Protein AF-A0A420HT67-F1 (afdb_monomer)

pLDDT: mean 83.64, std 14.78, range [38.09, 98.31]

Structure (mmCIF, N/CA/C/O backbone):
data_AF-A0A420HT67-F1
#
_entry.id   AF-A0A420HT67-F1
#
loop_
_atom_site.group_PDB
_atom_site.id
_atom_site.type_symbol
_atom_site.label_atom_id
_atom_site.label_alt_id
_atom_site.label_comp_id
_atom_site.label_asym_id
_atom_site.label_entity_id
_atom_site.label_seq_id
_atom_site.pdbx_PDB_ins_code
_atom_site.Cartn_x
_atom_site.Cartn_y
_atom_site.Cartn_z
_atom_site.occupancy
_atom_site.B_iso_or_equiv
_atom_site.auth_seq_id
_atom_site.auth_comp_id
_atom_site.auth_asym_id
_atom_site.auth_atom_id
_atom_site.pdbx_PDB_model_num
ATOM 1 N N . MET A 1 1 ? 61.668 38.003 4.066 1.00 51.91 1 MET A N 1
ATOM 2 C CA . MET A 1 1 ? 61.327 36.559 4.134 1.00 51.91 1 MET A CA 1
ATOM 3 C C . MET A 1 1 ? 61.092 36.195 5.598 1.00 51.91 1 MET A C 1
ATOM 5 O O . MET A 1 1 ? 61.915 36.608 6.396 1.00 51.91 1 MET A O 1
ATOM 9 N N . ARG A 1 2 ? 60.028 35.439 5.929 1.00 49.81 2 ARG A N 1
ATOM 10 C CA . ARG A 1 2 ? 59.550 35.042 7.288 1.00 49.81 2 ARG A CA 1
ATOM 11 C C . ARG A 1 2 ? 58.416 35.872 7.926 1.00 49.81 2 ARG A C 1
ATOM 13 O O . ARG A 1 2 ? 58.524 36.287 9.068 1.00 49.81 2 ARG A O 1
ATOM 20 N N . LEU A 1 3 ? 57.287 36.015 7.228 1.00 44.91 3 LEU A N 1
ATOM 21 C CA . LEU A 1 3 ? 55.986 36.248 7.896 1.00 44.91 3 LEU A CA 1
ATOM 22 C C . LEU A 1 3 ? 54.831 35.432 7.281 1.00 44.91 3 LEU A C 1
ATOM 24 O O . LEU A 1 3 ? 53.899 35.065 7.987 1.00 44.91 3 LEU A O 1
ATOM 28 N N . ASN A 1 4 ? 54.933 35.025 6.010 1.00 47.91 4 ASN A N 1
ATOM 29 C CA . ASN A 1 4 ? 53.871 34.258 5.338 1.00 47.91 4 ASN A CA 1
ATOM 30 C C . ASN A 1 4 ? 53.787 32.768 5.721 1.00 47.91 4 ASN A C 1
ATOM 32 O O . ASN A 1 4 ? 52.791 32.124 5.414 1.00 47.91 4 ASN A O 1
ATOM 36 N N . THR A 1 5 ? 54.784 32.205 6.409 1.00 49.41 5 THR A N 1
ATOM 37 C CA . THR A 1 5 ? 54.775 30.774 6.775 1.00 49.41 5 THR A CA 1
ATOM 38 C C . THR A 1 5 ? 54.009 30.496 8.074 1.00 49.41 5 THR A C 1
ATOM 40 O O . THR A 1 5 ? 53.538 29.384 8.265 1.00 49.41 5 THR A O 1
ATOM 43 N N . ILE A 1 6 ? 53.816 31.492 8.949 1.00 51.91 6 ILE A N 1
ATOM 44 C CA . ILE A 1 6 ? 53.114 31.297 10.235 1.00 51.91 6 ILE A CA 1
ATOM 45 C C . ILE A 1 6 ? 51.585 31.288 10.047 1.00 51.91 6 ILE A C 1
ATOM 47 O O . ILE A 1 6 ? 50.881 30.566 10.751 1.00 51.91 6 ILE A O 1
ATOM 51 N N . PHE A 1 7 ? 51.061 31.997 9.041 1.00 50.03 7 PHE A N 1
ATOM 52 C CA . PHE A 1 7 ? 49.621 32.001 8.750 1.00 50.03 7 PHE A CA 1
ATOM 53 C C . PHE A 1 7 ? 49.105 30.678 8.160 1.00 50.03 7 PHE A C 1
ATOM 55 O O . PHE A 1 7 ? 47.952 30.325 8.399 1.00 50.03 7 PHE A O 1
ATOM 62 N N . LEU A 1 8 ? 49.942 29.905 7.456 1.00 47.56 8 LEU A N 1
ATOM 63 C CA . LEU A 1 8 ? 49.524 28.605 6.913 1.00 47.56 8 LEU A CA 1
ATOM 64 C C . LEU A 1 8 ? 49.472 27.496 7.974 1.00 47.56 8 LEU A C 1
ATOM 66 O O . LEU A 1 8 ? 48.608 26.626 7.890 1.00 47.56 8 LEU A O 1
ATOM 70 N N . THR A 1 9 ? 50.322 27.534 9.002 1.00 49.66 9 THR A N 1
ATOM 71 C CA . THR A 1 9 ? 50.319 26.500 10.053 1.00 49.66 9 THR A CA 1
ATOM 72 C C . THR A 1 9 ? 49.165 26.679 11.044 1.00 49.66 9 THR A C 1
ATOM 74 O O . THR A 1 9 ? 48.607 25.692 11.518 1.00 49.66 9 THR A O 1
ATOM 77 N N . LEU A 1 10 ? 48.736 27.921 11.308 1.00 43.88 10 LEU A N 1
ATOM 78 C CA . LEU A 1 10 ? 47.568 28.200 12.158 1.00 43.88 10 LEU A CA 1
ATOM 79 C C . LEU A 1 10 ? 46.235 27.843 11.480 1.00 43.88 10 LEU A C 1
ATOM 81 O O . LEU A 1 10 ? 45.299 27.431 12.161 1.00 43.88 10 LEU A O 1
ATOM 85 N N . TYR A 1 11 ? 46.150 27.907 10.147 1.00 46.53 11 TYR A N 1
ATOM 86 C CA . TYR A 1 11 ? 44.930 27.524 9.426 1.00 46.53 11 TYR A CA 1
ATOM 87 C C . TYR A 1 11 ? 44.664 26.006 9.466 1.00 46.53 11 TYR A C 1
ATOM 89 O O . TYR A 1 11 ? 43.513 25.576 9.466 1.00 46.53 11 TYR A O 1
ATOM 97 N N . PHE A 1 12 ? 45.714 25.182 9.577 1.00 50.00 12 PHE A N 1
ATOM 98 C CA . PHE A 1 12 ? 45.575 23.722 9.652 1.00 50.00 12 PHE A CA 1
ATOM 99 C C . PHE A 1 12 ? 45.195 23.191 11.043 1.00 50.00 12 PHE A C 1
ATOM 101 O O . PHE A 1 12 ? 44.617 22.109 11.123 1.00 50.00 12 PHE A O 1
ATOM 108 N N . GLN A 1 13 ? 45.449 23.928 12.132 1.00 47.28 13 GLN A N 1
ATOM 109 C CA . GLN A 1 13 ? 45.077 23.464 13.480 1.00 47.28 13 GLN A CA 1
ATOM 110 C C . GLN A 1 13 ? 43.641 23.818 13.899 1.00 47.28 13 GLN A C 1
ATOM 112 O O . GLN A 1 13 ? 43.064 23.105 14.715 1.00 47.28 13 GLN A O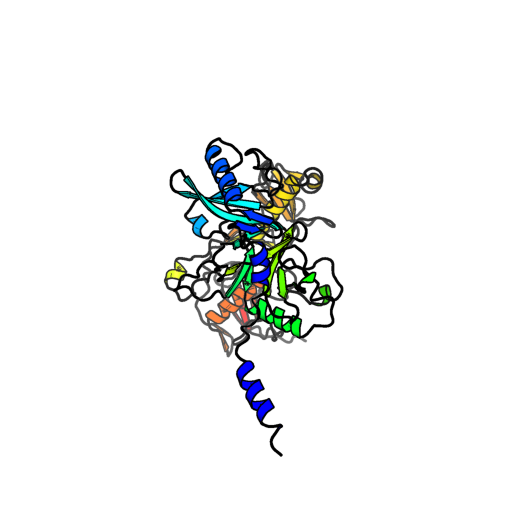 1
ATOM 117 N N . PHE A 1 14 ? 43.013 24.833 13.296 1.00 47.09 14 PHE A N 1
ATOM 118 C CA . PHE A 1 14 ? 41.612 25.188 13.588 1.00 47.09 14 PHE A CA 1
ATOM 119 C C . PHE A 1 14 ? 40.585 24.591 12.607 1.00 47.09 14 PHE A C 1
ATOM 121 O O . PHE A 1 14 ? 39.382 24.692 12.841 1.00 47.09 14 PHE A O 1
ATOM 128 N N . GLY A 1 15 ? 41.030 23.915 11.541 1.00 42.75 15 GLY A N 1
ATOM 129 C CA . GLY A 1 15 ? 40.151 23.325 10.520 1.00 42.75 15 GLY A CA 1
ATOM 130 C C . GLY A 1 15 ? 39.368 22.074 10.948 1.00 42.75 15 GLY A C 1
ATOM 131 O O . GLY A 1 15 ? 38.441 21.687 10.244 1.00 42.75 15 GLY A O 1
ATOM 132 N N . ASN A 1 16 ? 39.693 21.460 12.093 1.00 41.81 16 ASN A N 1
ATOM 133 C CA . ASN A 1 16 ? 39.126 20.169 12.516 1.00 41.81 16 ASN A CA 1
ATOM 134 C C . ASN A 1 16 ? 38.270 20.219 13.799 1.00 41.81 16 ASN A C 1
ATOM 136 O O . ASN A 1 16 ? 37.873 19.167 14.292 1.00 41.81 16 ASN A O 1
ATOM 140 N N . VAL A 1 17 ? 37.965 21.404 14.350 1.00 44.88 17 VAL A N 1
ATOM 141 C CA . VAL A 1 17 ? 37.217 21.523 15.628 1.00 44.88 17 VAL A CA 1
ATOM 142 C C . VAL A 1 17 ? 35.768 21.994 15.444 1.00 44.88 17 VAL A C 1
ATOM 144 O O . VAL A 1 17 ? 34.974 21.961 16.381 1.00 44.88 17 VAL A O 1
ATOM 147 N N . PHE A 1 18 ? 35.356 22.359 14.230 1.00 38.09 18 PHE A N 1
ATOM 148 C CA . PHE A 1 18 ? 33.939 22.591 13.967 1.00 38.09 18 PHE A CA 1
ATOM 149 C C . PHE A 1 18 ? 33.260 21.255 13.685 1.00 38.09 18 PHE A C 1
ATOM 151 O O . PHE A 1 18 ? 33.295 20.749 12.562 1.00 38.09 18 PHE A O 1
ATOM 158 N N . ALA A 1 19 ? 32.632 20.689 14.722 1.00 42.25 19 ALA A N 1
ATOM 159 C CA . ALA A 1 19 ? 31.616 19.665 14.534 1.00 42.25 19 ALA A CA 1
ATOM 160 C C . ALA A 1 19 ? 30.660 20.140 13.423 1.00 42.25 19 ALA A C 1
ATOM 162 O O . ALA A 1 19 ? 30.308 21.329 13.397 1.00 42.25 19 ALA A O 1
ATOM 163 N N . PRO A 1 20 ? 30.274 19.268 12.471 1.00 44.91 20 PRO A N 1
ATOM 164 C CA . PRO A 1 20 ? 29.298 19.648 11.464 1.00 44.91 20 PRO A CA 1
ATOM 165 C C . PRO A 1 20 ? 28.085 20.231 12.196 1.00 44.91 20 PRO A C 1
ATOM 167 O O . PRO A 1 20 ? 27.685 19.666 13.216 1.00 44.91 20 PRO A O 1
ATOM 170 N N . PRO A 1 21 ? 27.535 21.370 11.735 1.00 48.06 21 PRO A N 1
ATOM 171 C CA . PRO A 1 21 ? 26.398 21.981 12.401 1.00 48.06 21 PRO A CA 1
ATOM 172 C C . PRO A 1 21 ? 25.317 20.913 12.607 1.00 48.06 21 PRO A C 1
ATOM 174 O O . PRO A 1 21 ? 25.120 20.104 11.685 1.00 48.06 21 PRO A O 1
ATOM 177 N N . PRO A 1 22 ? 24.675 20.887 13.794 1.00 49.75 22 PRO A N 1
ATOM 178 C CA . PRO A 1 22 ? 23.658 19.902 14.131 1.00 49.75 22 PRO A CA 1
ATOM 179 C C . PRO A 1 22 ? 22.685 19.787 12.967 1.00 49.75 22 PRO A C 1
ATOM 181 O O . PRO A 1 22 ? 22.351 20.786 12.314 1.00 49.75 22 PRO A O 1
ATOM 184 N N . SER A 1 23 ? 22.299 18.559 12.630 1.00 55.53 23 SER A N 1
ATOM 185 C CA . SER A 1 23 ? 21.404 18.350 11.499 1.00 55.53 23 SER A CA 1
ATOM 186 C C . SER A 1 23 ? 20.161 19.220 11.716 1.00 55.53 23 SER A C 1
ATOM 188 O O . SER A 1 23 ? 19.623 19.247 12.810 1.00 55.53 23 SER A O 1
ATOM 190 N N . ASN A 1 24 ? 19.688 19.983 10.726 1.00 55.28 24 ASN A N 1
ATOM 191 C CA . ASN A 1 24 ? 18.579 20.935 10.943 1.00 55.28 24 ASN A CA 1
ATOM 192 C C . ASN A 1 24 ? 17.268 20.260 11.447 1.00 55.28 24 ASN A C 1
ATOM 194 O O . ASN A 1 24 ? 16.350 20.942 11.896 1.00 55.28 24 ASN A O 1
ATOM 198 N N . LEU A 1 25 ? 17.182 18.920 11.411 1.00 61.50 25 LEU A N 1
ATOM 199 C CA . LEU A 1 25 ? 16.161 18.156 12.129 1.00 61.50 25 LEU A CA 1
ATOM 200 C C . LEU A 1 25 ? 16.262 18.384 13.648 1.00 61.50 25 LEU A C 1
ATOM 202 O O . LEU A 1 25 ? 15.241 18.597 14.282 1.00 61.50 25 LEU A O 1
ATOM 206 N N . GLU A 1 26 ? 17.466 18.433 14.217 1.00 64.62 26 GLU A N 1
ATOM 207 C CA . GLU A 1 26 ? 17.727 18.774 15.623 1.00 64.62 26 GLU A CA 1
ATOM 208 C C . GLU A 1 26 ? 17.204 20.162 16.001 1.00 64.62 26 GLU A C 1
ATOM 210 O O . GLU A 1 26 ? 16.748 20.337 17.123 1.00 64.62 26 GLU A O 1
ATOM 215 N N . PHE A 1 27 ? 17.175 21.125 15.072 1.00 63.69 27 PHE A N 1
ATOM 216 C CA . PHE A 1 27 ? 16.575 22.444 15.314 1.00 63.69 27 PHE A CA 1
ATOM 217 C C . PHE A 1 27 ? 15.038 22.403 15.358 1.00 63.69 27 PHE A C 1
ATOM 219 O O . PHE A 1 27 ? 14.392 23.063 16.165 1.00 63.69 27 PHE A O 1
ATOM 226 N N . LEU A 1 28 ? 14.401 21.604 14.503 1.00 60.88 28 LEU A N 1
ATOM 227 C CA . LEU A 1 28 ? 12.951 21.406 14.605 1.00 60.88 28 LEU A CA 1
ATOM 228 C C . LEU A 1 28 ? 12.598 20.632 15.870 1.00 60.88 28 LEU A C 1
ATOM 230 O O . LEU A 1 28 ? 11.628 20.958 16.542 1.00 60.88 28 LEU A O 1
ATOM 234 N N . LEU A 1 29 ? 13.423 19.651 16.223 1.00 64.50 29 LEU A N 1
ATOM 235 C CA . LEU A 1 29 ? 13.336 18.936 17.487 1.00 64.50 29 LEU A CA 1
ATOM 236 C C . LEU A 1 29 ? 13.619 19.852 18.678 1.00 64.50 29 LEU A C 1
ATOM 238 O O . LEU A 1 29 ? 13.036 19.632 19.734 1.00 64.50 29 LEU A O 1
ATOM 242 N N . SER A 1 30 ? 14.411 20.917 18.511 1.00 66.94 30 SER A N 1
ATOM 243 C CA . SER A 1 30 ? 14.618 21.914 19.561 1.00 66.94 30 SER A CA 1
ATOM 244 C C . SER A 1 30 ? 13.394 22.774 19.837 1.00 66.94 30 SER A C 1
ATOM 246 O O . SER A 1 30 ? 13.220 23.232 20.959 1.00 66.94 30 SER A O 1
ATOM 248 N N . LEU A 1 31 ? 12.484 22.935 18.873 1.00 64.94 31 LEU A N 1
ATOM 249 C CA . LEU A 1 31 ? 11.179 23.550 19.150 1.00 64.94 31 LEU A CA 1
ATOM 250 C C . LEU A 1 31 ? 10.281 22.651 20.020 1.00 64.94 31 LEU A C 1
ATOM 252 O O . LEU A 1 31 ? 9.388 23.160 20.689 1.00 64.94 31 LEU A O 1
ATOM 256 N N . TYR A 1 32 ? 10.539 21.339 20.041 1.00 67.88 32 TYR A N 1
ATOM 257 C CA . TYR A 1 32 ? 9.825 20.344 20.853 1.00 67.88 32 TYR A CA 1
ATOM 258 C C . TYR A 1 32 ? 10.654 19.829 22.041 1.00 67.88 32 TYR A C 1
ATOM 260 O O . TYR A 1 32 ? 10.252 18.876 22.700 1.00 67.88 32 TYR A O 1
ATOM 268 N N . GLN A 1 33 ? 11.806 20.442 22.341 1.00 64.56 33 GLN A N 1
ATOM 269 C CA . GLN A 1 33 ? 12.772 19.949 23.339 1.00 64.56 33 GLN A CA 1
ATOM 270 C C . GLN A 1 33 ? 12.216 19.838 24.764 1.00 64.56 33 GLN A C 1
ATOM 272 O O . GLN A 1 33 ? 12.847 19.218 25.615 1.00 64.56 33 GLN A O 1
ATOM 277 N N . PHE A 1 34 ? 11.044 20.414 25.028 1.00 72.75 34 PHE A N 1
ATOM 278 C CA . PHE A 1 34 ? 10.451 20.456 26.359 1.00 72.75 34 PHE A CA 1
ATOM 279 C C . PHE A 1 34 ? 9.349 19.419 26.590 1.00 72.75 34 PHE A C 1
ATOM 281 O O . PHE A 1 34 ? 8.892 19.294 27.724 1.00 72.75 34 PHE A O 1
ATOM 288 N N . SER A 1 35 ? 8.925 18.658 25.574 1.00 85.50 35 SER A N 1
ATOM 289 C CA . SER A 1 35 ? 7.851 17.677 25.750 1.00 85.50 35 SER A CA 1
ATOM 290 C C . SER A 1 35 ? 8.050 16.387 24.955 1.00 85.50 35 SER A C 1
ATOM 292 O O . SER A 1 35 ? 8.523 16.370 23.820 1.00 85.50 35 SER A O 1
ATOM 294 N N . ASN A 1 36 ? 7.682 15.271 25.588 1.00 92.31 36 ASN A N 1
ATOM 295 C CA . ASN A 1 36 ? 7.597 13.966 24.939 1.00 92.31 36 ASN A CA 1
ATOM 296 C C . ASN A 1 36 ? 6.267 13.854 24.194 1.00 92.31 36 ASN A C 1
ATOM 298 O O . ASN A 1 36 ? 5.238 14.331 24.682 1.00 92.31 36 ASN A O 1
ATOM 302 N N . GLY A 1 37 ? 6.276 13.207 23.031 1.00 94.31 37 GLY A N 1
ATOM 303 C CA . GLY A 1 37 ? 5.056 13.052 22.252 1.00 94.31 37 GLY A CA 1
ATOM 304 C C . GLY A 1 37 ? 5.247 12.440 20.872 1.00 94.31 37 GLY A C 1
ATOM 305 O O . GLY A 1 37 ? 6.259 11.811 20.575 1.00 94.31 37 GLY A O 1
ATOM 306 N N . PHE A 1 38 ? 4.263 12.631 19.999 1.00 94.12 38 PHE A N 1
ATOM 307 C CA . PHE A 1 38 ? 4.192 12.053 18.663 1.00 94.12 38 PHE A CA 1
ATOM 308 C C . PHE A 1 38 ? 4.025 13.137 17.598 1.00 94.12 38 PHE A C 1
ATOM 310 O O . PHE A 1 38 ? 3.003 13.822 17.536 1.00 94.12 38 PHE A O 1
ATOM 317 N N . LEU A 1 39 ? 5.004 13.250 16.703 1.00 92.56 39 LEU A N 1
ATOM 318 C CA . LEU A 1 39 ? 4.964 14.135 15.546 1.00 92.56 39 LEU A CA 1
ATOM 319 C C . LEU A 1 39 ? 4.246 13.454 14.370 1.00 92.56 39 LEU A C 1
ATOM 321 O O . LEU A 1 39 ? 4.778 12.552 13.717 1.00 92.56 39 LEU A O 1
ATOM 325 N N . CYS A 1 40 ? 3.032 13.917 14.093 1.00 93.62 40 CYS A N 1
ATOM 326 C CA . CYS A 1 40 ? 2.128 13.455 13.048 1.00 93.62 40 CYS A CA 1
ATOM 327 C C . CYS A 1 40 ? 1.936 14.548 11.988 1.00 93.62 40 CYS A C 1
ATOM 329 O O . CYS A 1 40 ? 0.940 15.275 11.992 1.00 93.62 40 CYS A O 1
ATOM 331 N N . GLY A 1 41 ? 2.894 14.692 11.075 1.00 91.81 41 GLY A N 1
ATOM 332 C CA . GLY A 1 41 ? 2.817 15.737 10.056 1.00 91.81 41 GLY A CA 1
ATOM 333 C C . GLY A 1 41 ? 2.902 17.126 10.686 1.00 91.81 41 GLY A C 1
ATOM 334 O O . GLY A 1 41 ? 3.878 17.446 11.356 1.00 91.81 41 GLY A O 1
ATOM 335 N N . ASN A 1 42 ? 1.876 17.955 10.501 1.00 90.12 42 ASN A N 1
ATOM 336 C CA . ASN A 1 42 ? 1.851 19.296 11.091 1.00 90.12 42 ASN A CA 1
ATOM 337 C C . ASN A 1 42 ? 1.372 19.319 12.554 1.00 90.12 42 ASN A C 1
ATOM 339 O O . ASN A 1 42 ? 1.362 20.388 13.162 1.00 90.12 42 ASN A O 1
ATOM 343 N N . SER A 1 43 ? 0.963 18.172 13.106 1.00 92.25 43 SER A N 1
ATOM 344 C CA . SER A 1 43 ? 0.460 18.040 14.477 1.00 92.25 43 SER A CA 1
ATOM 345 C C . SER A 1 43 ? 1.488 17.349 15.377 1.00 92.25 43 SER A C 1
ATOM 347 O O . SER A 1 43 ? 2.075 16.350 14.972 1.00 92.25 43 SER A O 1
ATOM 349 N N . PHE A 1 44 ? 1.671 17.827 16.609 1.00 92.69 44 PHE A N 1
ATOM 350 C CA . PHE A 1 44 ? 2.539 17.195 17.612 1.00 92.69 44 PHE A CA 1
ATOM 351 C C . PHE A 1 44 ? 1.751 16.836 18.872 1.00 92.69 44 PHE A C 1
ATOM 353 O O . PHE A 1 44 ? 1.413 17.739 19.618 1.00 92.69 44 PHE A O 1
ATOM 360 N N . TYR A 1 45 ? 1.439 15.566 19.114 1.00 94.31 45 TYR A N 1
ATOM 361 C CA . TYR A 1 45 ? 0.641 15.137 20.269 1.00 94.31 45 TYR A CA 1
ATOM 362 C C . TYR A 1 45 ? 1.516 14.846 21.480 1.00 94.31 45 TYR A C 1
ATOM 364 O O . TYR A 1 45 ? 2.312 13.916 21.427 1.00 94.31 45 TYR A O 1
ATOM 372 N N . GLU A 1 46 ? 1.354 15.593 22.563 1.00 94.56 46 GLU A N 1
ATOM 373 C CA . GLU A 1 46 ? 2.058 15.350 23.819 1.00 94.56 46 GLU A CA 1
ATOM 374 C C . GLU A 1 46 ? 1.620 14.025 24.447 1.00 94.56 46 GLU A C 1
ATOM 376 O O . GLU A 1 46 ? 0.484 13.573 24.275 1.00 94.56 46 GLU A O 1
ATOM 381 N N . ASP A 1 47 ? 2.512 13.405 25.219 1.00 94.94 47 ASP A N 1
ATOM 382 C CA . ASP A 1 47 ? 2.212 12.154 25.921 1.00 94.94 47 ASP A CA 1
ATOM 383 C C . ASP A 1 47 ? 0.978 12.285 26.829 1.00 94.94 47 ASP A C 1
ATOM 385 O O . ASP A 1 47 ? 0.184 11.352 26.924 1.00 94.94 47 ASP A O 1
ATOM 389 N N . THR A 1 48 ? 0.767 13.451 27.444 1.00 95.00 48 THR A N 1
ATOM 390 C CA . THR A 1 48 ? -0.423 13.764 28.252 1.00 95.00 48 THR A CA 1
ATOM 391 C C . THR A 1 48 ? -1.714 13.648 27.437 1.00 95.00 48 THR A C 1
ATOM 393 O O . THR A 1 48 ? -2.645 12.964 27.860 1.00 95.00 48 THR A O 1
ATOM 396 N N . GLU A 1 49 ? -1.750 14.216 26.228 1.00 95.75 49 GLU A N 1
ATOM 397 C CA . GLU A 1 49 ? -2.901 14.126 25.320 1.00 95.75 49 GLU A CA 1
ATOM 398 C C . GLU A 1 49 ? -3.164 12.675 24.894 1.00 95.75 49 GLU A C 1
ATOM 400 O O . GLU A 1 49 ? -4.311 12.225 24.837 1.00 95.75 49 GLU A O 1
ATOM 405 N N . VAL A 1 50 ? -2.106 11.912 24.609 1.00 96.31 50 VAL A N 1
ATOM 406 C CA . VAL A 1 50 ? -2.224 10.501 24.214 1.00 96.31 50 VAL A CA 1
ATOM 407 C C . VAL A 1 50 ? -2.712 9.634 25.383 1.00 96.31 50 VAL A C 1
ATOM 409 O O . VAL A 1 50 ? -3.545 8.743 25.188 1.00 96.31 50 VAL A O 1
ATOM 412 N N . LEU A 1 51 ? -2.259 9.914 26.607 1.00 96.12 51 LEU A N 1
ATOM 413 C CA . LEU A 1 51 ? -2.714 9.242 27.826 1.00 96.12 51 LEU A CA 1
ATOM 414 C C . LEU A 1 51 ? -4.172 9.576 28.174 1.00 96.12 51 LEU A C 1
ATOM 416 O O . LEU A 1 51 ? -4.903 8.699 28.637 1.00 96.12 51 LEU A O 1
ATOM 420 N N . ASP A 1 52 ? -4.639 10.792 27.898 1.00 95.81 52 ASP A N 1
ATOM 421 C CA . ASP A 1 52 ? -6.054 11.141 28.052 1.00 95.81 52 ASP A CA 1
ATOM 422 C C . ASP A 1 52 ? -6.942 10.358 27.074 1.00 95.81 52 ASP A C 1
ATOM 424 O O . ASP A 1 52 ? -8.022 9.872 27.443 1.00 95.81 52 ASP A O 1
ATOM 428 N N . VAL A 1 53 ? -6.468 10.149 25.839 1.00 96.38 53 VAL A N 1
ATOM 429 C CA . VAL A 1 53 ? -7.141 9.266 24.875 1.00 96.38 53 VAL A CA 1
ATOM 430 C C . VAL A 1 53 ? -7.145 7.822 25.373 1.00 96.38 53 VAL A C 1
ATOM 432 O O . VAL A 1 53 ? -8.187 7.171 25.292 1.00 96.38 53 VAL A O 1
ATOM 435 N N . LYS A 1 54 ? -6.033 7.328 25.938 1.00 96.75 54 LYS A N 1
ATOM 436 C CA . LYS A 1 54 ? -5.968 5.996 26.563 1.00 96.75 54 LYS A CA 1
ATOM 437 C C . LYS A 1 54 ? -7.030 5.845 27.656 1.00 96.75 54 LYS A C 1
ATOM 439 O O . LYS A 1 54 ? -7.848 4.933 27.567 1.00 96.75 54 LYS A O 1
ATOM 444 N N . ARG A 1 55 ? -7.072 6.761 28.631 1.00 96.62 55 ARG A N 1
ATOM 445 C CA . ARG A 1 55 ? -8.035 6.726 29.749 1.00 96.62 55 ARG A CA 1
ATOM 446 C C . ARG A 1 55 ? -9.476 6.682 29.237 1.00 96.62 55 ARG A C 1
ATOM 448 O O . ARG A 1 55 ? -10.306 5.919 29.726 1.00 96.62 55 ARG A O 1
ATOM 455 N N . THR A 1 56 ? -9.764 7.469 28.204 1.00 95.88 56 THR A N 1
ATOM 456 C CA . THR A 1 56 ? -11.079 7.491 27.551 1.00 95.88 56 THR A CA 1
ATOM 457 C C . THR A 1 56 ? -11.384 6.175 26.843 1.00 95.88 56 THR A C 1
ATOM 459 O O . THR A 1 56 ? -12.507 5.677 26.918 1.00 95.88 56 THR A O 1
ATOM 462 N N . ALA A 1 57 ? -10.406 5.593 26.151 1.00 95.69 57 ALA A N 1
ATOM 463 C CA . ALA A 1 57 ? -10.563 4.312 25.482 1.00 95.69 57 ALA A CA 1
ATOM 464 C C . ALA A 1 57 ? -10.858 3.189 26.489 1.00 95.69 57 ALA A C 1
ATOM 466 O O . ALA A 1 57 ? -11.786 2.416 26.263 1.00 95.69 57 ALA A O 1
ATOM 467 N N . GLU A 1 58 ? -10.148 3.146 27.618 1.00 96.38 58 GLU A N 1
ATOM 468 C CA . GLU A 1 58 ? -10.364 2.174 28.700 1.00 96.38 58 GLU A CA 1
ATOM 469 C C . GLU A 1 58 ? -11.774 2.290 29.287 1.00 96.38 58 GLU A C 1
ATOM 471 O O . GLU A 1 58 ? -12.495 1.298 29.373 1.00 96.38 58 GLU A O 1
ATOM 476 N N . GLN A 1 59 ? -12.230 3.513 29.577 1.00 95.75 59 GLN A N 1
ATOM 477 C CA . GLN A 1 59 ? -13.585 3.760 30.082 1.00 95.75 59 GLN A CA 1
ATOM 478 C C . GLN A 1 59 ? -14.692 3.323 29.118 1.00 95.75 59 GLN A C 1
ATOM 480 O O . GLN A 1 59 ? -15.822 3.101 29.552 1.00 95.75 59 GLN A O 1
ATOM 485 N N . ASN A 1 60 ? -14.414 3.250 27.817 1.00 95.31 60 ASN A N 1
ATOM 486 C CA . ASN A 1 60 ? -15.399 2.919 26.786 1.00 95.31 60 ASN A CA 1
ATOM 487 C C . ASN A 1 60 ? -15.256 1.494 26.238 1.00 95.31 60 ASN A C 1
ATOM 489 O O . ASN A 1 60 ? -16.106 1.040 25.467 1.00 95.31 60 ASN A O 1
ATOM 493 N N . PHE A 1 61 ? -14.215 0.770 26.649 1.00 94.44 61 PHE A N 1
ATOM 494 C CA . PHE A 1 61 ? -13.947 -0.580 26.183 1.00 94.44 61 PHE A CA 1
ATOM 495 C C . PHE A 1 61 ? -15.082 -1.534 26.587 1.00 94.44 61 PHE A C 1
ATOM 497 O O . PHE A 1 61 ? -15.573 -1.507 27.711 1.00 94.44 61 PHE A O 1
ATOM 504 N N . GLY A 1 62 ? -15.544 -2.369 25.651 1.00 91.56 62 GLY A N 1
ATOM 505 C CA . GLY A 1 62 ? -16.602 -3.358 25.905 1.00 91.56 62 GLY A CA 1
ATOM 506 C C . GLY A 1 62 ? -18.031 -2.804 26.001 1.00 91.56 62 GLY A C 1
ATOM 507 O O . GLY A 1 62 ? -18.973 -3.589 26.016 1.00 91.56 62 GLY A O 1
ATOM 508 N N . LYS A 1 63 ? -18.238 -1.481 25.971 1.00 94.88 63 LYS A N 1
ATOM 509 C CA . LYS A 1 63 ? -19.575 -0.858 26.088 1.00 94.88 63 LYS A CA 1
ATOM 510 C C . LYS A 1 63 ? -20.428 -0.907 24.808 1.00 94.88 63 LYS A C 1
ATOM 512 O O . LYS A 1 63 ? -21.424 -0.198 24.706 1.00 94.88 63 LYS A O 1
ATOM 517 N N . GLY A 1 64 ? -20.022 -1.678 23.796 1.00 89.50 64 GLY A N 1
ATOM 518 C CA . GLY A 1 64 ? -20.694 -1.721 22.486 1.00 89.50 64 GLY A CA 1
ATOM 519 C C . GLY A 1 64 ? -20.623 -0.404 21.697 1.00 89.50 64 GLY A C 1
ATOM 520 O O . GLY A 1 64 ? -21.363 -0.217 20.733 1.00 89.50 64 GLY A O 1
ATOM 521 N N . LEU A 1 65 ? -19.748 0.517 22.109 1.00 91.56 65 LEU A N 1
ATOM 522 C CA . LEU A 1 65 ? -19.534 1.797 21.442 1.00 91.56 65 LEU A CA 1
ATOM 523 C C . LEU A 1 65 ? -18.631 1.622 20.223 1.00 91.56 65 LEU A C 1
ATOM 525 O O . LEU A 1 65 ? -17.951 0.608 20.058 1.00 91.56 65 LEU A O 1
ATOM 529 N N . ARG A 1 66 ? -18.605 2.634 19.352 1.00 88.25 66 ARG A N 1
ATOM 530 C CA . ARG A 1 66 ? -17.781 2.576 18.140 1.00 88.25 66 ARG A CA 1
ATOM 531 C C . ARG A 1 66 ? -16.283 2.611 18.443 1.00 88.25 66 ARG A C 1
ATOM 533 O O . ARG A 1 66 ? -15.519 2.055 17.663 1.00 88.25 66 ARG A O 1
ATOM 540 N N . PHE A 1 67 ? -15.865 3.266 19.522 1.00 92.62 67 PHE A N 1
ATOM 541 C CA . PHE A 1 67 ? -14.474 3.302 19.956 1.00 92.62 67 PHE A CA 1
ATOM 542 C C . PHE A 1 67 ? -14.330 2.914 21.430 1.00 92.62 67 PHE A C 1
ATOM 544 O O . PHE A 1 67 ? -15.212 3.250 22.222 1.00 92.62 67 PHE A O 1
ATOM 551 N N . PRO A 1 68 ? -13.207 2.279 21.806 1.00 94.06 68 PRO A N 1
ATOM 552 C CA . PRO A 1 68 ? -12.126 1.802 20.930 1.00 94.06 68 PRO A CA 1
ATOM 553 C C . PRO A 1 68 ? -12.581 0.662 19.998 1.00 94.06 68 PRO A C 1
ATOM 555 O O . PRO A 1 68 ? -13.385 -0.179 20.387 1.00 94.06 68 PRO A O 1
ATOM 558 N N . GLN A 1 69 ? -12.081 0.641 18.757 1.00 93.25 69 GLN A N 1
ATOM 559 C CA . GLN A 1 69 ? -12.364 -0.433 17.789 1.00 93.25 69 GLN A CA 1
ATOM 560 C C . GLN A 1 69 ? -11.106 -1.233 17.484 1.00 93.25 69 GLN A C 1
ATOM 562 O O . GLN A 1 69 ? -9.999 -0.702 17.559 1.00 93.25 69 GLN A O 1
ATOM 567 N N . GLU A 1 70 ? -11.285 -2.485 17.073 1.00 92.94 70 GLU A N 1
ATOM 568 C CA . GLU A 1 70 ? -10.186 -3.332 16.619 1.00 92.94 70 GLU A CA 1
ATOM 569 C C . GLU A 1 70 ? -9.427 -2.673 15.453 1.00 92.94 70 GLU A C 1
ATOM 571 O O . GLU A 1 70 ? -10.008 -2.143 14.494 1.00 92.94 70 GLU A O 1
ATOM 576 N N . TYR A 1 71 ? -8.104 -2.693 15.558 1.00 90.81 71 TYR A N 1
ATOM 577 C CA . TYR A 1 71 ? -7.181 -2.236 14.537 1.00 90.81 71 TYR A CA 1
ATOM 578 C C . TYR A 1 71 ? -6.786 -3.420 13.650 1.00 90.81 71 TYR A C 1
ATOM 580 O O . TYR A 1 71 ? -6.285 -4.431 14.132 1.00 90.81 71 TYR A O 1
ATOM 588 N N . LYS A 1 72 ? -7.050 -3.301 12.344 1.00 82.75 72 LYS A N 1
ATOM 589 C CA . LYS A 1 72 ? -6.950 -4.406 11.368 1.00 82.75 72 LYS A CA 1
ATOM 590 C C . LYS A 1 72 ? -5.813 -4.244 10.358 1.00 82.75 72 LYS A C 1
ATOM 592 O O . LYS A 1 72 ? -5.795 -4.932 9.339 1.00 82.75 72 LYS A O 1
ATOM 597 N N . ASP A 1 73 ? -4.923 -3.283 10.575 1.00 77.88 73 ASP A N 1
ATOM 598 C CA . ASP A 1 73 ? -3.795 -3.048 9.679 1.00 77.88 73 ASP A CA 1
ATOM 599 C C . ASP A 1 73 ? -2.544 -3.742 10.225 1.00 77.88 73 ASP A C 1
ATOM 601 O O . ASP A 1 73 ? -1.893 -3.295 11.162 1.00 77.88 73 ASP A O 1
ATOM 605 N N . ASP A 1 74 ? -2.237 -4.878 9.614 1.00 71.19 74 ASP A N 1
ATOM 606 C CA . ASP A 1 74 ? -1.163 -5.789 9.983 1.00 71.19 74 ASP A CA 1
ATOM 607 C C . ASP A 1 74 ? 0.225 -5.385 9.476 1.00 71.19 74 ASP A C 1
ATOM 609 O O . ASP A 1 74 ? 1.209 -6.044 9.811 1.00 71.19 74 ASP A O 1
ATOM 613 N N . VAL A 1 75 ? 0.340 -4.327 8.666 1.00 70.44 75 VAL A N 1
ATOM 614 C CA . VAL A 1 75 ? 1.622 -3.995 8.022 1.00 70.44 75 VAL A CA 1
ATOM 615 C C . VAL A 1 75 ? 2.396 -2.947 8.803 1.00 70.44 75 VAL A C 1
ATOM 617 O O . VAL A 1 75 ? 3.618 -3.036 8.897 1.00 70.44 75 VAL A O 1
ATOM 620 N N . LEU A 1 76 ? 1.711 -1.969 9.402 1.00 78.88 76 LEU A N 1
ATOM 621 C CA . LEU A 1 76 ? 2.377 -1.011 10.290 1.00 78.88 76 LEU A CA 1
ATOM 622 C C . LEU A 1 76 ? 2.787 -1.654 11.620 1.00 78.88 76 LEU A C 1
ATOM 624 O O . LEU A 1 76 ? 3.783 -1.251 12.221 1.00 78.88 76 LEU A O 1
ATOM 628 N N . HIS A 1 77 ? 2.054 -2.674 12.062 1.00 81.94 77 HIS A N 1
ATOM 629 C CA . HIS A 1 77 ? 2.327 -3.410 13.290 1.00 81.94 77 HIS A CA 1
ATOM 630 C C . HIS A 1 77 ? 2.346 -4.907 12.961 1.00 81.94 77 HIS A C 1
ATOM 632 O O . HIS A 1 77 ? 1.319 -5.575 12.986 1.00 81.94 77 HIS A O 1
ATOM 638 N N . SER A 1 78 ? 3.523 -5.445 12.630 1.00 65.81 78 SER A N 1
ATOM 639 C CA . SER A 1 78 ? 3.697 -6.840 12.182 1.00 65.81 78 SER A CA 1
ATOM 640 C C . SER A 1 78 ? 3.199 -7.883 13.189 1.00 65.81 78 SER A C 1
ATOM 642 O O . SER A 1 78 ? 2.809 -8.988 12.812 1.00 65.81 78 SER A O 1
ATOM 644 N N . GLU A 1 79 ? 3.179 -7.524 14.471 1.00 67.44 79 GLU A N 1
ATOM 645 C CA . GLU A 1 79 ? 2.677 -8.349 15.570 1.00 67.44 79 GLU A CA 1
ATOM 646 C C . GLU A 1 79 ? 1.145 -8.495 15.586 1.00 67.44 79 GLU A C 1
ATOM 648 O O . GLU A 1 79 ? 0.636 -9.355 16.302 1.00 67.44 79 GLU A O 1
ATOM 653 N N . VAL A 1 80 ? 0.393 -7.730 14.778 1.00 63.78 80 VAL A N 1
ATOM 654 C CA . VAL A 1 80 ? -1.086 -7.802 14.697 1.00 63.78 80 VAL A CA 1
ATOM 655 C C . VAL A 1 80 ? -1.584 -9.203 14.335 1.00 63.78 80 VAL A C 1
ATOM 657 O O . VAL A 1 80 ? -2.701 -9.575 14.679 1.00 63.78 80 VAL A O 1
ATOM 660 N N . LYS A 1 81 ? -0.756 -10.027 13.682 1.00 66.50 81 LYS A N 1
ATOM 661 C CA . LYS A 1 81 ? -1.104 -11.428 13.395 1.00 66.50 81 LYS A CA 1
ATOM 662 C C . LYS A 1 81 ? -1.284 -12.279 14.654 1.00 66.50 81 LYS A C 1
ATOM 664 O O . LYS A 1 81 ? -2.028 -13.253 14.616 1.00 66.50 81 LYS A O 1
ATOM 669 N N . TYR A 1 82 ? -0.613 -11.916 15.744 1.00 76.56 82 TYR A N 1
ATOM 670 C CA . TYR A 1 82 ? -0.572 -12.695 16.984 1.00 76.56 82 TYR A CA 1
ATOM 671 C C . TYR A 1 82 ? -1.075 -11.906 18.199 1.00 76.56 82 TYR A C 1
ATOM 673 O O . TYR A 1 82 ? -1.305 -12.489 19.256 1.00 76.56 82 TYR A O 1
ATOM 681 N N . LYS A 1 83 ? -1.274 -10.590 18.057 1.00 85.50 83 LYS A N 1
ATOM 682 C CA . LYS A 1 83 ? -1.776 -9.692 19.100 1.00 85.50 83 LYS A CA 1
ATOM 683 C C . LYS A 1 83 ? -2.943 -8.860 18.581 1.00 85.50 83 LYS A C 1
ATOM 685 O O . LYS A 1 83 ? -2.935 -8.387 17.448 1.00 85.50 83 LYS A O 1
ATOM 690 N N . LYS A 1 84 ? -3.948 -8.650 19.431 1.00 89.88 84 LYS A N 1
ATOM 691 C CA . LYS A 1 84 ? -5.089 -7.786 19.112 1.00 89.88 84 LYS A CA 1
ATOM 692 C C . LYS A 1 84 ? -4.747 -6.342 19.443 1.00 89.88 84 LYS A C 1
ATOM 694 O O . LYS A 1 84 ? -4.495 -6.015 20.601 1.00 89.88 84 LYS A O 1
ATOM 699 N N . TYR A 1 85 ? -4.807 -5.491 18.429 1.00 93.81 85 TYR A N 1
ATOM 700 C CA . TYR A 1 85 ? -4.637 -4.055 18.584 1.00 93.81 85 TYR A CA 1
ATOM 701 C C . TYR A 1 85 ? -5.983 -3.345 18.512 1.00 93.81 85 TYR A C 1
ATOM 703 O O . TYR A 1 85 ? -6.928 -3.808 17.868 1.00 93.81 85 TYR A O 1
ATOM 711 N N . PHE A 1 86 ? -6.051 -2.185 19.145 1.00 95.19 86 PHE A N 1
ATOM 712 C CA . PHE A 1 86 ? -7.210 -1.305 19.135 1.00 95.19 86 PHE A CA 1
ATOM 713 C C . PHE A 1 86 ? -6.790 0.091 18.703 1.00 95.19 86 PHE A C 1
ATOM 715 O O . PHE A 1 86 ? -5.617 0.441 18.754 1.00 95.19 86 PHE A O 1
ATOM 722 N N . GLN A 1 87 ? -7.746 0.897 18.263 1.00 95.50 87 GLN A N 1
ATOM 723 C CA . GLN A 1 87 ? -7.490 2.278 17.876 1.00 95.50 87 GLN A CA 1
ATOM 724 C C . GLN A 1 87 ? -8.567 3.220 18.406 1.00 95.50 87 GLN A C 1
ATOM 726 O O . GLN A 1 87 ? -9.744 2.848 18.468 1.00 95.50 87 GLN A O 1
ATOM 731 N N . TYR A 1 88 ? -8.168 4.449 18.731 1.00 96.06 88 TYR A N 1
ATOM 732 C CA . TYR A 1 88 ? -9.057 5.530 19.160 1.00 96.06 88 TYR A CA 1
ATOM 733 C C . TYR A 1 88 ? -8.602 6.858 18.528 1.00 96.06 88 TYR A C 1
ATOM 735 O O . TYR A 1 88 ? -7.403 7.125 18.478 1.00 96.06 88 TYR A O 1
ATOM 743 N N . PRO A 1 89 ? -9.512 7.687 17.992 1.00 95.25 89 PRO A N 1
ATOM 744 C CA . PRO A 1 89 ? -9.142 8.931 17.317 1.00 95.25 89 PRO A CA 1
ATOM 745 C C . PRO A 1 89 ? -8.592 10.003 18.266 1.00 95.25 89 PRO A C 1
ATOM 747 O O . PRO A 1 89 ? -9.061 10.144 19.393 1.00 95.25 89 PRO A O 1
ATOM 750 N N . ILE A 1 90 ? -7.665 10.824 17.769 1.00 94.94 90 ILE A N 1
ATOM 751 C CA . ILE A 1 90 ? -7.079 11.964 18.494 1.00 94.94 90 ILE A CA 1
ATOM 752 C C . ILE A 1 90 ? -7.132 13.239 17.639 1.00 94.94 90 ILE A C 1
ATOM 754 O O . ILE A 1 90 ? -7.095 13.171 16.408 1.00 94.94 90 ILE A O 1
ATOM 758 N N . ARG A 1 91 ? -7.270 14.407 18.281 1.00 92.69 91 ARG A N 1
ATOM 759 C CA . ARG A 1 91 ? -7.243 15.730 17.635 1.00 92.69 91 ARG A CA 1
ATOM 760 C C . ARG A 1 91 ? -6.572 16.761 18.528 1.00 92.69 91 ARG A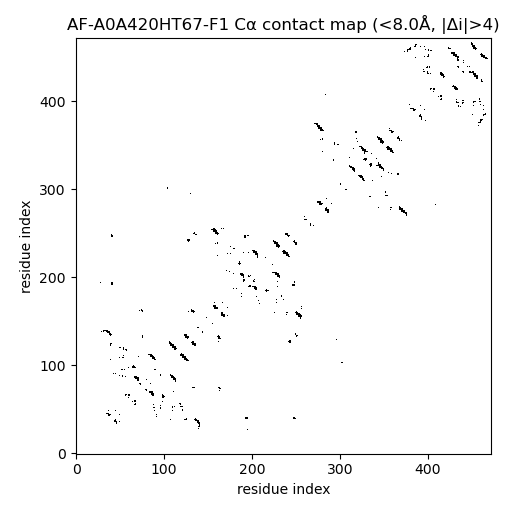 C 1
ATOM 762 O O . ARG A 1 91 ? -6.670 16.664 19.744 1.00 92.69 91 ARG A O 1
ATOM 769 N N . LYS A 1 92 ? -5.959 17.770 17.908 1.00 87.69 92 LYS A N 1
ATOM 770 C CA . LYS A 1 92 ? -5.244 18.831 18.624 1.00 87.69 92 LYS A CA 1
ATOM 771 C C . LYS A 1 92 ? -6.139 19.865 19.300 1.00 87.69 92 LYS A C 1
ATOM 773 O O . LYS A 1 92 ? -5.819 20.351 20.373 1.00 87.69 92 LYS A O 1
ATOM 778 N N . ILE A 1 93 ? -7.248 20.232 18.660 1.00 79.50 93 ILE A N 1
ATOM 779 C CA . ILE A 1 93 ? -8.103 21.336 19.112 1.00 79.50 93 ILE A CA 1
ATOM 780 C C . ILE A 1 93 ? -9.506 20.797 19.392 1.00 79.50 93 ILE A C 1
ATOM 782 O O . ILE A 1 93 ? -10.120 20.170 18.527 1.00 79.50 93 ILE A O 1
ATOM 786 N N . GLY A 1 94 ? -10.026 21.064 20.594 1.00 69.62 94 GLY A N 1
ATOM 787 C CA . GLY A 1 94 ? -11.415 20.773 20.970 1.00 69.62 94 GLY A CA 1
ATOM 788 C C . GLY A 1 94 ? -11.633 19.534 21.846 1.00 69.62 94 GLY A C 1
ATOM 789 O O . GLY A 1 94 ? -12.759 19.052 21.924 1.00 69.62 94 GLY A O 1
ATOM 790 N N . GLY A 1 95 ? -10.600 19.000 22.499 1.00 73.94 95 GLY A N 1
ATOM 791 C CA . GLY A 1 95 ? -10.735 17.890 23.451 1.00 73.94 95 GLY A CA 1
ATOM 792 C C . GLY A 1 95 ? -10.987 16.521 22.808 1.00 73.94 95 GLY A C 1
ATOM 793 O O . GLY A 1 95 ? -10.931 16.356 21.587 1.00 73.94 95 GLY A O 1
ATOM 794 N N . LEU A 1 96 ? -11.264 15.526 23.650 1.00 85.38 96 LEU A N 1
ATOM 795 C CA . LEU A 1 96 ? -11.427 14.122 23.267 1.00 85.38 96 LEU A CA 1
ATOM 796 C C . LEU A 1 96 ? -12.643 13.905 22.356 1.00 85.38 96 LEU A C 1
ATOM 798 O O . LEU A 1 96 ? -13.690 14.536 22.507 1.00 85.38 96 LEU A O 1
ATOM 802 N N . TYR A 1 97 ? -12.523 12.984 21.400 1.00 85.38 97 TYR A N 1
ATOM 803 C CA . TYR A 1 97 ? -13.679 12.560 20.616 1.00 85.38 97 TYR A CA 1
ATOM 804 C C . TYR A 1 97 ? -14.619 11.709 21.467 1.00 85.38 97 TYR A C 1
ATOM 806 O O . TYR A 1 97 ? -14.187 10.761 22.128 1.00 85.38 97 TYR A O 1
ATOM 814 N N . LEU A 1 98 ? -15.920 11.996 21.370 1.00 86.81 98 LEU A N 1
ATOM 815 C CA . LEU A 1 98 ? -16.940 11.115 21.926 1.00 86.81 98 LEU A CA 1
ATOM 816 C C . LEU A 1 98 ? -16.883 9.744 21.224 1.00 86.81 98 LEU A C 1
ATOM 818 O O . LEU A 1 98 ? -16.713 9.677 19.999 1.00 86.81 98 LEU A O 1
ATOM 822 N N . PRO A 1 99 ? -17.094 8.645 21.961 1.00 86.00 99 PRO A N 1
ATOM 823 C CA . PRO A 1 99 ? -16.885 7.284 21.464 1.00 86.00 99 PRO A CA 1
ATOM 824 C C . PRO A 1 99 ? -17.846 6.875 20.333 1.00 86.00 99 PRO A C 1
ATOM 826 O O . PRO A 1 99 ? -17.570 5.914 19.624 1.00 86.00 99 PRO A O 1
ATOM 829 N N . ASN A 1 100 ? -18.940 7.616 20.111 1.00 85.69 100 ASN A N 1
ATOM 830 C CA . ASN A 1 100 ? -19.938 7.347 19.063 1.00 85.69 100 ASN A CA 1
ATOM 831 C C . ASN A 1 100 ? -19.818 8.230 17.807 1.00 85.69 100 ASN A C 1
ATOM 833 O O . ASN A 1 100 ? -20.662 8.155 16.909 1.00 85.69 100 ASN A O 1
ATOM 837 N N . VAL A 1 101 ? -18.779 9.062 17.693 1.00 83.88 101 VAL A N 1
ATOM 838 C CA . VAL A 1 101 ? -18.615 9.941 16.525 1.00 83.88 101 VAL A CA 1
ATOM 839 C C . VAL A 1 101 ? -18.338 9.123 15.258 1.00 83.88 101 VAL A C 1
ATOM 841 O O . VAL A 1 101 ? -17.597 8.136 15.253 1.00 83.88 101 VAL A O 1
ATOM 844 N N . LYS A 1 102 ? -18.939 9.534 14.132 1.00 77.12 102 LYS A N 1
ATOM 845 C CA . LYS A 1 102 ? -18.721 8.871 12.842 1.00 77.12 102 LYS A CA 1
ATOM 846 C C . LYS A 1 102 ? -17.263 9.037 12.397 1.00 77.12 102 LYS A C 1
ATOM 848 O O . LYS A 1 102 ? -16.826 10.147 12.134 1.00 77.12 102 LYS A O 1
ATOM 853 N N . ALA A 1 103 ? -16.550 7.923 12.213 1.00 63.47 103 ALA A N 1
ATOM 854 C CA . ALA A 1 103 ? -15.098 7.880 11.979 1.00 63.47 103 ALA A CA 1
ATOM 855 C C . ALA A 1 103 ? -14.560 8.486 10.671 1.00 63.47 103 ALA A C 1
ATOM 857 O O . ALA A 1 103 ? -13.388 8.298 10.337 1.00 63.47 103 ALA A O 1
ATOM 858 N N . LYS A 1 104 ? -15.406 9.169 9.897 1.00 61.25 104 LYS A N 1
ATOM 859 C CA . LYS A 1 104 ? -15.102 9.556 8.515 1.00 61.25 104 LYS A CA 1
ATOM 860 C C . LYS A 1 104 ? -14.090 10.697 8.402 1.00 61.25 104 LYS A C 1
ATOM 862 O O . LYS A 1 104 ? -13.581 10.916 7.311 1.00 61.25 104 LYS A O 1
ATOM 867 N N . THR A 1 105 ? -13.778 11.390 9.495 1.00 67.06 105 THR A N 1
ATOM 868 C CA . THR A 1 105 ? -12.973 12.622 9.475 1.00 67.06 105 THR A CA 1
ATOM 869 C C . THR A 1 105 ? -11.696 12.554 10.306 1.00 67.06 105 T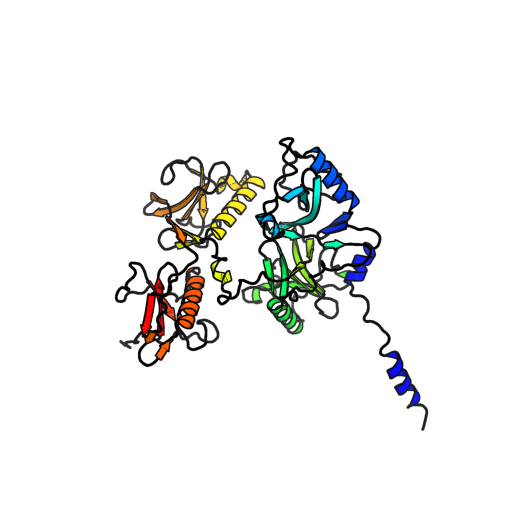HR A C 1
ATOM 871 O O . THR A 1 105 ? -10.966 13.536 10.366 1.00 67.06 105 THR A O 1
ATOM 874 N N . PHE A 1 106 ? -11.402 11.429 10.960 1.00 80.00 106 PHE A N 1
ATOM 875 C CA . PHE A 1 106 ? -10.224 11.357 11.823 1.00 80.00 106 PHE A CA 1
ATOM 876 C C . PHE A 1 106 ? -8.968 11.135 10.994 1.00 80.00 106 PHE A C 1
ATOM 878 O O . PHE A 1 106 ? -8.815 10.073 10.379 1.00 80.00 106 PHE A O 1
ATOM 885 N N . LEU A 1 107 ? -8.097 12.143 10.997 1.00 88.94 107 LEU A N 1
ATOM 886 C CA . LEU A 1 107 ? -6.778 12.094 10.376 1.00 88.94 107 LEU A CA 1
ATOM 887 C C . LEU A 1 107 ? -5.762 11.358 11.252 1.00 88.94 107 LEU A C 1
ATOM 889 O O . LEU A 1 107 ? -4.846 10.764 10.707 1.00 88.94 107 LEU A O 1
ATOM 893 N N . HIS A 1 108 ? -5.947 11.327 12.574 1.00 93.94 108 HIS A N 1
ATOM 894 C CA . HIS A 1 108 ? -4.983 10.761 13.518 1.00 93.94 108 HIS A CA 1
ATOM 895 C C . HIS A 1 108 ? -5.654 9.778 14.483 1.00 93.94 108 HIS A C 1
ATOM 897 O O . HIS A 1 108 ? -6.785 10.005 14.923 1.00 93.94 108 HIS A O 1
ATOM 903 N N . MET A 1 109 ? -4.971 8.678 14.799 1.00 95.19 109 MET A N 1
ATOM 904 C CA . MET A 1 109 ? -5.468 7.615 15.678 1.00 95.19 109 MET A CA 1
ATOM 905 C C . MET A 1 109 ? -4.355 7.164 16.626 1.00 95.19 109 MET A C 1
ATOM 907 O O . MET A 1 109 ? -3.238 6.922 16.180 1.00 95.19 109 MET A O 1
ATOM 911 N N . VAL A 1 110 ? -4.676 6.994 17.904 1.00 96.62 110 VAL A N 1
ATOM 912 C CA . VAL A 1 110 ? -3.821 6.309 18.881 1.00 96.62 110 VAL A CA 1
ATOM 913 C C . VAL A 1 110 ? -4.052 4.810 18.749 1.00 96.62 110 VAL A C 1
ATOM 915 O O . VAL A 1 110 ? -5.204 4.374 18.680 1.00 96.62 110 VAL A O 1
ATOM 918 N N . ILE A 1 111 ? -2.971 4.040 18.696 1.00 96.50 111 ILE A N 1
ATOM 919 C CA . ILE A 1 111 ? -2.972 2.582 18.613 1.00 96.50 111 ILE A CA 1
ATOM 920 C C . ILE A 1 111 ? -2.646 2.004 19.982 1.00 96.50 111 ILE A C 1
ATOM 922 O O . ILE A 1 111 ? -1.667 2.398 20.614 1.00 96.50 111 ILE A O 1
ATOM 926 N N . PHE A 1 112 ? -3.453 1.039 20.410 1.00 96.38 112 PHE A N 1
ATOM 927 C CA . PHE A 1 112 ? -3.299 0.338 21.674 1.00 96.38 112 PHE A CA 1
ATOM 928 C C . PHE A 1 112 ? -3.024 -1.140 21.457 1.00 96.38 112 PHE A C 1
ATOM 930 O O . PHE A 1 112 ? -3.621 -1.761 20.577 1.00 96.38 112 PHE A O 1
ATOM 937 N N . ASN A 1 113 ? -2.187 -1.714 22.310 1.00 94.56 113 ASN A N 1
ATOM 938 C CA . ASN A 1 113 ? -2.113 -3.149 22.541 1.00 94.56 113 ASN A CA 1
ATOM 939 C C . ASN A 1 113 ? -2.939 -3.471 23.789 1.00 94.56 113 ASN A C 1
ATOM 941 O O . ASN A 1 113 ? -2.976 -2.675 24.726 1.00 94.56 113 ASN A O 1
ATOM 945 N N . ARG A 1 114 ? -3.605 -4.625 23.814 1.00 91.88 114 ARG A N 1
ATOM 946 C CA . ARG A 1 114 ? -4.295 -5.090 25.020 1.00 91.88 114 ARG A CA 1
ATOM 947 C C . ARG A 1 114 ? -3.406 -6.079 25.758 1.00 91.88 114 ARG A C 1
ATOM 949 O O . ARG A 1 114 ? -3.136 -7.164 25.246 1.00 91.88 114 ARG A O 1
ATOM 956 N N . ASN A 1 115 ? -3.015 -5.723 26.974 1.00 90.25 115 ASN A N 1
ATOM 957 C CA . ASN A 1 115 ? -2.332 -6.628 27.885 1.00 90.25 115 ASN A CA 1
ATOM 958 C C . ASN A 1 115 ? -3.266 -6.942 29.056 1.00 90.25 115 ASN A C 1
ATOM 960 O O . ASN A 1 115 ? -3.539 -6.077 29.883 1.00 90.25 115 ASN A O 1
ATOM 964 N N . LYS A 1 116 ? -3.791 -8.174 29.098 1.00 87.94 116 LYS A N 1
ATOM 965 C CA . LYS A 1 116 ? -4.864 -8.585 30.021 1.00 87.94 116 LYS A CA 1
ATOM 966 C C . LYS A 1 116 ? -6.078 -7.653 29.902 1.00 87.94 116 LYS A C 1
ATOM 968 O O . LYS A 1 116 ? -6.795 -7.738 28.905 1.00 87.94 116 LYS A O 1
ATOM 973 N N . ASP A 1 117 ? -6.264 -6.745 30.853 1.00 87.38 117 ASP A N 1
ATOM 974 C CA . ASP A 1 117 ? -7.401 -5.822 30.931 1.00 87.38 117 ASP A CA 1
ATOM 975 C C . ASP A 1 117 ? -7.005 -4.346 30.811 1.00 87.38 117 ASP A C 1
ATOM 977 O O . ASP A 1 117 ? -7.864 -3.473 30.898 1.00 87.38 117 ASP A O 1
ATOM 981 N N . GLU A 1 118 ? -5.733 -4.063 30.525 1.00 94.56 118 GLU A N 1
ATOM 982 C CA . GLU A 1 118 ? -5.230 -2.702 30.345 1.00 94.56 118 GLU A CA 1
ATOM 983 C C . GLU A 1 118 ? -4.870 -2.424 28.882 1.00 94.56 118 GLU A C 1
ATOM 985 O O . GLU A 1 118 ? -4.391 -3.301 28.146 1.00 94.56 118 GLU A O 1
ATOM 990 N N . LEU A 1 119 ? -5.108 -1.181 28.453 1.00 95.88 119 LEU A N 1
ATOM 991 C CA . LEU A 1 119 ? -4.672 -0.704 27.146 1.00 95.88 119 LEU A CA 1
ATOM 992 C C . LEU A 1 119 ? -3.287 -0.071 27.273 1.00 95.88 119 LEU A C 1
ATOM 994 O O . LEU A 1 119 ? -3.066 0.867 28.034 1.00 95.88 119 LEU A O 1
ATOM 998 N N . GLU A 1 120 ? -2.339 -0.546 26.485 1.00 96.06 120 GLU A N 1
ATOM 999 C CA . GLU A 1 120 ? -1.004 0.031 26.390 1.00 96.06 120 GLU A CA 1
ATOM 1000 C C . GLU A 1 120 ? -0.901 0.861 25.114 1.00 96.06 120 GLU A C 1
ATOM 1002 O O . GLU A 1 120 ? -1.252 0.378 24.039 1.00 96.06 120 GLU A O 1
ATOM 1007 N N . VAL A 1 121 ? -0.433 2.109 25.215 1.00 96.31 121 VAL A N 1
ATOM 1008 C CA . VAL A 1 121 ? -0.196 2.960 24.040 1.00 96.31 121 VAL A CA 1
ATOM 1009 C C . VAL A 1 121 ? 0.997 2.406 23.272 1.00 96.31 121 VAL A C 1
ATOM 1011 O O . VAL A 1 121 ? 2.109 2.367 23.787 1.00 96.31 121 VAL A O 1
ATOM 1014 N N . VAL A 1 122 ? 0.765 2.018 22.024 1.00 93.94 122 VAL A N 1
ATOM 1015 C CA . VAL A 1 122 ? 1.796 1.466 21.140 1.00 93.94 122 VAL A CA 1
ATOM 1016 C C . VAL A 1 122 ? 2.366 2.557 20.250 1.00 93.94 122 VAL A C 1
ATOM 1018 O O . VAL A 1 122 ? 3.578 2.659 20.096 1.00 93.94 122 VAL A O 1
ATOM 1021 N N . ASP A 1 123 ? 1.491 3.338 19.616 1.00 95.19 123 ASP A N 1
ATOM 1022 C CA . ASP A 1 123 ? 1.887 4.323 18.611 1.00 95.19 123 ASP A CA 1
ATOM 1023 C C . ASP A 1 123 ? 0.753 5.316 18.326 1.00 95.19 123 ASP A C 1
ATOM 1025 O O . ASP A 1 123 ? -0.390 5.122 18.749 1.00 95.19 123 ASP A O 1
ATOM 1029 N N . VAL A 1 124 ? 1.054 6.345 17.541 1.00 95.94 124 VAL A N 1
ATOM 1030 C CA . VAL A 1 124 ? 0.064 7.200 16.890 1.00 95.94 124 VAL A CA 1
ATOM 1031 C C . VAL A 1 124 ? 0.253 7.074 15.385 1.00 95.94 124 VAL A C 1
ATOM 1033 O O . VAL A 1 124 ? 1.368 7.125 14.871 1.00 95.94 124 VAL A O 1
ATOM 1036 N N . ILE A 1 125 ? -0.843 6.902 14.654 1.00 95.50 125 ILE A N 1
ATOM 1037 C CA . ILE A 1 125 ? -0.828 6.832 13.194 1.00 95.50 125 ILE A CA 1
ATOM 1038 C C . ILE A 1 125 ? -1.628 7.976 12.590 1.00 95.50 125 ILE A C 1
ATOM 1040 O O . ILE A 1 125 ? -2.632 8.431 13.142 1.00 95.50 125 ILE A O 1
ATOM 1044 N N . ALA A 1 126 ? -1.209 8.393 11.405 1.00 94.44 126 ALA A N 1
ATOM 1045 C CA . ALA A 1 126 ? -1.914 9.335 10.565 1.00 94.44 126 ALA A CA 1
ATOM 1046 C C . ALA A 1 126 ? -2.482 8.630 9.334 1.00 94.44 126 ALA A C 1
ATOM 1048 O O . ALA A 1 126 ? -1.780 7.886 8.644 1.00 94.44 126 ALA A O 1
ATOM 1049 N N . LYS A 1 127 ? -3.747 8.893 9.018 1.00 91.62 127 LYS A N 1
ATOM 1050 C CA . LYS A 1 127 ? -4.349 8.480 7.757 1.00 91.62 127 LYS A CA 1
ATOM 1051 C C . LYS A 1 127 ? -3.808 9.349 6.636 1.00 91.62 127 LYS A C 1
ATOM 1053 O O . LYS A 1 127 ? -3.918 10.572 6.644 1.00 91.62 127 LYS A O 1
ATOM 1058 N N . LEU A 1 128 ? -3.261 8.686 5.637 1.00 90.44 128 LEU A N 1
ATOM 1059 C CA . LEU A 1 128 ? -2.854 9.284 4.384 1.00 90.44 128 LEU A CA 1
ATOM 1060 C C . LEU A 1 128 ? -4.010 9.223 3.379 1.00 90.44 128 LEU A C 1
ATOM 1062 O O . LEU A 1 128 ? -5.053 8.597 3.583 1.00 90.44 128 LEU A O 1
ATOM 1066 N N . THR A 1 129 ? -3.775 9.812 2.212 1.00 82.88 129 THR A N 1
ATOM 1067 C CA . THR A 1 129 ? -4.661 9.635 1.060 1.00 82.88 129 THR A CA 1
ATOM 1068 C C . THR A 1 129 ? -4.732 8.158 0.629 1.00 82.88 129 THR A C 1
ATOM 1070 O O . THR A 1 129 ? -3.744 7.425 0.714 1.00 82.88 129 THR A O 1
ATOM 1073 N N . TYR A 1 130 ? -5.882 7.732 0.092 1.00 78.69 130 TYR A N 1
ATOM 1074 C CA . TYR A 1 130 ? -6.109 6.385 -0.468 1.00 78.69 130 TYR A CA 1
ATOM 1075 C C . TYR A 1 130 ? -6.041 5.210 0.537 1.00 78.69 130 TYR A C 1
ATOM 1077 O O . TYR A 1 130 ? -5.467 4.174 0.208 1.00 78.69 130 TYR A O 1
ATOM 1085 N N . TYR A 1 131 ? -6.633 5.353 1.732 1.00 75.75 131 TYR A N 1
ATOM 1086 C CA . TYR A 1 131 ? -6.702 4.309 2.789 1.00 75.75 131 TYR A CA 1
ATOM 1087 C C . TYR A 1 131 ? -5.351 3.802 3.277 1.00 75.75 131 TYR A C 1
ATOM 1089 O O . TYR A 1 131 ? -5.242 2.701 3.813 1.00 75.75 131 TYR A O 1
ATOM 1097 N N . ASP A 1 132 ? -4.320 4.600 3.063 1.00 87.00 132 ASP A N 1
ATOM 1098 C CA . ASP A 1 132 ? -2.993 4.302 3.550 1.00 87.00 132 ASP A CA 1
ATOM 1099 C C . ASP A 1 132 ? -2.813 4.988 4.908 1.00 87.00 132 ASP A C 1
ATOM 1101 O O . ASP A 1 132 ? -3.509 5.958 5.212 1.00 87.00 132 ASP A O 1
ATOM 1105 N N . SER A 1 133 ? -1.897 4.495 5.728 1.00 91.88 133 SER A N 1
ATOM 1106 C CA . SER A 1 133 ? -1.586 5.098 7.025 1.00 91.88 133 SER A CA 1
ATOM 1107 C C . SER A 1 133 ? -0.077 5.193 7.184 1.00 91.88 133 SER A C 1
ATOM 1109 O O . SER A 1 133 ? 0.643 4.305 6.737 1.00 91.88 133 SER A O 1
ATOM 1111 N N . ALA A 1 134 ? 0.404 6.260 7.809 1.00 92.94 134 ALA A N 1
ATOM 1112 C CA . ALA A 1 134 ? 1.791 6.402 8.230 1.00 92.94 134 ALA A CA 1
ATOM 1113 C C . ALA A 1 134 ? 1.857 6.430 9.752 1.00 92.94 134 ALA A C 1
ATOM 1115 O O . ALA A 1 134 ? 0.962 6.957 10.408 1.00 92.94 134 ALA A O 1
ATOM 1116 N N . LYS A 1 135 ? 2.936 5.886 10.303 1.00 93.62 135 LYS A N 1
ATOM 1117 C CA . LYS A 1 135 ? 3.266 6.072 11.712 1.00 93.62 135 LYS A CA 1
ATOM 1118 C C . LYS A 1 135 ? 3.751 7.492 11.957 1.00 93.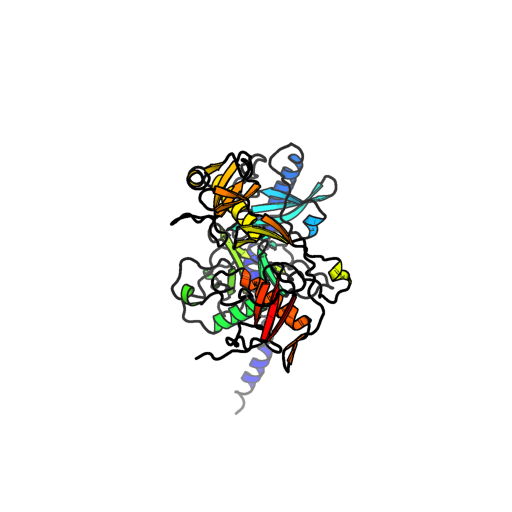62 135 LYS A C 1
ATOM 1120 O O . LYS A 1 135 ? 4.434 8.072 11.110 1.00 93.62 135 LYS A O 1
ATOM 1125 N N . CYS A 1 136 ? 3.389 8.031 13.107 1.00 94.19 136 CYS A N 1
ATOM 1126 C CA . CYS A 1 136 ? 3.954 9.267 13.608 1.00 94.19 136 CYS A CA 1
ATOM 1127 C C . CYS A 1 136 ? 5.325 8.997 14.232 1.00 94.19 136 CYS A C 1
ATOM 1129 O O . CYS A 1 136 ? 5.650 7.867 14.594 1.00 94.19 136 CYS A O 1
ATOM 1131 N N . ILE A 1 137 ? 6.155 10.030 14.346 1.00 91.25 137 ILE A N 1
ATOM 1132 C CA . ILE A 1 137 ? 7.470 9.887 14.975 1.00 91.25 137 ILE A CA 1
ATOM 1133 C C . ILE A 1 137 ? 7.334 10.155 16.463 1.00 91.25 137 ILE A C 1
ATOM 1135 O O . ILE A 1 137 ? 6.916 11.242 16.852 1.00 91.25 137 ILE A O 1
ATOM 1139 N N . ARG A 1 138 ? 7.751 9.197 17.290 1.00 91.94 138 ARG A N 1
ATOM 1140 C CA . ARG A 1 138 ? 7.931 9.426 18.723 1.00 91.94 138 ARG A CA 1
ATOM 1141 C C . ARG A 1 138 ? 9.104 10.383 18.955 1.00 91.94 138 ARG A C 1
ATOM 1143 O O . ARG A 1 138 ? 10.223 10.103 18.533 1.00 91.94 138 ARG A O 1
ATOM 1150 N N . ILE A 1 139 ? 8.843 11.489 19.636 1.00 88.88 139 ILE A N 1
ATOM 1151 C CA . ILE A 1 139 ? 9.836 12.449 20.112 1.00 88.88 139 ILE A CA 1
ATOM 1152 C C . ILE A 1 139 ? 9.981 12.239 21.615 1.00 88.88 139 ILE A C 1
ATOM 1154 O O . ILE A 1 139 ? 8.999 12.352 22.345 1.00 88.88 139 ILE A O 1
ATOM 1158 N N . ASN A 1 140 ? 11.197 11.930 22.061 1.00 86.94 140 ASN A N 1
ATOM 1159 C CA . ASN A 1 140 ? 11.539 11.845 23.476 1.00 86.94 140 ASN A CA 1
ATOM 1160 C C . ASN A 1 140 ? 12.626 12.887 23.782 1.00 86.94 140 ASN A C 1
ATOM 1162 O O . ASN A 1 140 ? 13.596 12.996 23.030 1.00 86.94 140 ASN A O 1
ATOM 1166 N N . THR A 1 141 ? 12.494 13.619 24.888 1.00 68.19 141 THR A N 1
ATOM 1167 C CA . THR A 1 141 ? 13.321 14.771 25.301 1.00 68.19 141 THR A CA 1
ATOM 1168 C C . THR A 1 141 ? 14.797 14.449 25.579 1.00 68.19 141 THR A C 1
ATOM 1170 O O . THR A 1 141 ? 15.559 15.340 25.932 1.00 68.19 141 THR A O 1
ATOM 1173 N N . GLY A 1 142 ? 15.241 13.204 25.374 1.00 57.34 142 GLY A N 1
ATOM 1174 C CA . GLY A 1 142 ? 16.629 12.780 25.586 1.00 57.34 142 GLY A CA 1
ATOM 1175 C C . GLY A 1 142 ? 17.425 12.436 24.326 1.00 57.34 142 GLY A C 1
ATOM 1176 O O . GLY A 1 142 ? 18.643 12.507 24.371 1.00 57.34 142 GLY A O 1
ATOM 1177 N N . LEU A 1 143 ? 16.777 12.059 23.222 1.00 56.47 143 LEU A N 1
ATOM 1178 C CA . LEU A 1 143 ? 17.381 11.720 21.926 1.00 56.47 143 LEU A CA 1
ATOM 1179 C C . LEU A 1 143 ? 16.225 11.373 20.983 1.00 56.47 143 LEU A C 1
ATOM 1181 O O . LEU A 1 143 ? 15.349 10.578 21.337 1.00 56.47 143 LEU A O 1
ATOM 1185 N N . VAL A 1 144 ? 16.245 11.886 19.751 1.00 52.94 144 VAL A N 1
ATOM 1186 C CA . VAL A 1 144 ? 15.506 11.229 18.664 1.00 52.94 144 VAL A CA 1
ATOM 1187 C C . VAL A 1 144 ? 16.290 9.991 18.295 1.00 52.94 144 VAL A C 1
ATOM 1189 O O . VAL A 1 144 ? 17.055 9.964 17.336 1.00 52.94 144 VAL A O 1
ATOM 1192 N N . THR A 1 145 ? 16.148 8.966 19.123 1.00 46.59 145 THR A N 1
ATOM 1193 C CA . THR A 1 145 ? 16.642 7.644 18.800 1.00 46.59 145 THR A CA 1
ATOM 1194 C C . THR A 1 145 ? 15.630 7.072 17.812 1.00 46.59 145 THR A C 1
ATOM 1196 O O . THR A 1 145 ? 14.495 6.793 18.218 1.00 46.59 145 THR A O 1
ATOM 1199 N N . PRO A 1 146 ? 15.958 6.908 16.513 1.00 54.66 146 PRO A N 1
ATOM 1200 C CA . PRO A 1 146 ? 15.192 5.979 15.691 1.00 54.66 146 PRO A CA 1
ATOM 1201 C C . PRO A 1 146 ? 15.082 4.678 16.487 1.00 54.66 146 PRO A C 1
ATOM 1203 O O . PRO A 1 146 ? 16.083 4.276 17.086 1.00 54.66 146 PRO A O 1
ATOM 1206 N N . SER A 1 147 ? 13.870 4.105 16.577 1.00 52.41 147 SER A N 1
ATOM 1207 C CA . SER A 1 147 ? 13.591 2.934 17.421 1.00 52.41 147 SER A CA 1
ATOM 1208 C C . SER A 1 147 ? 14.784 1.986 17.383 1.00 52.41 147 SER A C 1
ATOM 1210 O O . SER A 1 147 ? 15.170 1.625 16.267 1.00 52.41 147 SER A O 1
ATOM 1212 N N . PRO A 1 148 ? 15.405 1.668 18.538 1.00 51.19 148 PRO A N 1
ATOM 1213 C CA . PRO A 1 148 ? 16.670 0.957 18.568 1.00 51.19 148 PRO A CA 1
ATOM 1214 C C . PRO A 1 148 ? 16.557 -0.281 17.690 1.00 51.19 148 PRO A C 1
ATOM 1216 O O . PRO A 1 148 ? 15.775 -1.194 17.956 1.00 51.19 148 PRO A O 1
ATOM 1219 N N . VAL A 1 149 ? 17.292 -0.242 16.581 1.00 54.97 149 VAL A N 1
ATOM 1220 C CA . VAL A 1 149 ? 17.523 -1.391 15.719 1.00 54.97 149 VAL A CA 1
ATOM 1221 C C . VAL A 1 149 ? 18.199 -2.384 16.651 1.00 54.97 149 VAL A C 1
ATOM 1223 O O . VAL A 1 149 ? 19.260 -2.073 17.193 1.00 54.97 149 VAL A O 1
ATOM 1226 N N . ALA A 1 150 ? 17.521 -3.495 16.959 1.00 57.12 150 ALA A N 1
ATOM 1227 C CA . ALA A 1 150 ? 18.057 -4.500 17.869 1.00 57.12 150 ALA A CA 1
ATOM 1228 C C . ALA A 1 150 ? 19.509 -4.805 17.450 1.00 57.12 150 ALA A C 1
ATOM 1230 O O . ALA A 1 150 ? 19.748 -4.891 16.243 1.00 57.12 150 ALA A O 1
ATOM 1231 N N . PRO A 1 151 ? 20.470 -4.918 18.382 1.00 57.81 151 PRO A N 1
ATOM 1232 C CA . PRO A 1 151 ? 21.898 -4.995 18.053 1.00 57.81 151 PRO A CA 1
ATOM 1233 C C . PRO A 1 151 ? 22.255 -6.109 17.052 1.00 57.81 151 PRO A C 1
ATOM 1235 O O . PRO A 1 151 ? 23.214 -5.964 16.301 1.00 57.81 151 PRO A O 1
ATOM 1238 N N . ASP A 1 152 ? 21.423 -7.150 16.954 1.00 60.22 152 ASP A N 1
ATOM 1239 C CA . ASP A 1 152 ? 21.593 -8.272 16.020 1.00 60.22 152 ASP A CA 1
ATOM 1240 C C . ASP A 1 152 ? 20.828 -8.117 14.693 1.00 60.22 152 ASP A C 1
ATOM 1242 O O . ASP A 1 152 ? 20.784 -9.031 13.866 1.00 60.22 152 ASP A O 1
ATOM 1246 N N . SER A 1 153 ? 20.167 -6.981 14.474 1.00 68.25 153 SER A N 1
ATOM 1247 C CA . SER A 1 153 ? 19.380 -6.760 13.266 1.00 68.25 153 SER A CA 1
ATOM 1248 C C . SER A 1 153 ? 20.201 -6.078 12.179 1.00 68.25 153 SER A C 1
ATOM 1250 O O . SER A 1 153 ? 20.880 -5.076 12.392 1.00 68.25 153 SER A O 1
ATOM 1252 N N . GLU A 1 154 ? 20.135 -6.659 10.981 1.00 76.75 154 GLU A N 1
ATOM 1253 C CA . GLU A 1 154 ? 20.745 -6.093 9.782 1.00 76.75 154 GLU A CA 1
ATOM 1254 C C . GLU A 1 154 ? 20.368 -4.616 9.587 1.00 76.75 154 GLU A C 1
ATOM 1256 O O . GLU A 1 154 ? 19.233 -4.226 9.893 1.00 76.75 154 GLU A O 1
ATOM 1261 N N . PRO A 1 155 ? 21.267 -3.814 8.989 1.00 84.12 155 PRO A N 1
ATOM 1262 C CA . PRO A 1 155 ? 21.000 -2.409 8.746 1.00 84.12 155 PRO A CA 1
ATOM 1263 C C . PRO A 1 155 ? 19.723 -2.221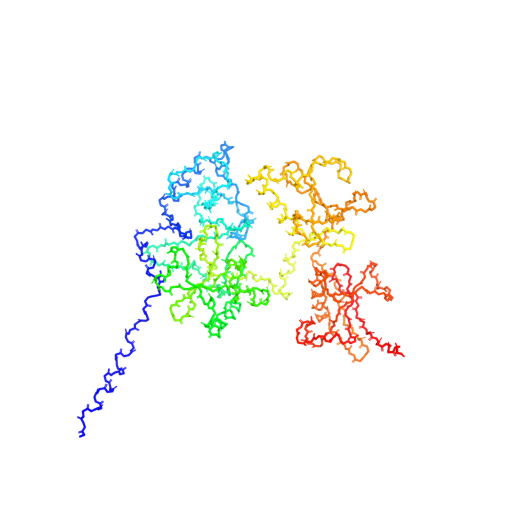 7.908 1.00 84.12 155 PRO A C 1
ATOM 1265 O O . PRO A 1 155 ? 19.426 -3.025 7.011 1.00 84.12 155 PRO A O 1
ATOM 1268 N N . PRO A 1 156 ? 18.944 -1.159 8.179 1.00 87.06 156 PRO A N 1
ATOM 1269 C CA . PRO A 1 156 ? 17.777 -0.836 7.372 1.00 87.06 156 PRO A CA 1
ATOM 1270 C C . PRO A 1 156 ? 18.196 -0.546 5.925 1.00 87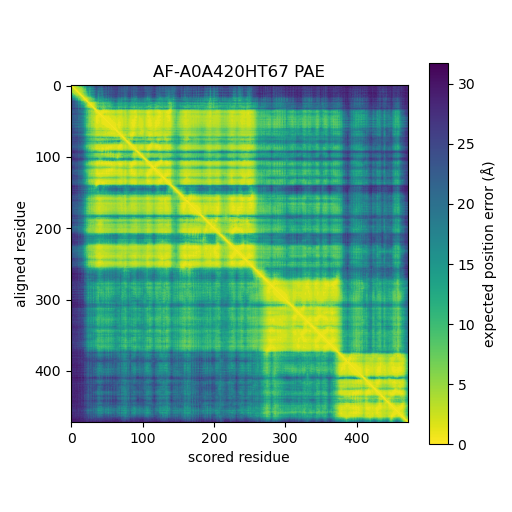.06 156 PRO A C 1
ATOM 1272 O O . PRO A 1 156 ? 19.255 0.029 5.694 1.00 87.06 156 PRO A O 1
ATOM 1275 N N . ASN A 1 157 ? 17.349 -0.928 4.965 1.00 91.44 157 ASN A N 1
ATOM 1276 C CA . ASN A 1 157 ? 17.636 -0.852 3.524 1.00 91.44 157 ASN A CA 1
ATOM 1277 C C . ASN A 1 157 ? 16.605 -0.015 2.741 1.00 91.44 157 ASN A C 1
ATOM 1279 O O . ASN A 1 157 ? 16.366 -0.239 1.546 1.00 91.44 157 ASN A O 1
ATOM 1283 N N . GLY A 1 158 ? 15.914 0.887 3.438 1.00 94.12 158 GLY A N 1
ATOM 1284 C CA . GLY A 1 158 ? 14.938 1.794 2.852 1.00 94.12 158 GLY A CA 1
ATOM 1285 C C . GLY A 1 158 ? 13.997 2.427 3.872 1.00 94.12 158 GLY A C 1
ATOM 1286 O O . GLY A 1 158 ? 14.278 2.500 5.068 1.00 94.12 158 GLY A O 1
ATOM 1287 N N . TYR A 1 159 ? 12.853 2.893 3.378 1.00 94.19 159 TYR A N 1
ATOM 1288 C CA . TYR A 1 159 ? 11.898 3.729 4.098 1.00 94.19 159 TYR A CA 1
ATOM 1289 C C . TYR A 1 159 ? 10.472 3.187 3.976 1.00 94.19 159 TYR A C 1
ATOM 1291 O O . TYR A 1 159 ? 9.944 3.010 2.873 1.00 94.19 159 TYR A O 1
ATOM 1299 N N . GLN A 1 160 ? 9.811 2.983 5.114 1.00 92.25 160 GLN A N 1
ATOM 1300 C CA . GLN A 1 160 ? 8.391 2.666 5.205 1.00 92.25 160 GLN A CA 1
ATOM 1301 C C . GLN A 1 160 ? 7.575 3.970 5.232 1.00 92.25 160 GLN A C 1
ATOM 1303 O O . GLN A 1 160 ? 7.580 4.714 6.210 1.00 92.25 160 GLN A O 1
ATOM 1308 N N . CYS A 1 161 ? 6.870 4.245 4.137 1.00 93.00 161 CYS A N 1
ATOM 1309 C CA . CYS A 1 161 ? 6.134 5.490 3.876 1.00 93.00 161 CYS A CA 1
ATOM 1310 C C . CYS A 1 161 ? 4.604 5.317 3.866 1.00 93.00 161 CYS A C 1
ATOM 1312 O O . CYS A 1 161 ? 3.885 6.102 3.245 1.00 93.00 161 CYS A O 1
ATOM 1314 N N . GLY A 1 162 ? 4.100 4.225 4.423 1.00 91.06 162 GLY A N 1
ATOM 1315 C CA . GLY A 1 162 ? 2.692 3.841 4.376 1.00 91.06 162 GLY A CA 1
ATOM 1316 C C . GLY A 1 162 ? 2.526 2.402 4.851 1.00 91.06 162 GLY A C 1
ATOM 1317 O O . GLY A 1 162 ? 3.525 1.743 5.104 1.00 91.06 162 GLY A O 1
ATOM 1318 N N . ARG A 1 163 ? 1.311 1.865 4.875 1.00 84.50 163 ARG A N 1
ATOM 1319 C CA . ARG A 1 163 ? 1.009 0.440 5.046 1.00 84.50 163 ARG A CA 1
ATOM 1320 C C . ARG A 1 163 ? 1.746 -0.391 4.000 1.00 84.50 163 ARG A C 1
ATOM 1322 O O . ARG A 1 163 ? 2.642 -1.156 4.309 1.00 84.50 163 ARG A O 1
ATOM 1329 N N . ASN A 1 164 ? 1.451 -0.169 2.722 1.00 80.88 164 ASN A N 1
ATOM 1330 C CA . ASN A 1 164 ? 1.956 -1.009 1.626 1.00 80.88 164 ASN A CA 1
ATOM 1331 C C . ASN A 1 164 ? 3.062 -0.332 0.813 1.00 80.88 164 ASN A C 1
ATOM 1333 O O . ASN A 1 164 ? 3.255 -0.616 -0.378 1.00 80.88 164 ASN A O 1
ATOM 1337 N N . LYS A 1 165 ? 3.779 0.618 1.423 1.00 90.12 165 LYS A N 1
ATOM 1338 C CA . LYS A 1 165 ? 4.788 1.393 0.714 1.00 90.12 165 LYS A CA 1
ATOM 1339 C C . LYS A 1 165 ? 6.146 1.380 1.392 1.00 90.12 165 LYS A C 1
ATOM 1341 O O . LYS A 1 165 ? 6.425 2.194 2.261 1.00 90.12 165 LYS A O 1
ATOM 1346 N N . PHE A 1 166 ? 7.021 0.575 0.805 1.00 91.44 166 PHE A N 1
ATOM 1347 C CA . PHE A 1 166 ? 8.457 0.621 1.026 1.00 91.44 166 PHE A CA 1
ATOM 1348 C C . PHE A 1 166 ? 9.187 1.329 -0.130 1.00 91.44 166 PHE A C 1
ATOM 1350 O O . PHE A 1 166 ? 8.876 1.083 -1.305 1.00 91.44 166 PHE A O 1
ATOM 1357 N N . ILE A 1 167 ? 10.136 2.203 0.183 1.00 93.62 167 ILE A N 1
ATOM 1358 C CA . ILE A 1 167 ? 11.040 2.864 -0.766 1.00 93.62 167 ILE A CA 1
ATOM 1359 C C . ILE A 1 167 ? 12.455 2.400 -0.434 1.00 93.62 167 ILE A C 1
ATOM 1361 O O . ILE A 1 167 ? 12.969 2.760 0.614 1.00 93.62 167 ILE A O 1
ATOM 1365 N N . ASP A 1 168 ? 13.044 1.568 -1.288 1.00 93.75 168 ASP A N 1
ATOM 1366 C CA . ASP A 1 168 ? 14.400 1.049 -1.083 1.00 93.75 168 ASP A CA 1
ATOM 1367 C C . ASP A 1 168 ? 15.480 2.126 -1.257 1.00 93.75 168 ASP A C 1
ATOM 1369 O O . ASP A 1 168 ? 15.278 3.107 -1.978 1.00 93.75 168 ASP A O 1
ATOM 1373 N N . ASP A 1 169 ? 16.623 1.931 -0.596 1.00 94.62 169 ASP A N 1
ATOM 1374 C CA . ASP A 1 169 ? 17.740 2.883 -0.632 1.00 94.62 169 ASP A CA 1
ATOM 1375 C C . ASP A 1 169 ? 18.280 3.083 -2.053 1.00 94.62 169 ASP A C 1
ATOM 1377 O O . ASP A 1 169 ? 18.543 4.213 -2.448 1.00 94.62 169 ASP A O 1
ATOM 1381 N N . GLN A 1 170 ? 18.301 2.036 -2.885 1.00 93.31 170 GLN A N 1
ATOM 1382 C CA . GLN A 1 170 ? 18.690 2.151 -4.295 1.00 93.31 170 GLN A CA 1
ATOM 1383 C C . GLN A 1 170 ? 17.802 3.152 -5.059 1.00 93.31 170 GLN A C 1
ATOM 1385 O O . GLN A 1 170 ? 18.275 3.925 -5.895 1.00 93.31 170 GLN A O 1
ATOM 1390 N N . MET A 1 171 ? 16.491 3.155 -4.801 1.00 93.00 171 MET A N 1
ATOM 1391 C CA . MET A 1 171 ? 15.559 4.122 -5.379 1.00 93.00 171 MET A CA 1
ATOM 1392 C C . MET A 1 171 ? 15.793 5.533 -4.843 1.00 93.00 171 MET A C 1
ATOM 1394 O O . MET A 1 171 ? 15.639 6.491 -5.605 1.00 93.00 171 MET A O 1
ATOM 1398 N N . VAL A 1 172 ? 16.137 5.667 -3.562 1.00 95.19 172 VAL A N 1
ATOM 1399 C CA . VAL A 1 172 ? 16.479 6.950 -2.935 1.00 95.19 172 VAL A CA 1
ATOM 1400 C C . VAL A 1 172 ? 17.751 7.521 -3.557 1.00 95.19 172 VAL A C 1
ATOM 1402 O O . VAL A 1 172 ? 17.697 8.632 -4.077 1.00 95.19 172 VAL A O 1
ATOM 1405 N N . GLU A 1 173 ? 18.833 6.745 -3.601 1.00 94.88 173 GLU A N 1
ATOM 1406 C CA . GLU A 1 173 ? 20.129 7.106 -4.191 1.00 94.88 173 GLU A CA 1
ATOM 1407 C C . GLU A 1 173 ? 19.976 7.514 -5.652 1.00 94.88 173 GLU A C 1
ATOM 1409 O O . GLU A 1 173 ? 20.288 8.641 -6.021 1.00 94.88 173 GLU A O 1
ATOM 1414 N N . LYS A 1 174 ? 19.348 6.666 -6.472 1.00 92.38 174 LYS A N 1
ATOM 1415 C CA . LYS A 1 174 ? 19.102 6.973 -7.886 1.00 92.38 174 LYS A CA 1
ATOM 1416 C C . LYS A 1 174 ? 18.248 8.225 -8.088 1.00 92.38 174 LYS A C 1
ATOM 1418 O O . LYS A 1 174 ? 18.369 8.917 -9.098 1.00 92.38 174 LYS A O 1
ATOM 1423 N N . THR A 1 175 ? 17.304 8.488 -7.184 1.00 91.94 175 THR A N 1
ATOM 1424 C CA . THR A 1 175 ? 16.506 9.720 -7.246 1.00 91.94 175 THR A CA 1
ATOM 1425 C C . THR A 1 175 ? 17.357 10.920 -6.843 1.00 91.94 175 THR A C 1
ATOM 1427 O O . THR A 1 175 ? 17.233 11.965 -7.471 1.00 91.94 175 THR A O 1
ATOM 1430 N N . HIS A 1 176 ? 18.226 10.767 -5.844 1.00 93.75 176 HIS A N 1
ATOM 1431 C CA . HIS A 1 176 ? 19.127 11.802 -5.350 1.00 93.75 176 HIS A CA 1
ATOM 1432 C C . HIS A 1 176 ? 20.193 12.190 -6.380 1.00 93.75 176 HIS A C 1
ATOM 1434 O O . HIS A 1 176 ? 20.324 13.375 -6.670 1.00 93.75 176 HIS A O 1
ATOM 1440 N N . GLU A 1 177 ? 20.847 11.219 -7.024 1.00 92.88 177 GLU A N 1
ATOM 1441 C CA . GLU A 1 177 ? 21.775 11.434 -8.148 1.00 92.88 177 GLU A CA 1
ATOM 1442 C C . GLU A 1 177 ? 21.143 12.314 -9.233 1.00 92.88 177 GLU A C 1
ATOM 1444 O O . GLU A 1 177 ? 21.722 13.305 -9.671 1.00 92.88 177 GLU A O 1
ATOM 1449 N N . ARG A 1 178 ? 19.888 12.026 -9.592 1.00 88.19 178 ARG A N 1
ATOM 1450 C CA . ARG A 1 178 ? 19.146 12.813 -10.588 1.00 88.19 178 ARG A CA 1
ATOM 1451 C C . ARG A 1 178 ? 18.870 14.241 -10.153 1.00 88.19 178 ARG A C 1
ATOM 1453 O O . ARG A 1 178 ? 18.814 15.120 -11.005 1.00 88.19 178 ARG A O 1
ATOM 1460 N N . VAL A 1 179 ? 18.674 14.487 -8.858 1.00 90.19 179 VAL A N 1
ATOM 1461 C CA . VAL A 1 179 ? 18.541 15.864 -8.366 1.00 90.19 179 VAL A CA 1
ATOM 1462 C C . VAL A 1 179 ? 19.818 16.650 -8.642 1.00 90.19 179 VAL A C 1
ATOM 1464 O O . VAL A 1 179 ? 19.762 17.826 -8.994 1.00 90.19 179 VAL A O 1
ATOM 1467 N N . LEU A 1 180 ? 20.974 15.999 -8.503 1.00 90.94 180 LEU A N 1
ATOM 1468 C CA . LEU A 1 180 ? 22.266 16.632 -8.738 1.00 90.94 180 LEU A CA 1
ATOM 1469 C C . LEU A 1 180 ? 22.508 16.915 -10.225 1.00 90.94 180 LEU A C 1
ATOM 1471 O O . LEU A 1 180 ? 23.142 17.929 -10.524 1.00 90.94 180 LEU A O 1
ATOM 1475 N N . GLU A 1 181 ? 21.988 16.065 -11.117 1.00 89.25 181 GLU A N 1
ATOM 1476 C CA . GLU A 1 181 ? 22.027 16.235 -12.578 1.00 89.25 181 GLU A CA 1
ATOM 1477 C C . GLU A 1 181 ? 21.079 17.338 -13.080 1.00 89.25 181 GLU A C 1
ATOM 1479 O O . GLU A 1 181 ? 21.405 18.050 -14.029 1.00 89.25 181 GLU A O 1
ATOM 1484 N N . ASP A 1 182 ? 19.905 17.494 -12.461 1.00 83.44 182 ASP A N 1
ATOM 1485 C CA . ASP A 1 182 ? 18.793 18.279 -13.007 1.00 83.44 182 ASP A CA 1
ATOM 1486 C C . ASP A 1 182 ? 18.435 19.510 -12.158 1.00 83.44 182 ASP A C 1
ATOM 1488 O O . ASP A 1 182 ? 17.322 19.649 -11.649 1.00 83.44 182 ASP A O 1
ATOM 1492 N N . ARG A 1 183 ? 19.400 20.426 -12.008 1.00 74.44 183 ARG A N 1
ATOM 1493 C CA . ARG A 1 183 ? 19.288 21.604 -11.120 1.00 74.44 183 ARG A CA 1
ATOM 1494 C C . ARG A 1 183 ? 18.467 22.772 -11.679 1.00 74.44 183 ARG A C 1
ATOM 1496 O O . ARG A 1 183 ? 18.145 23.687 -10.931 1.00 74.44 183 ARG A O 1
ATOM 1503 N N . ASN A 1 184 ? 18.141 22.760 -12.973 1.00 71.44 184 ASN A N 1
ATOM 1504 C CA . ASN A 1 184 ? 17.574 23.918 -13.683 1.00 71.44 184 ASN A CA 1
ATOM 1505 C C . ASN A 1 184 ? 16.064 23.801 -13.972 1.00 71.44 184 ASN A C 1
ATOM 1507 O O . ASN A 1 184 ? 15.544 24.535 -14.810 1.00 71.44 184 ASN A O 1
ATOM 1511 N N . ASN A 1 185 ? 15.352 22.882 -13.314 1.00 70.50 185 ASN A N 1
ATOM 1512 C CA . ASN A 1 185 ? 13.927 22.634 -13.562 1.00 70.50 185 ASN A CA 1
ATOM 1513 C C . ASN A 1 185 ? 13.036 23.105 -12.397 1.00 70.50 185 ASN A C 1
ATOM 1515 O O . ASN A 1 185 ? 13.508 23.597 -11.380 1.00 70.50 185 ASN A O 1
ATOM 1519 N N . PHE A 1 186 ? 11.715 22.913 -12.526 1.00 78.19 186 PHE A N 1
ATOM 1520 C CA . PHE A 1 186 ? 10.699 23.185 -11.486 1.00 78.19 186 PHE A CA 1
ATOM 1521 C C . PHE A 1 186 ? 10.952 22.500 -10.132 1.00 78.19 186 PHE A C 1
ATOM 1523 O O . PHE A 1 186 ? 10.264 22.793 -9.154 1.00 78.19 186 PHE A O 1
ATOM 1530 N N . TYR A 1 187 ? 11.889 21.555 -10.090 1.00 79.81 187 TYR A N 1
ATOM 1531 C CA . TYR A 1 187 ? 12.327 20.876 -8.889 1.00 79.81 187 TYR A CA 1
ATOM 1532 C C . TYR A 1 187 ? 13.842 21.059 -8.706 1.00 79.81 187 TYR A C 1
ATOM 1534 O O . TYR A 1 187 ? 14.549 21.200 -9.704 1.00 79.81 187 TYR A O 1
ATOM 1542 N N . PRO A 1 188 ? 14.336 21.005 -7.456 1.00 83.88 188 PRO A N 1
ATOM 1543 C CA . PRO A 1 188 ? 13.557 20.801 -6.233 1.00 83.88 188 PRO A CA 1
ATOM 1544 C C . PRO A 1 188 ? 12.691 22.022 -5.890 1.00 83.88 188 PRO A C 1
ATOM 1546 O O . PRO A 1 188 ? 13.081 23.167 -6.090 1.00 83.88 188 PRO A O 1
ATOM 1549 N N . ALA A 1 189 ? 11.478 21.767 -5.404 1.00 88.94 189 ALA A N 1
ATOM 1550 C CA . ALA A 1 189 ? 10.529 22.818 -5.049 1.00 88.94 189 ALA A CA 1
ATOM 1551 C C . ALA A 1 189 ? 10.684 23.164 -3.564 1.00 88.94 189 ALA A C 1
ATOM 1553 O O . ALA A 1 189 ? 11.060 22.280 -2.786 1.00 88.94 189 ALA A O 1
ATOM 1554 N N . PRO A 1 190 ? 10.354 24.393 -3.131 1.00 91.25 190 PRO A N 1
ATOM 1555 C CA . PRO A 1 190 ? 10.258 24.702 -1.711 1.00 91.25 190 PRO A CA 1
ATOM 1556 C C . PRO A 1 190 ? 9.396 23.663 -0.986 1.00 91.25 190 PRO A C 1
ATOM 1558 O O . PRO A 1 190 ? 8.328 23.269 -1.468 1.00 91.25 190 PRO A O 1
ATOM 1561 N N . SER A 1 191 ? 9.892 23.184 0.153 1.00 89.19 191 SER A N 1
ATOM 1562 C CA . SER A 1 191 ? 9.136 22.280 1.020 1.00 89.19 191 SER A CA 1
ATOM 1563 C C . SER A 1 191 ? 7.847 22.942 1.517 1.00 89.19 191 SER A C 1
ATOM 1565 O O . SER A 1 191 ? 7.706 24.165 1.528 1.00 89.19 191 SER A O 1
ATOM 1567 N N . PHE A 1 192 ? 6.867 22.126 1.891 1.00 85.62 192 PHE A N 1
ATOM 1568 C CA . PHE A 1 192 ? 5.595 22.600 2.425 1.00 85.62 192 PHE A CA 1
ATOM 1569 C C . PHE A 1 192 ? 5.268 21.871 3.730 1.00 85.62 192 PHE A C 1
ATOM 1571 O O . PHE A 1 192 ? 5.673 20.727 3.924 1.00 85.62 192 PHE A O 1
ATOM 1578 N N . GLY A 1 193 ? 4.504 22.521 4.607 1.00 83.75 193 GLY A N 1
ATOM 1579 C CA . GLY A 1 193 ? 4.202 22.015 5.947 1.00 83.75 193 GLY A CA 1
ATOM 1580 C C . GLY A 1 193 ? 5.164 22.539 7.016 1.00 83.75 193 GLY A C 1
ATOM 1581 O O . GLY A 1 193 ? 6.063 23.330 6.739 1.00 83.75 193 GLY A O 1
ATOM 1582 N N . ASN A 1 194 ? 4.937 22.106 8.254 1.00 83.62 194 ASN A N 1
ATOM 1583 C CA . ASN A 1 194 ? 5.606 22.646 9.438 1.00 83.62 194 ASN A CA 1
ATOM 1584 C C . ASN A 1 194 ? 6.888 21.891 9.789 1.00 83.62 194 ASN A C 1
ATOM 1586 O O . ASN A 1 194 ? 7.778 22.472 10.402 1.00 83.62 194 ASN A O 1
ATOM 1590 N N 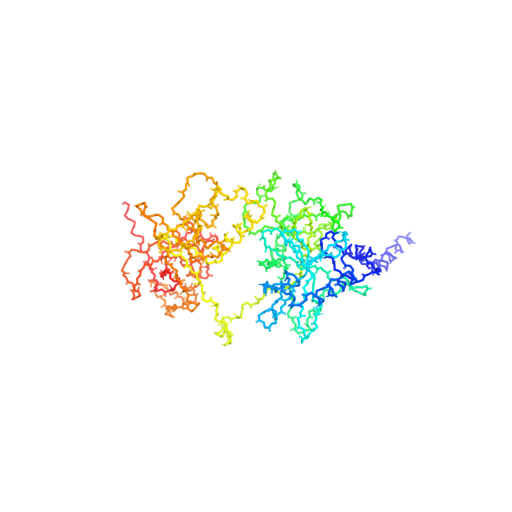. ILE A 1 195 ? 6.989 20.613 9.399 1.00 85.19 195 ILE A N 1
ATOM 1591 C CA . ILE A 1 195 ? 8.185 19.807 9.667 1.00 85.19 195 ILE A CA 1
ATOM 1592 C C . ILE A 1 195 ? 9.351 20.334 8.839 1.00 85.19 195 ILE A C 1
ATOM 1594 O O . ILE A 1 195 ? 10.355 20.737 9.389 1.00 85.19 195 ILE A O 1
ATOM 1598 N N . PHE A 1 196 ? 9.234 20.370 7.516 1.00 88.62 196 PHE A N 1
ATOM 1599 C CA . PHE A 1 196 ? 10.302 20.871 6.654 1.00 88.62 196 PHE A CA 1
ATOM 1600 C C . PHE A 1 196 ? 9.863 22.213 6.108 1.00 88.62 196 PHE A C 1
ATOM 1602 O O . PHE A 1 196 ? 9.052 22.267 5.187 1.00 88.62 196 PHE A O 1
ATOM 1609 N N . ARG A 1 197 ? 10.340 23.288 6.737 1.00 89.00 197 ARG A N 1
ATOM 1610 C CA . ARG A 1 197 ? 9.936 24.640 6.364 1.00 89.00 197 ARG A CA 1
ATOM 1611 C C . ARG A 1 197 ? 10.800 25.184 5.225 1.00 89.00 197 ARG A C 1
ATOM 1613 O O . ARG A 1 197 ? 12.030 25.088 5.254 1.00 89.00 197 ARG A O 1
ATOM 1620 N N . ALA A 1 198 ? 10.155 25.820 4.251 1.00 88.69 198 ALA A N 1
ATOM 1621 C CA . ALA A 1 198 ? 10.829 26.425 3.105 1.00 88.69 198 ALA A CA 1
ATOM 1622 C C . ALA A 1 198 ? 11.778 27.573 3.484 1.00 88.69 198 ALA A C 1
ATOM 1624 O O . ALA A 1 198 ? 12.804 27.749 2.832 1.00 88.69 198 ALA A O 1
ATOM 1625 N N . ASP A 1 199 ? 11.477 28.335 4.536 1.00 89.31 199 ASP A N 1
ATOM 1626 C CA . ASP A 1 199 ? 12.302 29.458 5.004 1.00 89.31 199 ASP A CA 1
ATOM 1627 C C . ASP A 1 199 ? 13.632 28.998 5.622 1.00 89.31 199 ASP A C 1
ATOM 1629 O O . ASP A 1 199 ? 14.657 29.669 5.493 1.00 89.31 199 ASP A O 1
ATOM 1633 N N . LEU A 1 200 ? 13.663 27.781 6.170 1.00 88.06 200 LEU A N 1
ATOM 1634 C CA . LEU A 1 200 ? 14.900 27.094 6.557 1.00 88.06 200 LEU A CA 1
ATOM 1635 C C . LEU A 1 200 ? 15.676 26.545 5.343 1.00 88.06 200 LEU A C 1
ATOM 1637 O O . LEU A 1 200 ? 16.755 25.971 5.495 1.00 88.06 200 LEU A O 1
ATOM 1641 N N . GLY A 1 201 ? 15.163 26.761 4.128 1.00 92.69 201 GLY A N 1
ATOM 1642 C CA . GLY A 1 201 ? 15.741 26.357 2.848 1.00 92.69 201 GLY A CA 1
ATOM 1643 C C . GLY A 1 201 ? 15.653 24.868 2.560 1.00 92.69 201 GLY A C 1
ATOM 1644 O O . GLY A 1 201 ? 16.432 24.361 1.756 1.00 92.69 201 GLY A O 1
ATOM 1645 N N . TYR A 1 202 ? 14.725 24.169 3.211 1.00 94.56 202 TYR A N 1
ATOM 1646 C CA . TYR A 1 202 ? 14.404 22.809 2.826 1.00 94.56 202 TYR A CA 1
ATOM 1647 C C . TYR A 1 202 ? 13.630 22.791 1.520 1.00 94.56 202 TYR A C 1
ATOM 1649 O O . TYR A 1 202 ? 12.678 23.554 1.314 1.00 94.56 202 TYR A O 1
ATOM 1657 N N . GLN A 1 203 ? 13.997 21.850 0.668 1.00 95.06 203 GLN A N 1
ATOM 1658 C CA . GLN A 1 203 ? 13.346 21.620 -0.604 1.00 95.06 203 GLN A CA 1
ATOM 1659 C C . GLN A 1 203 ? 12.888 20.167 -0.692 1.00 95.06 203 GLN A C 1
ATOM 1661 O O . GLN A 1 203 ? 13.360 19.299 0.041 1.00 95.06 203 GLN A O 1
ATOM 1666 N N . ILE A 1 204 ? 11.944 19.897 -1.583 1.00 94.50 204 ILE A N 1
ATOM 1667 C CA . ILE A 1 204 ? 11.428 18.554 -1.826 1.00 94.50 204 ILE A CA 1
ATOM 1668 C C . ILE A 1 204 ? 11.584 18.159 -3.285 1.00 94.50 204 ILE A C 1
ATOM 1670 O O . ILE A 1 204 ? 11.455 18.984 -4.193 1.00 94.50 204 ILE A O 1
ATOM 1674 N N . TRP A 1 205 ? 11.802 16.867 -3.507 1.00 93.75 205 TRP A N 1
ATOM 1675 C CA . TRP A 1 205 ? 11.926 16.288 -4.837 1.00 93.75 205 TRP A CA 1
ATOM 1676 C C . TRP A 1 205 ? 11.105 14.998 -4.963 1.00 93.75 205 TRP A C 1
ATOM 1678 O O . TRP A 1 205 ? 11.275 14.096 -4.146 1.00 93.75 205 TRP A O 1
ATOM 1688 N N . PRO A 1 206 ? 10.210 14.857 -5.954 1.00 92.94 206 PRO A N 1
ATOM 1689 C CA . PRO A 1 206 ? 9.347 13.682 -6.072 1.00 92.94 206 PRO A CA 1
ATOM 1690 C C . PRO A 1 206 ? 10.126 12.392 -6.390 1.00 92.94 206 PRO A C 1
ATOM 1692 O O . PRO A 1 206 ? 10.992 12.365 -7.260 1.00 92.94 206 PRO A O 1
ATOM 1695 N N . ILE A 1 207 ? 9.768 11.286 -5.730 1.00 92.44 207 ILE A N 1
ATOM 1696 C CA . ILE A 1 207 ? 10.366 9.959 -5.954 1.00 92.44 207 ILE A CA 1
ATOM 1697 C C . ILE A 1 207 ? 9.595 9.208 -7.043 1.00 92.44 207 ILE A C 1
ATOM 1699 O O . ILE A 1 207 ? 8.395 8.931 -6.916 1.00 92.44 207 ILE A O 1
ATOM 1703 N N . PHE A 1 208 ? 10.296 8.816 -8.109 1.00 82.06 208 PHE A N 1
ATOM 1704 C CA . PHE A 1 208 ? 9.693 8.196 -9.289 1.00 82.06 208 PHE A CA 1
ATOM 1705 C C . PHE A 1 208 ? 9.827 6.671 -9.273 1.00 82.06 208 PHE A C 1
ATOM 1707 O O . PHE A 1 208 ? 10.928 6.133 -9.331 1.00 82.06 208 PHE A O 1
ATOM 1714 N N . ARG A 1 209 ? 8.697 5.948 -9.296 1.00 68.81 209 ARG A N 1
ATOM 1715 C CA . ARG A 1 209 ? 8.722 4.481 -9.456 1.00 68.81 209 ARG A CA 1
ATOM 1716 C C . ARG A 1 209 ? 8.802 4.033 -10.914 1.00 68.81 209 ARG A C 1
ATOM 1718 O O . ARG A 1 209 ? 9.584 3.139 -11.221 1.00 68.81 209 ARG A O 1
ATOM 1725 N N . LYS A 1 210 ? 7.939 4.563 -11.791 1.00 63.25 210 LYS A N 1
ATOM 1726 C CA . LYS A 1 210 ? 7.806 4.151 -13.204 1.00 63.25 210 LYS A CA 1
ATOM 1727 C C . LYS A 1 210 ? 7.205 5.295 -14.029 1.00 63.25 210 LYS A C 1
ATOM 1729 O O . LYS A 1 210 ? 6.140 5.780 -13.665 1.00 63.25 210 LYS A O 1
ATOM 1734 N N . GLY A 1 211 ? 7.852 5.682 -15.128 1.00 57.84 211 GLY A N 1
ATOM 1735 C CA . GLY A 1 211 ? 7.338 6.667 -16.092 1.00 57.84 211 GLY A CA 1
ATOM 1736 C C . GLY A 1 211 ? 8.400 7.670 -16.568 1.00 57.84 211 GLY A C 1
ATOM 1737 O O . GLY A 1 211 ? 9.403 7.858 -15.876 1.00 57.84 211 GLY A O 1
ATOM 1738 N N . PRO A 1 212 ? 8.213 8.288 -17.750 1.00 54.56 212 PRO A N 1
ATOM 1739 C CA . PRO A 1 212 ? 9.096 9.338 -18.239 1.00 54.56 212 PRO A CA 1
ATOM 1740 C C . PRO A 1 212 ? 8.944 10.606 -17.388 1.00 54.56 212 PRO A C 1
ATOM 1742 O O . PRO A 1 212 ? 7.839 11.075 -17.123 1.00 54.56 212 PRO A O 1
ATOM 1745 N N . MET A 1 213 ? 10.078 11.179 -16.990 1.00 58.06 213 MET A N 1
ATOM 1746 C CA . MET A 1 213 ? 10.198 12.375 -16.141 1.00 58.06 213 MET A CA 1
ATOM 1747 C C . MET A 1 213 ? 9.562 13.639 -16.753 1.00 58.06 213 MET A C 1
ATOM 1749 O O . MET A 1 213 ? 9.283 14.608 -16.052 1.00 58.06 213 MET A O 1
ATOM 1753 N N . ILE A 1 214 ? 9.288 13.600 -18.060 1.00 56.72 214 ILE A N 1
ATOM 1754 C CA . ILE A 1 214 ? 8.777 14.702 -18.884 1.00 56.72 214 ILE A CA 1
ATOM 1755 C C . ILE A 1 214 ? 7.491 15.316 -18.302 1.00 56.72 214 ILE A C 1
ATOM 1757 O O . ILE A 1 214 ? 7.328 16.530 -18.345 1.00 56.72 214 ILE A O 1
ATOM 1761 N N . LEU A 1 215 ? 6.614 14.521 -17.676 1.00 52.94 215 LEU A N 1
ATOM 1762 C CA . LEU A 1 215 ? 5.353 15.021 -17.102 1.00 52.94 215 LEU A CA 1
ATOM 1763 C C . LEU A 1 215 ? 5.544 15.990 -15.918 1.00 52.94 215 LEU A C 1
ATOM 1765 O O . LEU A 1 215 ? 4.620 16.725 -15.572 1.00 52.94 215 LEU A O 1
ATOM 1769 N N . TYR A 1 216 ? 6.726 16.001 -15.301 1.00 61.34 216 TYR A N 1
ATOM 1770 C CA . TYR A 1 216 ? 7.024 16.807 -14.115 1.00 61.34 216 TYR A CA 1
ATOM 1771 C C . TYR A 1 216 ? 7.826 18.066 -14.432 1.00 61.34 216 TYR A C 1
ATOM 1773 O O . TYR A 1 216 ? 7.706 19.047 -13.702 1.00 61.34 216 TYR A O 1
ATOM 1781 N N . LYS A 1 217 ? 8.558 18.076 -15.555 1.00 63.34 217 LYS A N 1
ATOM 1782 C CA . LYS A 1 217 ? 9.266 19.267 -16.046 1.00 63.34 217 LYS A CA 1
ATOM 1783 C C . LYS A 1 217 ? 8.329 20.429 -16.380 1.00 63.34 217 LYS A C 1
ATOM 1785 O O . LYS A 1 217 ? 8.799 21.545 -16.470 1.00 63.34 217 LYS A O 1
ATOM 1790 N N . ASN A 1 218 ? 7.026 20.178 -16.511 1.00 65.50 218 ASN A N 1
ATOM 1791 C CA . ASN A 1 218 ? 6.030 21.198 -16.849 1.00 65.50 218 ASN A CA 1
ATOM 1792 C C . ASN A 1 218 ? 5.048 21.484 -15.696 1.00 65.50 218 ASN A C 1
ATOM 1794 O O . ASN A 1 218 ? 3.949 21.976 -15.939 1.00 65.50 218 ASN A O 1
ATOM 1798 N N . GLY A 1 219 ? 5.377 21.106 -14.451 1.00 63.38 219 GLY A N 1
ATOM 1799 C CA . GLY A 1 219 ? 4.494 21.353 -13.301 1.00 63.38 219 GLY A CA 1
ATOM 1800 C C . GLY A 1 219 ? 3.157 20.598 -13.363 1.00 63.38 219 GLY A C 1
ATOM 1801 O O . GLY A 1 219 ? 2.133 21.097 -12.897 1.00 63.38 219 GLY A O 1
ATOM 1802 N N . GLY A 1 220 ? 3.137 19.404 -13.967 1.00 67.12 220 GLY A N 1
ATOM 1803 C CA . GLY A 1 220 ? 1.916 18.619 -14.153 1.00 67.12 220 GLY A CA 1
ATOM 1804 C C . GLY A 1 220 ? 1.143 18.376 -12.847 1.00 67.12 220 GLY A C 1
ATOM 1805 O O . GLY A 1 220 ? 1.725 18.117 -11.798 1.00 67.12 220 GLY A O 1
ATOM 1806 N N . LYS A 1 221 ? -0.197 18.396 -12.918 1.00 63.72 221 LYS A N 1
ATOM 1807 C CA . LYS A 1 221 ? -1.109 18.315 -11.752 1.00 63.72 221 LYS A CA 1
ATOM 1808 C C . LYS A 1 221 ? -0.959 17.050 -10.887 1.00 63.72 221 LYS A C 1
ATOM 1810 O O . LYS A 1 221 ? -1.412 17.039 -9.747 1.00 63.72 221 LYS A O 1
ATOM 1815 N N . ASN A 1 222 ? -0.313 16.000 -11.395 1.00 68.50 222 ASN A N 1
ATOM 1816 C CA . ASN A 1 222 ? -0.205 14.695 -10.737 1.00 68.50 222 ASN A CA 1
ATOM 1817 C C . ASN A 1 222 ? 1.208 14.421 -10.204 1.00 68.50 222 ASN A C 1
ATOM 1819 O O . ASN A 1 222 ? 1.813 13.387 -10.502 1.00 68.50 222 ASN A O 1
ATOM 1823 N N . ILE A 1 223 ? 1.733 15.351 -9.403 1.00 78.69 223 ILE A N 1
ATOM 1824 C CA . ILE A 1 223 ? 2.951 15.138 -8.612 1.00 78.69 223 ILE A CA 1
ATOM 1825 C C . ILE A 1 223 ? 2.700 13.963 -7.661 1.00 78.69 223 ILE A C 1
ATOM 1827 O O . ILE A 1 223 ? 1.692 13.932 -6.951 1.00 78.69 223 ILE A O 1
ATOM 1831 N N . GLY A 1 224 ? 3.589 12.965 -7.691 1.00 85.62 224 GLY A N 1
ATOM 1832 C CA . GLY A 1 224 ? 3.507 11.802 -6.808 1.00 85.62 224 GLY A CA 1
ATOM 1833 C C . GLY A 1 224 ? 3.460 12.207 -5.330 1.00 85.62 224 GLY A C 1
ATOM 1834 O O . GLY A 1 224 ? 3.746 13.340 -4.970 1.00 85.62 224 GLY A O 1
ATOM 1835 N N . ARG A 1 225 ? 3.093 11.277 -4.447 1.00 91.62 225 ARG A N 1
ATOM 1836 C CA . ARG A 1 225 ? 2.958 11.573 -3.008 1.00 91.62 225 ARG A CA 1
ATOM 1837 C C . ARG A 1 225 ? 4.225 11.344 -2.187 1.00 91.62 225 ARG A C 1
ATOM 1839 O O . ARG A 1 225 ? 4.189 11.580 -0.994 1.00 91.62 225 ARG A O 1
ATOM 1846 N N . TYR A 1 226 ? 5.298 10.844 -2.785 1.00 94.31 226 TYR A N 1
ATOM 1847 C CA . TYR A 1 226 ? 6.532 10.513 -2.074 1.00 94.31 226 TYR A CA 1
ATOM 1848 C C . TYR A 1 226 ? 7.629 11.455 -2.519 1.00 94.31 226 TYR A C 1
ATOM 1850 O O . TYR A 1 226 ? 7.783 11.660 -3.724 1.00 94.31 226 TYR A O 1
ATOM 1858 N N . PHE A 1 227 ? 8.377 11.995 -1.567 1.00 95.81 227 PHE A N 1
ATOM 1859 C CA . PHE A 1 227 ? 9.400 12.991 -1.837 1.00 95.81 227 PHE A CA 1
ATOM 1860 C C . PHE A 1 227 ? 10.675 12.690 -1.057 1.00 95.81 227 PHE A C 1
ATOM 1862 O O . PHE A 1 227 ? 10.618 12.208 0.073 1.00 95.81 227 PHE A O 1
ATOM 1869 N N . LEU A 1 228 ? 11.814 13.011 -1.660 1.00 96.38 228 LEU A N 1
ATOM 1870 C CA . LEU A 1 228 ? 13.036 13.308 -0.931 1.00 96.38 228 LEU A CA 1
ATOM 1871 C C . LEU A 1 228 ? 12.897 14.699 -0.325 1.00 96.38 228 LEU A C 1
ATOM 1873 O O . LEU A 1 228 ? 12.362 15.599 -0.972 1.00 96.38 228 LEU A O 1
ATOM 1877 N N . VAL A 1 229 ? 13.408 14.869 0.883 1.00 96.00 229 VAL A N 1
ATOM 1878 C CA . VAL A 1 229 ? 13.641 16.172 1.498 1.00 96.00 229 VAL A CA 1
ATOM 1879 C C . VAL A 1 229 ? 15.127 16.455 1.424 1.00 96.00 229 VAL A C 1
ATOM 1881 O O . VAL A 1 229 ? 15.942 15.613 1.803 1.00 96.00 229 VAL A O 1
ATOM 1884 N N . LEU A 1 230 ? 15.465 17.640 0.941 1.00 95.56 230 LEU A N 1
ATOM 1885 C CA . LEU A 1 230 ? 16.825 18.083 0.699 1.00 95.56 230 LEU A CA 1
ATOM 1886 C C . LEU A 1 230 ? 17.087 19.374 1.467 1.00 95.56 230 LEU A C 1
ATOM 1888 O O . LEU A 1 230 ? 16.183 20.195 1.633 1.00 95.56 230 LEU A O 1
ATOM 1892 N N . ASP A 1 231 ? 18.317 19.558 1.930 1.00 94.88 231 ASP A N 1
ATOM 1893 C CA . ASP A 1 231 ? 18.751 20.836 2.492 1.00 94.88 231 ASP A CA 1
ATOM 1894 C C . ASP A 1 231 ? 19.204 21.824 1.398 1.00 94.88 231 ASP A C 1
ATOM 1896 O O . ASP A 1 231 ? 19.239 21.500 0.210 1.00 94.88 231 ASP A O 1
ATOM 1900 N N . LYS A 1 232 ? 19.617 23.033 1.807 1.00 93.44 232 LYS A N 1
ATOM 1901 C CA . LYS A 1 232 ? 20.149 24.082 0.911 1.00 93.44 232 LYS A CA 1
ATOM 1902 C C . LYS A 1 232 ? 21.356 23.635 0.068 1.00 93.44 232 LYS A C 1
ATOM 1904 O O . LYS A 1 232 ? 21.687 24.291 -0.914 1.00 93.44 232 LYS A O 1
ATOM 1909 N N . LYS A 1 233 ? 22.047 22.563 0.471 1.00 94.75 233 LYS A N 1
ATOM 1910 C CA . LYS A 1 233 ? 23.213 21.984 -0.213 1.00 94.75 233 LYS A CA 1
ATOM 1911 C C . LYS A 1 233 ? 22.840 20.733 -1.016 1.00 94.75 233 LYS A C 1
ATOM 1913 O O . LYS A 1 233 ? 23.734 20.006 -1.438 1.00 94.75 233 LYS A O 1
ATOM 1918 N N . TYR A 1 234 ? 21.546 20.481 -1.226 1.00 93.75 234 TYR A N 1
ATOM 1919 C CA . TYR A 1 234 ? 21.015 19.305 -1.914 1.00 93.75 234 TYR A CA 1
ATOM 1920 C C . TYR A 1 234 ? 21.414 17.978 -1.255 1.00 93.75 234 TYR A C 1
ATOM 1922 O O . TYR A 1 234 ? 21.423 16.939 -1.913 1.00 93.75 234 TYR A O 1
ATOM 1930 N N . ARG A 1 235 ? 21.743 17.973 0.041 1.00 95.06 235 ARG A N 1
ATOM 1931 C CA . ARG A 1 235 ? 21.999 16.736 0.790 1.00 95.06 235 ARG A CA 1
ATOM 1932 C C . ARG A 1 235 ? 20.670 16.121 1.202 1.00 95.06 235 ARG A C 1
ATOM 1934 O O . ARG A 1 235 ? 19.755 16.843 1.599 1.00 95.06 235 ARG A O 1
ATOM 1941 N N . LEU A 1 236 ? 20.571 14.796 1.118 1.00 95.00 236 LEU A N 1
ATOM 1942 C CA . LEU A 1 236 ? 19.392 14.067 1.573 1.00 95.00 236 LEU A CA 1
ATOM 1943 C C . LEU A 1 236 ? 19.209 14.248 3.085 1.00 95.00 236 LEU A C 1
ATOM 1945 O O . LEU A 1 236 ? 20.072 13.867 3.869 1.00 95.00 236 LEU A O 1
ATOM 1949 N N . VAL A 1 237 ? 18.068 14.810 3.477 1.00 94.25 237 VAL A N 1
ATOM 1950 C CA . VAL A 1 237 ? 17.667 14.986 4.878 1.00 94.25 237 VAL A CA 1
ATOM 1951 C C . VAL A 1 237 ? 16.770 13.834 5.304 1.00 94.25 237 VAL A C 1
ATOM 1953 O O . VAL A 1 237 ? 17.003 13.208 6.333 1.00 94.25 237 VAL A O 1
ATOM 1956 N N . ASN A 1 238 ? 15.720 13.556 4.527 1.00 95.25 238 ASN A N 1
ATOM 1957 C CA . ASN A 1 238 ? 14.780 12.483 4.832 1.00 95.25 238 ASN A CA 1
ATOM 1958 C C . ASN A 1 238 ? 13.937 12.086 3.610 1.00 95.25 238 ASN A C 1
ATOM 1960 O O . ASN A 1 238 ? 14.017 12.704 2.549 1.00 95.25 238 ASN A O 1
ATOM 1964 N N . VAL A 1 239 ? 13.089 11.075 3.784 1.00 96.06 239 VAL A N 1
ATOM 1965 C CA . VAL A 1 239 ? 12.039 10.686 2.844 1.00 96.06 239 VAL A CA 1
ATOM 1966 C C . VAL A 1 239 ? 10.685 10.955 3.491 1.00 96.06 239 VAL A C 1
ATOM 1968 O O . VAL A 1 239 ? 10.467 10.623 4.654 1.00 96.06 239 VAL A O 1
ATOM 1971 N N . VAL A 1 240 ? 9.766 11.561 2.742 1.00 96.00 240 VAL A N 1
ATOM 1972 C CA . VAL A 1 240 ? 8.436 11.937 3.236 1.00 96.00 240 VAL A CA 1
ATOM 1973 C C . VAL A 1 240 ? 7.324 11.456 2.319 1.00 96.00 240 VAL A C 1
ATOM 1975 O O . VAL A 1 240 ? 7.498 11.292 1.106 1.00 96.00 240 VAL A O 1
ATOM 1978 N N . VAL A 1 241 ? 6.143 11.281 2.900 1.00 95.12 241 VAL A N 1
ATOM 1979 C CA . VAL A 1 241 ? 4.888 11.057 2.190 1.00 95.12 241 VAL A CA 1
ATOM 1980 C C . VAL A 1 241 ? 3.923 12.212 2.434 1.00 95.12 241 VAL A C 1
ATOM 1982 O O . VAL A 1 241 ? 3.725 12.665 3.556 1.00 95.12 241 VAL A O 1
ATOM 1985 N N . LYS A 1 242 ? 3.296 12.692 1.364 1.00 93.38 242 LYS A N 1
ATOM 1986 C CA . LYS A 1 242 ? 2.248 13.705 1.407 1.00 93.38 242 LYS A CA 1
ATOM 1987 C C . LYS A 1 242 ? 0.924 13.072 1.834 1.00 93.38 242 LYS A C 1
ATOM 1989 O O . LYS A 1 242 ? 0.416 12.177 1.149 1.00 93.38 242 LYS A O 1
ATOM 1994 N N . GLY A 1 243 ? 0.362 13.557 2.934 1.00 91.50 243 GLY A N 1
ATOM 1995 C CA . GLY A 1 243 ? -0.965 13.183 3.414 1.00 91.50 243 GLY A CA 1
ATOM 1996 C C . GLY A 1 243 ? -2.067 14.120 2.919 1.00 91.50 243 GLY A C 1
ATOM 1997 O O . GLY A 1 243 ? -2.010 14.643 1.799 1.00 91.50 243 GLY A O 1
ATOM 1998 N N . HIS A 1 244 ? -3.102 14.285 3.741 1.00 86.69 244 HIS A N 1
ATOM 1999 C CA . HIS A 1 244 ? -4.181 15.241 3.490 1.00 86.69 244 HIS A CA 1
ATOM 2000 C C . HIS A 1 244 ? -3.670 16.684 3.631 1.00 86.69 244 HIS A C 1
ATOM 2002 O O . HIS A 1 244 ? -2.612 16.910 4.198 1.00 86.69 244 HIS A O 1
ATOM 2008 N N . GLU A 1 245 ? -4.356 17.650 3.012 1.00 85.69 245 GLU A N 1
ATOM 2009 C CA . GLU A 1 245 ? -4.095 19.095 3.205 1.00 85.69 245 GLU A CA 1
ATOM 2010 C C . GLU A 1 245 ? -2.647 19.569 2.961 1.00 85.69 245 GLU A C 1
ATOM 2012 O O . GLU A 1 245 ? -2.238 20.625 3.425 1.00 85.69 245 GLU A O 1
ATOM 2017 N N . LYS A 1 246 ? -1.877 18.826 2.151 1.00 85.19 246 LYS A N 1
ATOM 2018 C CA . LYS A 1 246 ? -0.439 19.069 1.930 1.00 85.19 246 LYS A CA 1
ATOM 2019 C C . LYS A 1 246 ? 0.395 18.920 3.215 1.00 85.19 246 LYS A C 1
ATOM 2021 O O . LYS A 1 246 ? 1.435 19.545 3.334 1.00 85.19 246 LYS A O 1
ATOM 2026 N N . GLU A 1 247 ? 0.001 18.066 4.148 1.00 90.69 247 GLU A N 1
ATOM 2027 C CA . GLU A 1 247 ? 0.871 17.657 5.253 1.00 90.69 247 GLU A CA 1
ATOM 2028 C C . GLU A 1 247 ? 1.961 16.697 4.754 1.00 90.69 247 GLU A C 1
ATOM 2030 O O . GLU A 1 247 ? 1.715 15.878 3.861 1.00 90.69 247 GLU A O 1
ATOM 2035 N N . LEU A 1 248 ? 3.165 16.788 5.323 1.00 93.19 248 LEU A N 1
ATOM 2036 C CA . LEU A 1 248 ? 4.272 15.866 5.059 1.00 93.19 248 LEU A CA 1
ATOM 2037 C C . LEU A 1 248 ? 4.512 14.986 6.281 1.00 93.19 248 LEU A C 1
ATOM 2039 O O . LEU A 1 248 ? 4.793 15.498 7.356 1.00 93.19 248 LEU A O 1
ATOM 2043 N N . PHE A 1 249 ? 4.460 13.672 6.098 1.00 94.00 249 PHE A N 1
ATOM 2044 C CA . PHE A 1 249 ? 4.787 12.683 7.119 1.00 94.00 249 PHE A CA 1
ATOM 2045 C C . PHE A 1 249 ? 6.154 12.091 6.813 1.00 94.00 249 PHE A C 1
ATOM 2047 O O . PHE A 1 249 ? 6.414 11.685 5.679 1.00 94.00 249 PHE A O 1
ATOM 2054 N N . ILE A 1 250 ? 7.030 12.042 7.811 1.00 94.50 250 ILE A N 1
ATOM 2055 C CA . ILE A 1 250 ? 8.343 11.419 7.666 1.00 94.50 250 ILE A CA 1
ATOM 2056 C C . ILE A 1 250 ? 8.171 9.902 7.563 1.00 94.50 250 ILE A C 1
ATOM 2058 O O . ILE A 1 250 ? 7.445 9.287 8.340 1.00 94.50 250 ILE A O 1
ATOM 2062 N N . CYS A 1 251 ? 8.840 9.298 6.586 1.00 94.62 251 CYS A N 1
ATOM 2063 C CA . CYS A 1 251 ? 8.885 7.854 6.453 1.00 94.62 251 CYS A CA 1
ATOM 2064 C C . CYS A 1 251 ? 9.877 7.252 7.448 1.00 94.62 251 CYS A C 1
ATOM 2066 O O . CYS A 1 251 ? 10.973 7.774 7.645 1.00 94.62 251 CYS A O 1
ATOM 2068 N N . ILE A 1 252 ? 9.529 6.106 8.025 1.00 90.75 252 ILE A N 1
ATOM 2069 C CA . ILE A 1 252 ? 10.386 5.432 9.001 1.00 90.75 252 ILE A CA 1
ATOM 2070 C C . ILE A 1 252 ? 11.443 4.623 8.261 1.00 90.75 252 ILE A C 1
ATOM 2072 O O . ILE A 1 252 ? 11.105 3.770 7.437 1.00 90.75 252 ILE A O 1
ATOM 2076 N N . LYS A 1 253 ? 12.721 4.860 8.566 1.00 90.69 253 LYS A N 1
ATOM 2077 C CA . LYS A 1 253 ? 13.809 4.036 8.039 1.00 90.69 253 LYS A CA 1
ATOM 2078 C C . LYS A 1 253 ? 13.644 2.609 8.571 1.00 90.69 253 LYS A C 1
ATOM 2080 O O . LYS A 1 253 ? 13.545 2.398 9.775 1.00 90.69 253 LYS A O 1
ATOM 2085 N N . SER A 1 254 ? 13.514 1.640 7.674 1.00 87.75 254 SER A N 1
ATOM 2086 C CA . SER A 1 254 ? 13.130 0.271 8.015 1.00 87.75 254 SER A CA 1
ATOM 2087 C C . SER A 1 254 ? 13.764 -0.728 7.054 1.00 87.75 254 SER A C 1
ATOM 2089 O O . SER A 1 254 ? 14.315 -0.367 6.013 1.00 87.75 254 SER A O 1
ATOM 2091 N N . ARG A 1 255 ? 13.684 -2.010 7.398 1.00 85.50 255 ARG A N 1
ATOM 2092 C CA . ARG A 1 255 ? 14.114 -3.102 6.534 1.00 85.50 255 ARG A CA 1
ATOM 2093 C C . ARG A 1 255 ? 12.911 -3.622 5.765 1.00 85.50 255 ARG A C 1
ATOM 2095 O O . ARG A 1 255 ? 11.887 -3.971 6.353 1.00 85.50 255 ARG A O 1
ATOM 2102 N N . LYS A 1 256 ? 13.044 -3.748 4.448 1.00 82.25 256 LYS A N 1
ATOM 2103 C CA . LYS A 1 256 ? 12.091 -4.518 3.656 1.00 82.25 256 LYS A CA 1
ATOM 2104 C C . LYS A 1 256 ? 12.110 -5.935 4.200 1.00 82.25 256 LYS A C 1
ATOM 2106 O O . LYS A 1 256 ? 13.164 -6.568 4.162 1.00 82.25 256 LYS A O 1
ATOM 2111 N N . HIS A 1 257 ? 10.972 -6.414 4.696 1.00 70.94 257 HIS A N 1
ATOM 2112 C CA . HIS A 1 257 ? 10.855 -7.782 5.186 1.00 70.94 257 HIS A CA 1
ATOM 2113 C C . HIS A 1 257 ? 11.416 -8.717 4.108 1.00 70.94 257 HIS A C 1
ATOM 2115 O O . HIS A 1 257 ? 10.900 -8.740 2.982 1.00 70.94 257 HIS A O 1
ATOM 2121 N N . ARG A 1 258 ? 12.558 -9.364 4.391 1.00 63.25 258 ARG A N 1
ATOM 2122 C CA . ARG A 1 258 ? 13.180 -10.253 3.414 1.00 63.25 258 ARG A CA 1
ATOM 2123 C C . ARG A 1 258 ? 12.188 -11.381 3.190 1.00 63.25 258 ARG A C 1
ATOM 2125 O O . ARG A 1 258 ? 11.710 -11.987 4.143 1.00 63.25 258 ARG A O 1
ATOM 2132 N N . GLN A 1 259 ? 11.868 -11.644 1.929 1.00 61.25 259 GLN A N 1
ATOM 2133 C CA . GLN A 1 259 ? 11.385 -12.975 1.601 1.00 61.25 259 GLN A CA 1
ATOM 2134 C C . GLN A 1 259 ? 12.540 -13.911 1.948 1.00 61.25 259 GLN A C 1
ATOM 2136 O O . GLN A 1 259 ? 13.677 -13.617 1.560 1.00 61.25 259 GLN A O 1
ATOM 2141 N N . ALA A 1 260 ? 12.270 -14.941 2.756 1.00 54.19 260 ALA A N 1
ATOM 2142 C CA . ALA A 1 260 ? 13.273 -15.944 3.083 1.00 54.19 260 ALA A CA 1
ATOM 2143 C C . ALA A 1 260 ? 13.941 -16.398 1.772 1.00 54.19 260 ALA A C 1
ATOM 2145 O O . ALA A 1 260 ? 13.235 -16.543 0.763 1.00 54.19 260 ALA A O 1
ATOM 2146 N N . PRO A 1 261 ? 15.279 -16.531 1.731 1.00 58.62 261 PRO A N 1
ATOM 2147 C CA . PRO A 1 261 ? 15.953 -17.074 0.562 1.00 58.62 261 PRO A CA 1
ATOM 2148 C C . PRO A 1 261 ? 15.259 -18.369 0.145 1.00 58.62 261 PRO A C 1
ATOM 2150 O O . PRO A 1 261 ? 14.912 -19.169 1.006 1.00 58.62 261 PRO A O 1
ATOM 2153 N N . ALA A 1 262 ? 15.080 -18.604 -1.155 1.00 54.75 262 ALA A N 1
ATOM 2154 C CA . ALA A 1 262 ? 14.467 -19.851 -1.627 1.00 54.75 262 ALA A CA 1
ATOM 2155 C C . ALA A 1 262 ? 15.254 -21.109 -1.197 1.00 54.75 262 ALA A C 1
ATOM 2157 O O . ALA A 1 262 ? 14.737 -22.213 -1.277 1.00 54.75 262 ALA A O 1
ATOM 2158 N N . SER A 1 263 ? 16.507 -20.936 -0.764 1.00 53.53 263 SER A N 1
ATOM 2159 C CA . SER A 1 263 ? 17.374 -21.982 -0.222 1.00 53.53 263 SER A CA 1
ATOM 2160 C C . SER A 1 263 ? 17.225 -22.210 1.285 1.00 53.53 263 SER A C 1
ATOM 2162 O O . SER A 1 263 ? 17.835 -23.139 1.802 1.00 53.53 263 SER A O 1
ATOM 2164 N N . ASP A 1 264 ? 16.508 -21.348 2.011 1.00 62.41 264 ASP A N 1
ATOM 2165 C CA . ASP A 1 264 ? 16.241 -21.557 3.435 1.00 62.41 264 ASP A CA 1
ATOM 2166 C C . ASP A 1 264 ? 15.280 -22.753 3.564 1.00 62.41 264 ASP A C 1
ATOM 2168 O O . ASP A 1 264 ? 14.186 -22.688 3.001 1.00 62.41 264 ASP A O 1
ATOM 2172 N N . PRO A 1 265 ? 15.635 -23.843 4.268 1.00 65.88 265 PRO A N 1
ATOM 2173 C CA . PRO A 1 265 ? 14.744 -24.990 4.457 1.00 65.88 265 PRO A CA 1
ATOM 2174 C C . PRO A 1 265 ? 13.406 -24.598 5.100 1.00 65.88 265 PRO A C 1
ATOM 2176 O O . PRO A 1 265 ? 12.383 -25.234 4.863 1.00 65.88 265 PRO A O 1
ATOM 2179 N N . LEU A 1 266 ? 13.388 -23.511 5.881 1.00 65.69 266 LEU A N 1
ATOM 2180 C CA . LEU A 1 266 ? 12.175 -22.962 6.481 1.00 65.69 266 LEU A CA 1
ATOM 2181 C C . LEU A 1 266 ? 11.382 -22.080 5.507 1.00 65.69 266 LEU A C 1
ATOM 2183 O O . LEU A 1 266 ? 10.232 -21.753 5.792 1.00 65.69 266 LEU A O 1
ATOM 2187 N N . SER A 1 267 ? 11.933 -21.717 4.343 1.00 53.66 267 SER A N 1
ATOM 2188 C CA . SER A 1 267 ? 11.185 -21.007 3.294 1.00 53.66 267 SER A CA 1
ATOM 2189 C C . SER A 1 267 ? 9.992 -21.814 2.782 1.00 53.66 267 SER A C 1
ATOM 2191 O O . SER A 1 267 ? 8.976 -21.218 2.426 1.00 53.66 267 SER A O 1
ATOM 2193 N N . GLU A 1 268 ? 10.056 -23.150 2.848 1.00 58.00 268 GLU A N 1
ATOM 2194 C CA . GLU A 1 268 ? 8.924 -24.031 2.546 1.00 58.00 268 GLU A CA 1
ATOM 2195 C C . GLU A 1 268 ? 7.772 -23.874 3.548 1.00 58.00 268 GLU A C 1
ATOM 2197 O O . GLU A 1 268 ? 6.614 -24.046 3.174 1.00 58.00 268 GLU A O 1
ATOM 2202 N N . LEU A 1 269 ? 8.055 -23.473 4.796 1.00 58.16 269 LEU A N 1
ATOM 2203 C CA . LEU A 1 269 ? 7.022 -23.143 5.786 1.00 58.16 269 LEU A CA 1
ATOM 2204 C C . LEU A 1 269 ? 6.369 -21.787 5.497 1.00 58.16 269 LEU A C 1
ATOM 2206 O O . LEU A 1 269 ? 5.210 -21.563 5.848 1.00 58.16 269 LEU A O 1
ATOM 2210 N N . PHE A 1 270 ? 7.076 -20.888 4.811 1.00 56.56 270 PHE A N 1
ATOM 2211 C CA . PHE A 1 270 ? 6.542 -19.611 4.343 1.00 56.56 270 PHE A CA 1
ATOM 2212 C C . PHE A 1 270 ? 5.871 -19.765 2.976 1.00 56.56 270 PHE A C 1
ATOM 2214 O O . PHE A 1 270 ? 6.149 -19.008 2.042 1.00 56.56 270 PHE A O 1
ATOM 2221 N N . VAL A 1 271 ? 4.945 -20.724 2.859 1.00 57.75 271 VAL A N 1
ATOM 2222 C CA . VAL A 1 271 ? 4.093 -20.853 1.674 1.00 57.75 271 VAL A CA 1
ATOM 2223 C C . VAL A 1 271 ? 3.350 -19.530 1.492 1.00 57.75 271 VAL A C 1
ATOM 2225 O O . VAL A 1 271 ? 2.556 -19.154 2.364 1.00 57.75 271 VAL A O 1
ATOM 2228 N N . PRO A 1 272 ? 3.584 -18.782 0.394 1.00 58.38 272 PRO A N 1
ATOM 2229 C CA . PRO A 1 272 ? 2.853 -17.552 0.174 1.00 58.38 272 PRO A CA 1
ATOM 2230 C C . PRO A 1 272 ? 1.360 -17.889 0.154 1.00 58.38 272 PRO A C 1
ATOM 2232 O O . PRO A 1 272 ? 0.968 -18.892 -0.458 1.00 58.38 272 PRO A O 1
ATOM 2235 N N . PRO A 1 273 ? 0.524 -17.087 0.838 1.00 65.75 273 PRO A N 1
ATOM 2236 C CA . PRO A 1 273 ? -0.894 -17.368 0.925 1.00 65.75 273 PRO A CA 1
ATOM 2237 C C . PRO A 1 273 ? -1.459 -17.544 -0.490 1.00 65.75 273 PRO A C 1
ATOM 2239 O O . PRO A 1 273 ? -1.050 -16.814 -1.402 1.00 65.75 273 PRO A O 1
ATOM 2242 N N . PRO A 1 274 ? -2.363 -18.517 -0.698 1.00 73.69 274 PRO A N 1
ATOM 2243 C CA . PRO A 1 274 ? -2.916 -18.790 -2.012 1.00 73.69 274 PRO A CA 1
ATOM 2244 C C . PRO A 1 274 ? -3.446 -17.511 -2.657 1.00 73.69 274 PRO A C 1
ATOM 2246 O O . PRO A 1 274 ? -4.237 -16.782 -2.059 1.00 73.69 274 PRO A O 1
ATOM 2249 N N . LEU A 1 275 ? -3.000 -17.238 -3.879 1.00 82.44 275 LEU A N 1
ATOM 2250 C CA . LEU A 1 275 ? -3.396 -16.044 -4.606 1.00 82.44 275 LEU A CA 1
ATOM 2251 C C . LEU A 1 275 ? -4.786 -16.267 -5.189 1.00 82.44 275 LEU A C 1
ATOM 2253 O O . LEU A 1 275 ? -4.979 -17.137 -6.038 1.00 82.44 275 LEU A O 1
ATOM 2257 N N . ILE A 1 276 ? -5.749 -15.459 -4.761 1.00 88.69 276 ILE A N 1
ATOM 2258 C CA . ILE A 1 276 ? -7.092 -15.475 -5.332 1.00 88.69 276 ILE A CA 1
ATOM 2259 C C . ILE A 1 276 ? -7.107 -14.605 -6.593 1.00 88.69 276 ILE A C 1
ATOM 2261 O O . ILE A 1 276 ? -6.680 -13.442 -6.593 1.00 88.69 276 ILE A O 1
ATOM 2265 N N . LYS A 1 277 ? -7.611 -15.179 -7.685 1.00 92.38 277 LYS A N 1
ATOM 2266 C CA . LYS A 1 277 ? -7.872 -14.483 -8.945 1.00 92.38 277 LYS A CA 1
ATOM 2267 C C . LYS A 1 277 ? -9.314 -14.687 -9.382 1.00 92.38 277 LYS A C 1
ATOM 2269 O O . LYS A 1 277 ? -9.935 -15.696 -9.076 1.00 92.38 277 LYS A O 1
ATOM 2274 N N . TYR A 1 278 ? -9.827 -13.720 -10.126 1.00 95.56 278 TYR A N 1
ATOM 2275 C CA . TYR A 1 278 ? -11.139 -13.775 -10.752 1.00 95.56 278 TYR A CA 1
ATOM 2276 C C . TYR A 1 278 ? -10.952 -13.759 -12.267 1.00 95.56 278 TYR A C 1
ATOM 2278 O O . TYR A 1 278 ? -10.492 -12.757 -12.821 1.00 95.56 278 TYR A O 1
ATOM 2286 N N . GLN A 1 279 ? -11.282 -14.866 -12.926 1.00 94.50 279 GLN A N 1
ATOM 2287 C CA . GLN A 1 279 ? -11.159 -15.039 -14.367 1.00 94.50 279 GLN A CA 1
ATOM 2288 C C . GLN A 1 279 ? -12.478 -14.669 -15.057 1.00 94.50 279 GLN A C 1
ATOM 2290 O O . GLN A 1 279 ? -13.483 -15.369 -14.947 1.00 94.50 279 GLN A O 1
ATOM 2295 N N . CYS A 1 280 ? -12.467 -13.551 -15.778 1.00 95.50 280 CYS A N 1
ATOM 2296 C CA . CYS A 1 280 ? -13.584 -13.011 -16.545 1.00 95.50 280 CYS A CA 1
ATOM 2297 C C . CYS A 1 280 ? -13.272 -13.120 -18.048 1.00 95.50 280 CYS A C 1
ATOM 2299 O O . CYS A 1 280 ? -12.731 -12.191 -18.663 1.00 95.50 280 CYS A O 1
ATOM 2301 N N . GLY A 1 281 ? -13.571 -14.272 -18.651 1.00 92.81 281 GLY A N 1
ATOM 2302 C CA . GLY A 1 281 ? -13.240 -14.542 -20.052 1.00 92.81 281 GLY A CA 1
ATOM 2303 C C . GLY A 1 281 ? -11.724 -14.588 -20.255 1.00 92.81 281 GLY A C 1
ATOM 2304 O O . GLY A 1 281 ? -11.056 -15.455 -19.703 1.00 92.81 281 GLY A O 1
ATOM 2305 N N . LYS A 1 282 ? -11.168 -13.643 -21.023 1.00 84.69 282 LYS A N 1
ATOM 2306 C CA . LYS A 1 282 ? -9.710 -13.521 -21.247 1.00 84.69 282 LYS A CA 1
ATOM 2307 C C . LYS A 1 282 ? -9.000 -12.619 -20.230 1.00 84.69 282 LYS A C 1
ATOM 2309 O O . LYS A 1 282 ? -7.779 -12.499 -20.279 1.00 84.69 282 LYS A O 1
ATOM 2314 N N . ILE A 1 283 ? -9.742 -11.947 -19.348 1.00 89.38 283 ILE A N 1
ATOM 2315 C CA . ILE A 1 283 ? -9.197 -10.991 -18.378 1.00 89.38 283 ILE A CA 1
ATOM 2316 C C . ILE A 1 283 ? -9.183 -11.614 -16.988 1.00 89.38 283 ILE A C 1
ATOM 2318 O O . ILE A 1 283 ? -10.171 -12.203 -16.562 1.00 89.38 283 ILE A O 1
ATOM 2322 N N . SER A 1 284 ? -8.082 -11.430 -16.262 1.00 89.56 284 SER A N 1
ATOM 2323 C CA . SER A 1 284 ? -7.937 -11.879 -14.876 1.00 89.56 284 SER A CA 1
ATOM 2324 C C . SER A 1 284 ? -7.777 -10.687 -13.932 1.00 89.56 284 SER A C 1
ATOM 2326 O O . SER A 1 284 ? -6.901 -9.846 -14.156 1.00 89.56 284 SER A O 1
ATOM 2328 N N . PHE A 1 285 ? -8.533 -10.654 -12.839 1.00 92.50 285 PHE A N 1
ATOM 2329 C CA . PHE A 1 285 ? -8.370 -9.672 -11.765 1.00 92.50 285 PHE A CA 1
ATOM 2330 C C . PHE A 1 285 ? -7.751 -10.339 -10.533 1.00 92.50 285 PHE A C 1
ATOM 2332 O O . PHE A 1 285 ? -8.230 -11.377 -10.085 1.00 92.50 285 PHE A O 1
ATOM 2339 N N . ASN A 1 286 ? -6.690 -9.754 -9.969 1.00 90.00 286 ASN A N 1
ATOM 2340 C CA . ASN A 1 286 ? -6.140 -10.232 -8.694 1.00 90.00 286 ASN A CA 1
ATOM 2341 C C . ASN A 1 286 ? -7.011 -9.727 -7.541 1.00 90.00 286 ASN A C 1
ATOM 2343 O O . ASN A 1 286 ? -7.477 -8.588 -7.591 1.00 90.00 286 ASN A O 1
ATOM 2347 N N . GLU A 1 287 ? -7.153 -10.515 -6.479 1.00 91.31 287 GLU A N 1
ATOM 2348 C CA . GLU A 1 287 ? -7.947 -10.132 -5.309 1.00 91.31 287 GLU A CA 1
ATOM 2349 C C . GLU A 1 287 ? -7.526 -8.791 -4.693 1.00 91.31 287 GLU A C 1
ATOM 2351 O O . GLU A 1 287 ? -8.390 -7.989 -4.370 1.00 91.31 287 GLU A O 1
ATOM 2356 N N . GLU A 1 288 ? -6.228 -8.478 -4.635 1.00 85.19 288 GLU A N 1
ATOM 2357 C CA . GLU A 1 288 ? -5.738 -7.175 -4.152 1.00 85.19 288 GLU A CA 1
ATOM 2358 C C . GLU A 1 288 ? -6.359 -5.993 -4.922 1.00 85.19 288 GLU A C 1
ATOM 2360 O O . GLU A 1 288 ? -6.753 -4.985 -4.337 1.00 85.19 288 GLU A O 1
ATOM 2365 N N . VAL A 1 289 ? -6.485 -6.124 -6.248 1.00 87.38 289 VAL A N 1
ATOM 2366 C CA . VAL A 1 289 ? -7.097 -5.095 -7.101 1.00 87.38 289 VAL A CA 1
ATOM 2367 C C . VAL A 1 289 ? -8.587 -4.983 -6.793 1.00 87.38 289 VAL A C 1
ATOM 2369 O O . VAL A 1 289 ? -9.104 -3.879 -6.654 1.00 87.38 289 VAL A O 1
ATOM 2372 N N . VAL A 1 290 ? -9.261 -6.121 -6.638 1.00 93.44 290 VAL A N 1
ATOM 2373 C CA . VAL A 1 290 ? -10.692 -6.199 -6.328 1.00 93.44 290 VAL A CA 1
ATOM 2374 C C . VAL A 1 290 ? -10.985 -5.579 -4.952 1.00 93.44 290 VAL A C 1
ATOM 2376 O O . VAL A 1 290 ? -11.851 -4.713 -4.846 1.00 93.44 290 VAL A O 1
ATOM 2379 N N . LEU A 1 291 ? -10.212 -5.925 -3.919 1.00 89.94 291 LEU A N 1
ATOM 2380 C CA . LEU A 1 291 ? -10.312 -5.347 -2.573 1.00 89.94 291 LEU A CA 1
ATOM 2381 C C . LEU A 1 291 ? -10.100 -3.831 -2.589 1.00 89.94 291 LEU A C 1
ATOM 2383 O O . LEU A 1 291 ? -10.897 -3.086 -2.027 1.00 89.94 291 LEU A O 1
ATOM 2387 N N . LYS A 1 292 ? -9.095 -3.351 -3.327 1.00 87.31 292 LYS A N 1
ATOM 2388 C CA . LYS A 1 292 ? -8.839 -1.914 -3.470 1.00 87.31 292 LYS A CA 1
ATOM 2389 C C . LYS A 1 292 ? -10.020 -1.162 -4.098 1.00 87.31 292 LYS A C 1
ATOM 2391 O O . LYS A 1 292 ? -10.315 -0.029 -3.704 1.00 87.31 292 LYS A O 1
ATOM 2396 N N . ILE A 1 293 ? -10.693 -1.760 -5.083 1.00 90.88 293 ILE A N 1
ATOM 2397 C CA . ILE A 1 293 ? -11.908 -1.183 -5.679 1.00 90.88 293 ILE A CA 1
ATOM 2398 C C . ILE A 1 293 ? -13.036 -1.151 -4.639 1.00 90.88 293 ILE A C 1
ATOM 2400 O O . ILE A 1 293 ? -13.699 -0.121 -4.508 1.00 90.88 293 ILE A O 1
ATOM 2404 N N . ALA A 1 294 ? -13.223 -2.232 -3.876 1.00 91.38 294 ALA A N 1
ATOM 2405 C CA . ALA A 1 294 ? -14.229 -2.301 -2.816 1.00 91.38 294 ALA A CA 1
ATOM 2406 C C . ALA A 1 294 ? -14.030 -1.206 -1.758 1.00 91.38 294 ALA A C 1
ATOM 2408 O O . ALA A 1 294 ? -14.974 -0.479 -1.446 1.00 91.38 294 ALA A O 1
ATOM 2409 N N . ASP A 1 295 ? -12.796 -1.015 -1.286 1.00 87.06 295 ASP A N 1
ATOM 2410 C CA . ASP A 1 295 ? -12.447 0.047 -0.335 1.00 87.06 295 ASP A CA 1
ATOM 2411 C C . ASP A 1 295 ? -12.739 1.440 -0.908 1.00 87.06 295 ASP A C 1
ATOM 2413 O O . ASP A 1 295 ? -13.320 2.301 -0.237 1.00 87.06 295 ASP A O 1
ATOM 2417 N N . THR A 1 296 ? -12.412 1.646 -2.188 1.00 87.56 296 THR A N 1
ATOM 2418 C CA . THR A 1 296 ? -12.693 2.902 -2.898 1.00 87.56 296 THR A CA 1
ATOM 2419 C C . THR A 1 296 ? -14.193 3.190 -2.961 1.00 87.56 296 THR A C 1
ATOM 2421 O O . THR A 1 296 ? -14.620 4.326 -2.740 1.00 87.56 296 THR A O 1
ATOM 2424 N N . ILE A 1 297 ? -15.012 2.176 -3.246 1.00 90.62 297 ILE A N 1
ATOM 2425 C CA . ILE A 1 297 ? -16.473 2.306 -3.299 1.00 90.62 297 ILE A CA 1
ATOM 2426 C C . ILE A 1 297 ? -17.028 2.604 -1.917 1.00 90.62 297 ILE A C 1
ATOM 2428 O O . ILE A 1 297 ? -17.747 3.591 -1.765 1.00 90.62 297 ILE A O 1
ATOM 2432 N N . LYS A 1 298 ? -16.655 1.808 -0.910 1.00 88.62 298 LYS A N 1
ATOM 2433 C CA . LYS A 1 298 ? -17.103 1.982 0.473 1.00 88.62 298 LYS A CA 1
ATOM 2434 C C . LYS A 1 298 ? -16.849 3.407 0.951 1.00 88.62 298 LYS A C 1
ATOM 2436 O O . LYS A 1 298 ? -17.744 4.069 1.465 1.00 88.62 298 LYS A O 1
ATOM 2441 N N . TYR A 1 299 ? -15.665 3.938 0.690 1.00 83.19 299 TYR A N 1
ATOM 2442 C CA . TYR A 1 299 ? -15.366 5.324 1.015 1.00 83.19 299 TYR A CA 1
ATOM 2443 C C . TYR A 1 299 ? -16.149 6.346 0.208 1.00 83.19 299 TYR A C 1
ATOM 2445 O O . TYR A 1 299 ? -16.552 7.359 0.769 1.00 83.19 299 TYR A O 1
ATOM 2453 N N . ARG A 1 300 ? -16.333 6.159 -1.103 1.00 87.12 300 ARG A N 1
ATOM 2454 C CA . ARG A 1 300 ? -17.104 7.114 -1.912 1.00 87.12 300 ARG A CA 1
ATOM 2455 C C . ARG A 1 300 ? -18.558 7.171 -1.432 1.00 87.12 300 ARG A C 1
ATOM 2457 O O . ARG A 1 300 ? -19.099 8.264 -1.302 1.00 87.12 300 ARG A O 1
ATOM 2464 N N . VAL A 1 301 ? -19.149 6.025 -1.081 1.00 86.88 301 VAL A N 1
ATOM 2465 C CA . VAL A 1 301 ? -20.459 5.947 -0.411 1.00 86.88 301 VAL A CA 1
ATOM 2466 C C . VAL A 1 301 ? -20.417 6.728 0.895 1.00 86.88 301 VAL A C 1
ATOM 2468 O O . VAL A 1 301 ? -21.312 7.512 1.206 1.00 86.88 301 VAL A O 1
ATOM 2471 N N . GLU A 1 302 ? -19.372 6.499 1.684 1.00 83.56 302 GLU A N 1
ATOM 2472 C CA . GLU A 1 302 ? -19.247 7.093 2.997 1.00 83.56 302 GLU A CA 1
ATOM 2473 C C . GLU A 1 302 ? -19.044 8.618 2.944 1.00 83.56 302 GLU A C 1
ATOM 2475 O O . GLU A 1 302 ? -19.659 9.340 3.727 1.00 83.56 302 GLU A O 1
ATOM 2480 N N . SER A 1 303 ? -18.213 9.111 2.036 1.00 81.19 303 SER A N 1
ATOM 2481 C CA . SER A 1 303 ? -17.847 10.523 1.904 1.00 81.19 303 SER A CA 1
ATOM 2482 C C . SER A 1 303 ? -18.887 11.336 1.138 1.00 81.19 303 SER A C 1
ATOM 2484 O O . SER A 1 303 ? -19.116 12.496 1.472 1.00 81.19 303 SER A O 1
ATOM 2486 N N . ASN A 1 304 ? -19.537 10.752 0.127 1.00 85.69 304 ASN A N 1
ATOM 2487 C CA . ASN A 1 304 ? -20.527 11.445 -0.689 1.00 85.69 304 ASN A CA 1
ATOM 2488 C C . ASN A 1 304 ? -21.631 10.492 -1.191 1.00 85.69 304 ASN A C 1
ATOM 2490 O O . ASN A 1 304 ? -21.629 10.084 -2.359 1.00 85.69 304 ASN A O 1
ATOM 2494 N N . PRO A 1 305 ? -22.623 10.174 -0.341 1.00 82.94 305 PRO A N 1
ATOM 2495 C CA . PRO A 1 305 ? -23.676 9.219 -0.683 1.00 82.94 305 PRO A CA 1
ATOM 2496 C C . PRO A 1 305 ? -24.553 9.680 -1.857 1.00 82.94 305 PRO A C 1
ATOM 2498 O O . PRO A 1 305 ? -25.120 8.845 -2.552 1.00 82.94 305 PRO A O 1
ATOM 2501 N N . LYS A 1 306 ? -24.641 10.990 -2.138 1.00 83.88 306 LYS A N 1
ATOM 2502 C CA . LYS A 1 306 ? -25.413 11.503 -3.283 1.00 83.88 306 LYS A CA 1
ATOM 2503 C C . LYS A 1 306 ? -24.733 11.200 -4.621 1.00 83.88 306 LYS A C 1
ATOM 2505 O O . LYS A 1 306 ? -25.410 10.871 -5.587 1.00 83.88 306 LYS A O 1
ATOM 2510 N N . LYS A 1 307 ? -23.397 11.279 -4.682 1.00 79.69 307 LYS A N 1
ATOM 2511 C CA . LYS A 1 307 ? -22.632 11.023 -5.916 1.00 79.69 307 LYS A CA 1
ATOM 2512 C C . LYS A 1 307 ? -22.436 9.541 -6.220 1.00 79.69 307 LYS A C 1
ATOM 2514 O O . LYS A 1 307 ? -22.199 9.212 -7.373 1.00 79.69 307 LYS A O 1
ATOM 2519 N N . ILE A 1 308 ? -22.499 8.646 -5.231 1.00 78.81 308 ILE A N 1
ATOM 2520 C CA . ILE A 1 308 ? -22.286 7.214 -5.496 1.00 78.81 308 ILE A CA 1
ATOM 2521 C C . ILE A 1 308 ? -23.477 6.558 -6.208 1.00 78.81 308 ILE A C 1
ATOM 2523 O O . ILE A 1 308 ? -23.283 5.587 -6.935 1.00 78.81 308 ILE A O 1
ATOM 2527 N N . GLY A 1 309 ? -24.694 7.087 -6.031 1.00 75.56 309 GLY A N 1
ATOM 2528 C CA . GLY A 1 309 ? -25.907 6.510 -6.621 1.00 75.56 309 GLY A CA 1
ATOM 2529 C C . GLY A 1 309 ? -25.860 6.404 -8.149 1.00 75.56 309 GLY A C 1
ATOM 2530 O O . GLY A 1 309 ? -26.554 5.576 -8.725 1.00 75.56 309 GLY A O 1
ATOM 2531 N N . THR A 1 310 ? -24.999 7.183 -8.813 1.00 81.00 310 THR A N 1
ATOM 2532 C CA . THR A 1 310 ? -24.777 7.087 -10.262 1.00 81.00 310 THR A CA 1
ATOM 2533 C C . THR A 1 310 ? -23.892 5.905 -10.672 1.00 81.00 310 THR A C 1
ATOM 2535 O O . THR A 1 310 ? -23.923 5.509 -11.835 1.00 81.00 310 THR A O 1
ATOM 2538 N N . TYR A 1 311 ? -23.108 5.344 -9.747 1.00 84.12 311 TYR A N 1
ATOM 2539 C CA . TYR A 1 311 ? -22.182 4.232 -9.992 1.00 84.12 311 TYR A CA 1
ATOM 2540 C C . TYR A 1 311 ? -22.705 2.896 -9.457 1.00 84.12 311 TYR A C 1
ATOM 2542 O O . TYR A 1 311 ? -22.436 1.856 -10.055 1.00 84.12 311 TYR A O 1
ATOM 2550 N N . LEU A 1 312 ? -23.419 2.915 -8.327 1.00 92.81 312 LEU A N 1
ATOM 2551 C CA . LEU A 1 312 ? -23.989 1.721 -7.708 1.00 92.81 312 LEU A CA 1
ATOM 2552 C C . LEU A 1 312 ? -25.432 1.533 -8.158 1.00 92.81 312 LEU A C 1
ATOM 2554 O O . LEU A 1 312 ? -26.324 2.275 -7.751 1.00 92.81 312 LEU A O 1
ATOM 2558 N N . HIS A 1 313 ? -25.667 0.495 -8.949 1.00 94.75 313 HIS A N 1
ATOM 2559 C CA . HIS A 1 313 ? -27.016 0.073 -9.298 1.00 94.75 313 HIS A CA 1
ATOM 2560 C C . HIS A 1 313 ? -27.449 -1.051 -8.366 1.00 94.75 313 HIS A C 1
ATOM 2562 O O . HIS A 1 313 ? -26.636 -1.902 -8.010 1.00 94.75 313 HIS A O 1
ATOM 2568 N N . ARG A 1 314 ? -28.722 -1.072 -7.959 1.00 95.62 314 ARG A N 1
ATOM 2569 C CA . ARG A 1 314 ? -29.268 -2.238 -7.257 1.00 95.62 314 ARG A CA 1
ATOM 2570 C C . ARG A 1 314 ? -29.196 -3.446 -8.186 1.00 95.62 314 ARG A C 1
ATOM 2572 O O . ARG A 1 314 ? -29.472 -3.323 -9.377 1.00 95.62 314 ARG A O 1
ATOM 2579 N N . HIS A 1 315 ? -28.810 -4.585 -7.637 1.00 95.69 315 HIS A N 1
ATOM 2580 C CA . HIS A 1 315 ? -28.765 -5.847 -8.353 1.00 95.69 315 HIS A CA 1
ATOM 2581 C C . HIS A 1 315 ? -29.380 -6.934 -7.484 1.00 95.69 315 HIS A C 1
ATOM 2583 O O . HIS A 1 315 ? -29.057 -7.055 -6.305 1.00 95.69 315 HIS A O 1
ATOM 2589 N N . GLU A 1 316 ? -30.289 -7.686 -8.083 1.00 96.50 316 GLU A N 1
ATOM 2590 C CA . GLU A 1 316 ? -30.928 -8.861 -7.513 1.00 96.50 316 GLU A CA 1
ATOM 2591 C C . GLU A 1 316 ? -31.157 -9.816 -8.685 1.00 96.50 316 GLU A C 1
ATOM 2593 O O . GLU A 1 316 ? -31.674 -9.399 -9.725 1.00 96.50 316 GLU A O 1
ATOM 2598 N N . GLY A 1 317 ? -30.696 -11.058 -8.553 1.00 95.31 317 GLY A N 1
ATOM 2599 C CA . GLY A 1 317 ? -30.810 -12.075 -9.597 1.00 95.31 317 GLY A CA 1
ATOM 2600 C C . GLY A 1 317 ? -29.475 -12.709 -10.007 1.00 95.31 317 GLY A C 1
ATOM 2601 O O . GLY A 1 317 ? -28.452 -12.519 -9.339 1.00 95.31 317 GLY A O 1
ATOM 2602 N N . PRO A 1 318 ? -29.478 -13.510 -11.084 1.00 96.06 318 PRO A N 1
ATOM 2603 C CA . PRO A 1 318 ? -28.306 -14.259 -11.513 1.00 96.06 318 PRO A CA 1
ATOM 2604 C C . PRO A 1 318 ? -27.148 -13.329 -11.922 1.00 96.06 318 PRO A C 1
ATOM 2606 O O . PRO A 1 318 ? -27.375 -12.208 -12.387 1.00 96.06 318 PRO A O 1
ATOM 2609 N N . PRO A 1 319 ? -25.888 -13.779 -11.766 1.00 97.31 319 PRO A N 1
ATOM 2610 C CA . PRO A 1 319 ? -25.485 -15.147 -11.428 1.00 97.31 319 PRO A CA 1
ATOM 2611 C C . PRO A 1 319 ? -25.354 -15.423 -9.919 1.00 97.31 319 PRO A C 1
ATOM 2613 O O . PRO A 1 319 ? -25.031 -16.546 -9.549 1.00 97.31 319 PRO A O 1
ATOM 2616 N N . PHE A 1 320 ? -25.578 -14.428 -9.053 1.00 96.06 320 PHE A N 1
ATOM 2617 C CA . PHE A 1 320 ? -25.353 -14.569 -7.606 1.00 96.06 320 PHE A CA 1
ATOM 2618 C C . PHE A 1 320 ? -26.633 -14.782 -6.796 1.00 96.06 320 PHE A C 1
ATOM 2620 O O . PHE A 1 320 ? -26.563 -15.331 -5.707 1.00 96.06 320 PHE A O 1
ATOM 2627 N N . ASN A 1 321 ? -27.798 -14.381 -7.317 1.00 95.31 321 ASN A N 1
ATOM 2628 C CA . ASN A 1 321 ? -29.104 -14.497 -6.652 1.00 95.31 321 ASN A CA 1
ATOM 2629 C C . ASN A 1 321 ? -29.148 -13.879 -5.241 1.00 95.31 321 ASN A C 1
ATOM 2631 O O . ASN A 1 321 ? -29.981 -14.241 -4.416 1.00 95.31 321 ASN A O 1
ATOM 2635 N N . GLU A 1 322 ? -28.276 -12.907 -4.981 1.00 95.56 322 GLU A N 1
ATOM 2636 C CA . GLU A 1 322 ? -28.192 -12.174 -3.724 1.00 95.56 322 GLU A CA 1
ATOM 2637 C C . GLU A 1 322 ? -28.550 -10.705 -3.956 1.00 95.56 322 GLU A C 1
ATOM 2639 O O . GLU A 1 322 ? -28.165 -10.102 -4.963 1.00 95.56 322 GLU A O 1
ATOM 2644 N N . ARG A 1 323 ? -29.282 -10.107 -3.010 1.00 96.69 323 ARG A N 1
ATOM 2645 C CA . ARG A 1 323 ? -29.577 -8.671 -3.038 1.00 96.69 323 ARG A CA 1
ATOM 2646 C C . ARG A 1 323 ? -28.310 -7.882 -2.779 1.00 96.69 323 ARG A C 1
ATOM 2648 O O . ARG A 1 323 ? -27.642 -8.085 -1.768 1.00 96.69 323 ARG A O 1
ATOM 2655 N N . GLY A 1 324 ? -28.029 -6.921 -3.644 1.00 96.31 324 GLY A N 1
ATOM 2656 C CA . GLY A 1 324 ? -26.786 -6.186 -3.564 1.00 96.31 324 GLY A CA 1
ATOM 2657 C C . GLY A 1 324 ? -26.708 -4.966 -4.463 1.00 96.31 324 GLY A C 1
ATOM 2658 O O . GLY A 1 324 ? -27.706 -4.417 -4.938 1.00 96.31 324 GLY A O 1
ATOM 2659 N N . PHE A 1 325 ? -25.472 -4.544 -4.693 1.00 96.69 325 PHE A N 1
ATOM 2660 C CA . PHE A 1 325 ? -25.124 -3.499 -5.637 1.00 96.69 325 PHE A CA 1
ATOM 2661 C C . PHE A 1 325 ? -24.205 -4.045 -6.720 1.00 96.69 325 PHE A C 1
ATOM 2663 O O . PHE A 1 325 ? -23.334 -4.866 -6.448 1.00 96.69 325 PHE A O 1
ATOM 2670 N N . ILE A 1 326 ? -24.358 -3.542 -7.938 1.00 97.12 326 ILE A N 1
ATOM 2671 C CA . ILE A 1 326 ? -23.482 -3.823 -9.069 1.00 97.12 326 ILE A CA 1
ATOM 2672 C C . ILE A 1 326 ? -22.814 -2.529 -9.529 1.00 97.12 326 ILE A C 1
ATOM 2674 O O . ILE A 1 326 ? -23.461 -1.488 -9.666 1.00 97.12 326 ILE A O 1
ATOM 2678 N N . VAL A 1 327 ? -21.509 -2.597 -9.780 1.00 96.44 327 VAL A N 1
ATOM 2679 C CA . VAL A 1 327 ? -20.720 -1.483 -10.313 1.00 96.44 327 VAL A CA 1
ATOM 2680 C C . VAL A 1 327 ? -19.951 -1.914 -11.551 1.00 96.44 327 VAL A C 1
ATOM 2682 O O . VAL A 1 327 ? -19.578 -3.078 -11.694 1.00 96.44 327 VAL A O 1
ATOM 2685 N N . THR A 1 328 ? -19.683 -0.968 -12.447 1.00 96.62 328 THR A N 1
ATOM 2686 C CA . THR A 1 328 ? -18.845 -1.215 -13.626 1.00 96.62 328 THR A CA 1
ATOM 2687 C C . THR A 1 328 ? -17.373 -1.013 -13.282 1.00 96.62 328 THR A C 1
ATOM 2689 O O . THR A 1 328 ? -17.003 0.002 -12.688 1.00 96.62 328 THR A O 1
ATOM 2692 N N . ILE A 1 329 ? -16.531 -1.964 -13.691 1.00 96.56 329 ILE A N 1
ATOM 2693 C CA . ILE A 1 329 ? -15.072 -1.853 -13.590 1.00 96.56 329 ILE A CA 1
ATOM 2694 C C . ILE A 1 329 ? -14.441 -1.927 -14.979 1.00 96.56 329 ILE A C 1
ATOM 2696 O O . ILE A 1 329 ? -14.969 -2.556 -15.899 1.00 96.56 329 ILE A O 1
ATOM 2700 N N . THR A 1 330 ? -13.311 -1.253 -15.153 1.00 94.50 330 THR A N 1
ATOM 2701 C CA . THR A 1 330 ? -12.533 -1.323 -16.390 1.00 94.50 330 THR A CA 1
ATOM 2702 C C . THR A 1 330 ? -11.723 -2.619 -16.438 1.00 94.50 330 THR A C 1
ATOM 2704 O O . THR A 1 330 ? -11.470 -3.257 -15.415 1.00 94.50 330 THR A O 1
ATOM 2707 N N . LYS A 1 331 ? -11.258 -2.995 -17.634 1.00 92.31 331 LYS A N 1
ATOM 2708 C CA . LYS A 1 331 ? -10.343 -4.134 -17.845 1.00 92.31 331 LYS A CA 1
ATOM 2709 C C . LYS A 1 331 ? -9.040 -4.039 -17.035 1.00 92.31 331 LYS A C 1
ATOM 2711 O O . LYS A 1 331 ? -8.417 -5.058 -16.767 1.00 92.31 331 LYS A O 1
ATOM 2716 N N . ASP A 1 332 ? -8.656 -2.827 -16.635 1.00 86.75 332 ASP A N 1
ATOM 2717 C CA . ASP A 1 332 ? -7.464 -2.540 -15.832 1.00 86.75 332 ASP A CA 1
ATOM 2718 C C . ASP A 1 332 ? -7.732 -2.594 -14.316 1.00 86.75 332 ASP A C 1
ATOM 2720 O O . ASP A 1 332 ? -6.842 -2.308 -13.516 1.00 86.75 332 ASP A O 1
ATOM 2724 N N . GLY A 1 333 ? -8.957 -2.940 -13.902 1.00 88.69 333 GLY A N 1
ATOM 2725 C CA . GLY A 1 333 ? -9.333 -3.020 -12.492 1.00 88.69 333 GLY A CA 1
ATOM 2726 C C . GLY A 1 333 ? -9.454 -1.646 -11.835 1.00 88.69 333 GLY A C 1
ATOM 2727 O O . GLY A 1 333 ? -9.003 -1.441 -10.710 1.00 88.69 333 GLY A O 1
ATOM 2728 N N . GLN A 1 334 ? -10.039 -0.686 -12.549 1.00 91.50 334 GLN A N 1
ATOM 2729 C CA . GLN A 1 334 ? -10.401 0.619 -12.001 1.00 91.50 334 GLN A CA 1
ATOM 2730 C C . GLN A 1 334 ? -11.917 0.780 -11.985 1.00 91.50 334 GLN A C 1
ATOM 2732 O O . GLN A 1 334 ? -12.624 0.160 -12.781 1.00 91.50 334 GLN A O 1
ATOM 2737 N N . LEU A 1 335 ? -12.417 1.636 -11.093 1.00 92.62 335 LEU A N 1
ATOM 2738 C CA . LEU A 1 335 ? -13.817 2.030 -11.124 1.00 92.62 335 LEU A CA 1
ATOM 2739 C C . LEU A 1 335 ? -14.088 2.784 -12.426 1.00 92.62 335 LEU A C 1
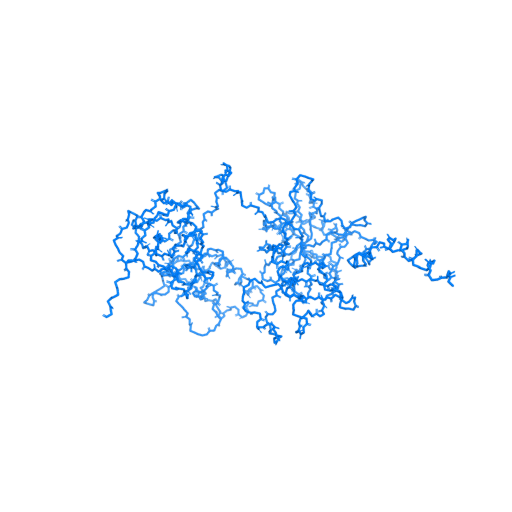ATOM 2741 O O . LEU A 1 335 ? -13.344 3.697 -12.779 1.00 92.62 335 LEU A O 1
ATOM 2745 N N . TYR A 1 336 ? -15.134 2.396 -13.146 1.00 92.88 336 TYR A N 1
ATOM 2746 C CA . TYR A 1 336 ? -15.537 3.124 -14.337 1.00 92.88 336 TYR A CA 1
ATOM 2747 C C . TYR A 1 336 ? -16.098 4.499 -13.953 1.00 92.88 336 TYR A C 1
ATOM 2749 O O . TYR A 1 336 ? -16.999 4.587 -13.118 1.00 92.88 336 TYR A O 1
ATOM 2757 N N . GLU A 1 337 ? -15.581 5.558 -14.579 1.00 87.81 337 GLU A N 1
ATOM 2758 C CA . GLU A 1 337 ? -16.037 6.928 -14.323 1.00 87.81 337 GLU A CA 1
ATOM 2759 C C . GLU A 1 337 ? -16.792 7.535 -15.516 1.00 87.81 337 GLU A C 1
ATOM 2761 O O . GLU A 1 337 ? -17.855 8.117 -15.324 1.00 87.81 337 GLU A O 1
ATOM 2766 N N . HIS A 1 338 ? -16.273 7.384 -16.742 1.00 88.88 338 HIS A N 1
ATOM 2767 C CA . HIS A 1 338 ? -16.790 8.037 -17.954 1.00 88.88 338 HIS A CA 1
ATOM 2768 C C . HIS A 1 338 ? -16.541 7.169 -19.205 1.00 88.88 338 HIS A C 1
ATOM 2770 O O . HIS A 1 338 ? -15.627 6.341 -19.207 1.00 88.88 338 HIS A O 1
ATOM 2776 N N . GLY A 1 339 ? -17.303 7.397 -20.285 1.00 89.75 339 GLY A N 1
ATOM 2777 C CA . GLY A 1 339 ? -17.099 6.771 -21.602 1.00 89.75 339 GLY A CA 1
ATOM 2778 C C . GLY A 1 339 ? -18.070 5.636 -21.960 1.00 89.75 339 GLY A C 1
ATOM 2779 O O . GLY A 1 339 ? -19.268 5.706 -21.698 1.00 89.75 339 GLY A O 1
ATOM 2780 N N . ALA A 1 340 ? -17.562 4.599 -22.629 1.00 88.50 340 ALA A N 1
ATOM 2781 C CA . ALA A 1 340 ? -18.331 3.394 -22.929 1.00 88.50 340 ALA A CA 1
ATOM 2782 C C . ALA A 1 340 ? -18.215 2.402 -21.764 1.00 88.50 340 ALA A C 1
ATOM 2784 O O . ALA A 1 340 ? -17.112 2.084 -21.309 1.00 88.50 340 ALA A O 1
ATOM 2785 N N . ARG A 1 341 ? -19.352 1.888 -21.282 1.00 92.00 341 ARG A N 1
ATOM 2786 C CA . ARG A 1 341 ? -19.370 0.885 -20.209 1.00 92.00 341 ARG A CA 1
ATOM 2787 C C . ARG A 1 341 ? -18.750 -0.415 -20.724 1.00 92.00 341 ARG A C 1
ATOM 2789 O O . ARG A 1 341 ? -19.304 -1.058 -21.609 1.00 92.00 341 ARG A O 1
ATOM 2796 N N . GLY A 1 342 ? -17.615 -0.813 -20.147 1.00 93.31 342 GLY A N 1
ATOM 2797 C CA . GLY A 1 342 ? -17.013 -2.124 -20.409 1.00 93.31 342 GLY A CA 1
ATOM 2798 C C . GLY A 1 342 ? -17.914 -3.278 -19.943 1.00 93.31 342 GLY A C 1
ATOM 2799 O O . GLY A 1 342 ? -18.929 -3.034 -19.289 1.00 93.31 342 GLY A O 1
ATOM 2800 N N . PRO A 1 343 ? -17.566 -4.545 -20.224 1.00 97.44 343 PRO A N 1
ATOM 2801 C CA . PRO A 1 343 ? -18.415 -5.688 -19.878 1.00 97.44 343 PRO A CA 1
ATOM 2802 C C . PRO A 1 343 ? -18.294 -6.126 -18.410 1.00 97.44 343 PRO A C 1
ATOM 2804 O O . PRO A 1 343 ? -19.165 -6.836 -17.923 1.00 97.44 343 PRO A O 1
ATOM 2807 N N . PHE A 1 344 ? -17.244 -5.717 -17.693 1.00 98.06 344 PHE A N 1
ATOM 2808 C CA . PHE A 1 344 ? -16.937 -6.230 -16.355 1.00 98.06 344 PHE A CA 1
ATOM 2809 C C . PHE A 1 344 ? -17.747 -5.535 -15.261 1.00 98.06 344 PHE A C 1
ATOM 2811 O O . PHE A 1 344 ? -17.950 -4.314 -15.272 1.00 98.06 344 PHE A O 1
ATOM 2818 N N . ARG A 1 345 ? -18.216 -6.325 -14.302 1.00 97.62 345 ARG A N 1
ATOM 2819 C CA . ARG A 1 345 ? -19.043 -5.898 -13.181 1.00 97.62 345 ARG A CA 1
ATOM 2820 C C . ARG A 1 345 ? -18.500 -6.466 -11.881 1.00 97.62 345 ARG A C 1
ATOM 2822 O O . ARG A 1 345 ? -18.010 -7.591 -11.843 1.00 97.62 345 ARG A O 1
ATOM 2829 N N . MET A 1 346 ? -18.621 -5.687 -10.818 1.00 97.56 346 MET A N 1
ATOM 2830 C CA . MET A 1 346 ? -18.315 -6.119 -9.461 1.00 97.56 346 MET A CA 1
ATOM 2831 C C . MET A 1 346 ? -19.570 -6.012 -8.603 1.00 97.56 346 MET A C 1
ATOM 2833 O O . MET A 1 346 ? -20.278 -5.005 -8.679 1.00 97.56 346 MET A O 1
ATOM 2837 N N . ILE A 1 347 ? -19.868 -7.080 -7.864 1.00 97.69 347 ILE A N 1
ATOM 2838 C CA . ILE A 1 347 ? -21.117 -7.249 -7.124 1.00 97.69 347 ILE A CA 1
ATOM 2839 C C . ILE A 1 347 ? -20.813 -7.209 -5.625 1.00 97.69 347 ILE A C 1
ATOM 2841 O O . ILE A 1 347 ? -19.860 -7.840 -5.159 1.00 97.69 347 ILE A O 1
ATOM 2845 N N . PHE A 1 348 ? -21.631 -6.468 -4.882 1.00 96.31 348 PHE A N 1
ATOM 2846 C CA . PHE A 1 348 ? -21.489 -6.233 -3.449 1.00 96.31 348 PHE A CA 1
ATOM 2847 C C . PHE A 1 348 ? -22.767 -6.541 -2.693 1.00 96.31 348 PHE A C 1
ATOM 2849 O O . PHE A 1 348 ? -23.852 -6.290 -3.204 1.00 96.31 348 PHE A O 1
ATOM 2856 N N . THR A 1 349 ? -22.644 -6.942 -1.434 1.00 96.38 349 THR A N 1
ATOM 2857 C CA . THR A 1 349 ? -23.759 -6.948 -0.484 1.00 96.38 349 THR A CA 1
ATOM 2858 C C . THR A 1 349 ? -24.204 -5.511 -0.151 1.00 96.38 349 THR A C 1
ATOM 2860 O O . THR A 1 349 ? -23.470 -4.548 -0.415 1.00 96.38 349 THR A O 1
ATOM 2863 N N . PRO A 1 350 ? -25.358 -5.315 0.519 1.00 93.56 350 PRO A N 1
ATOM 2864 C CA . PRO A 1 350 ? -25.780 -3.999 1.003 1.00 93.56 350 PRO A CA 1
ATOM 2865 C C . PRO A 1 350 ? -24.814 -3.375 2.026 1.00 93.56 350 PRO A C 1
ATOM 2867 O O . PRO A 1 350 ? -24.811 -2.161 2.222 1.00 93.56 350 PRO A O 1
ATOM 2870 N N . THR A 1 351 ? -23.975 -4.201 2.662 1.00 90.31 351 THR A N 1
ATOM 2871 C CA . THR A 1 351 ? -22.903 -3.795 3.587 1.00 90.31 351 THR A CA 1
ATOM 2872 C C . THR A 1 351 ? -21.554 -3.581 2.889 1.00 90.31 351 THR A C 1
ATOM 2874 O O . THR A 1 351 ? -20.536 -3.391 3.558 1.00 90.31 351 THR A O 1
ATOM 2877 N N . TYR A 1 352 ? -21.542 -3.566 1.552 1.00 91.31 352 TYR A N 1
ATOM 2878 C CA . TYR A 1 352 ? -20.366 -3.364 0.699 1.00 91.31 352 TYR A CA 1
ATOM 2879 C C . TYR A 1 352 ? -19.298 -4.460 0.822 1.00 91.31 352 TYR A C 1
ATOM 2881 O O . TYR A 1 352 ? -18.122 -4.215 0.551 1.00 91.31 352 TYR A O 1
ATOM 2889 N N . GLN A 1 353 ? -19.690 -5.673 1.215 1.00 93.69 353 GLN A N 1
ATOM 2890 C CA . GLN A 1 353 ? -18.825 -6.850 1.124 1.00 93.69 353 GLN A CA 1
ATOM 2891 C C . GLN A 1 353 ? -18.856 -7.393 -0.304 1.00 93.69 353 GLN A C 1
ATOM 2893 O O . GLN A 1 353 ? -19.876 -7.302 -0.979 1.00 93.69 353 GLN A O 1
ATOM 2898 N N . ILE A 1 354 ? -17.739 -7.933 -0.784 1.00 95.62 354 ILE A N 1
ATOM 2899 C CA . ILE A 1 354 ? -17.620 -8.426 -2.160 1.00 95.62 354 ILE A CA 1
ATOM 2900 C C . ILE A 1 354 ? -18.333 -9.774 -2.267 1.00 95.62 354 ILE A C 1
ATOM 2902 O O . ILE A 1 354 ? -17.932 -10.720 -1.594 1.00 95.62 354 ILE A O 1
ATOM 2906 N N . ILE A 1 355 ? -19.328 -9.867 -3.148 1.00 96.62 355 ILE A N 1
ATOM 2907 C CA . ILE A 1 355 ? -19.964 -11.143 -3.510 1.00 96.62 355 ILE A CA 1
ATOM 2908 C C . ILE A 1 355 ? -19.120 -11.825 -4.593 1.00 96.62 355 ILE A C 1
ATOM 2910 O O . ILE A 1 355 ? -18.708 -12.975 -4.460 1.00 96.62 355 ILE A O 1
ATOM 2914 N N . GLY A 1 356 ? -18.778 -11.087 -5.652 1.00 97.25 356 GLY A N 1
ATOM 2915 C CA . GLY A 1 356 ? -17.960 -11.613 -6.738 1.00 97.25 356 GLY A CA 1
ATOM 2916 C C . GLY A 1 356 ? -17.773 -10.644 -7.899 1.00 97.25 356 GLY A C 1
ATOM 2917 O O . GLY A 1 356 ? -18.158 -9.472 -7.845 1.00 97.25 356 GLY A O 1
ATOM 2918 N N . LEU A 1 357 ? -17.163 -11.155 -8.966 1.00 98.12 357 LEU A N 1
ATOM 2919 C CA . LEU A 1 357 ? -17.057 -10.477 -10.255 1.00 98.12 357 LEU A CA 1
ATOM 2920 C C . LEU A 1 357 ? -17.941 -11.179 -11.279 1.00 98.12 357 LEU A C 1
ATOM 2922 O O . LEU A 1 357 ? -18.089 -12.397 -11.245 1.00 98.12 357 LEU A O 1
ATOM 2926 N N . ALA A 1 358 ? -18.488 -10.409 -12.210 1.00 98.31 358 ALA A N 1
ATOM 2927 C CA . ALA A 1 358 ? -19.213 -10.922 -13.361 1.00 98.31 358 ALA A CA 1
ATOM 2928 C C . ALA A 1 358 ? -18.829 -10.157 -14.627 1.00 98.31 358 ALA A C 1
ATOM 2930 O O . ALA A 1 358 ? -18.232 -9.079 -14.578 1.00 98.31 358 ALA A O 1
ATOM 2931 N N . MET A 1 359 ? -19.191 -10.700 -15.780 1.00 98.19 359 MET A N 1
ATOM 2932 C CA . MET A 1 359 ? -19.058 -10.018 -17.056 1.00 98.19 359 MET A CA 1
ATOM 2933 C C . MET A 1 359 ? -20.291 -10.221 -17.927 1.00 98.19 359 MET A C 1
ATOM 2935 O O . MET A 1 359 ? -20.909 -11.282 -17.903 1.00 98.19 359 MET A O 1
ATOM 2939 N N . PHE A 1 360 ? -20.629 -9.205 -18.714 1.00 97.56 360 PHE A N 1
ATOM 2940 C CA . PHE A 1 360 ? -21.638 -9.334 -19.756 1.00 97.56 360 PHE A CA 1
ATOM 2941 C C . PHE A 1 360 ? -21.081 -10.118 -20.950 1.00 97.56 360 PHE A C 1
ATOM 2943 O O . PHE A 1 360 ? -20.065 -9.731 -21.531 1.00 97.56 360 PHE A O 1
ATOM 2950 N N . VAL A 1 361 ? -21.761 -11.204 -21.317 1.00 95.81 361 VAL A N 1
ATOM 2951 C CA . VAL A 1 361 ? -21.519 -12.022 -22.513 1.00 95.81 361 VAL A CA 1
ATOM 2952 C C . VAL A 1 361 ? -22.859 -12.176 -23.218 1.00 95.81 361 VAL A C 1
ATOM 2954 O O . VAL A 1 361 ? -23.774 -12.752 -22.644 1.00 95.81 361 VAL A O 1
ATOM 2957 N N . ASN A 1 362 ? -22.990 -11.656 -24.441 1.00 96.06 362 ASN A N 1
ATOM 2958 C CA . ASN A 1 362 ? -24.247 -11.688 -25.205 1.00 96.06 362 ASN A CA 1
ATOM 2959 C C . ASN A 1 362 ? -25.448 -11.133 -24.410 1.00 96.06 362 ASN A C 1
ATOM 2961 O O . ASN A 1 362 ? -26.504 -11.747 -24.364 1.00 96.06 362 ASN A O 1
ATOM 2965 N N . ASN A 1 363 ? -25.265 -9.984 -23.747 1.00 95.19 363 ASN A N 1
ATOM 2966 C CA . ASN A 1 363 ? -26.244 -9.338 -22.854 1.00 95.19 363 ASN A CA 1
ATOM 2967 C C . ASN A 1 363 ? -26.648 -10.129 -21.596 1.00 95.19 363 ASN A C 1
ATOM 2969 O O . ASN A 1 363 ? -27.408 -9.613 -20.780 1.00 95.19 363 ASN A O 1
ATOM 2973 N N . GLU A 1 364 ? -26.073 -11.305 -21.360 1.00 97.50 364 GLU A N 1
ATOM 2974 C CA . GLU A 1 364 ? -26.242 -12.053 -20.116 1.00 97.50 364 GLU A CA 1
ATOM 2975 C C . GLU A 1 364 ? -25.101 -11.752 -19.146 1.00 97.50 364 GLU A C 1
ATOM 2977 O O . GLU A 1 364 ? -23.927 -11.723 -19.529 1.00 97.50 364 GLU A O 1
ATOM 2982 N N . LEU A 1 365 ? -25.427 -11.555 -17.869 1.00 97.94 365 LEU A N 1
ATOM 2983 C CA . LEU A 1 365 ? -24.431 -11.382 -16.819 1.00 97.94 365 LEU A CA 1
ATOM 2984 C C . LEU A 1 365 ? -23.950 -12.757 -16.331 1.00 97.94 365 LEU A C 1
ATOM 2986 O O . LEU A 1 365 ? -24.705 -13.496 -15.706 1.00 97.94 365 LEU A O 1
ATOM 2990 N N . LYS A 1 366 ? -22.684 -13.095 -16.590 1.00 98.25 366 LYS A N 1
ATOM 2991 C CA . LYS A 1 366 ? -22.076 -14.378 -16.196 1.00 98.25 366 LYS A CA 1
ATOM 2992 C C . LYS A 1 366 ? -21.041 -14.180 -15.101 1.00 98.25 366 LYS A C 1
ATOM 2994 O O . LYS A 1 366 ? -20.236 -13.252 -15.182 1.00 98.25 366 LYS A O 1
ATOM 2999 N N . ALA A 1 367 ? -21.054 -15.041 -14.084 1.00 98.25 367 ALA A N 1
ATOM 3000 C CA . ALA A 1 367 ? -20.076 -14.980 -13.003 1.00 98.25 367 ALA A CA 1
ATOM 3001 C C . ALA A 1 367 ? -18.673 -15.259 -13.551 1.00 98.25 367 ALA A C 1
ATOM 3003 O O . ALA A 1 367 ? -18.483 -16.107 -14.421 1.00 98.25 367 ALA A O 1
ATOM 3004 N N . CYS A 1 368 ? -17.691 -14.532 -13.036 1.00 98.12 368 CYS A N 1
ATOM 3005 C CA . CYS A 1 368 ? -16.291 -14.825 -13.281 1.00 98.12 368 CYS A CA 1
ATOM 3006 C C . CYS A 1 368 ? -15.839 -15.963 -12.366 1.00 98.12 368 CYS A C 1
ATOM 3008 O O . CYS A 1 368 ? -16.219 -16.011 -11.194 1.00 98.12 368 CYS A O 1
ATOM 3010 N N . ASN A 1 369 ? -14.974 -16.838 -12.870 1.00 96.69 369 ASN A N 1
ATOM 3011 C CA . ASN A 1 369 ? -14.473 -17.963 -12.089 1.00 96.69 369 ASN A CA 1
ATOM 3012 C C . ASN A 1 369 ? -13.515 -17.452 -11.010 1.00 96.69 369 ASN A C 1
ATOM 3014 O O . ASN A 1 369 ? -12.508 -16.811 -11.316 1.00 96.69 369 ASN A O 1
ATOM 3018 N N . LYS A 1 370 ? -13.830 -17.719 -9.740 1.00 95.56 370 LYS A N 1
ATOM 3019 C CA . LYS A 1 370 ? -12.932 -17.438 -8.617 1.00 95.56 370 LYS A CA 1
ATOM 3020 C C . LYS A 1 370 ? -11.959 -18.602 -8.473 1.00 95.56 370 LYS A C 1
ATOM 3022 O O . LYS A 1 370 ? -12.333 -19.684 -8.033 1.00 95.56 370 LYS A O 1
ATOM 3027 N N . GLU A 1 371 ? -10.707 -18.371 -8.829 1.00 91.81 371 GLU A N 1
ATOM 3028 C CA . GLU A 1 371 ? -9.647 -19.370 -8.795 1.00 91.81 371 GLU A CA 1
ATOM 3029 C C . GLU A 1 371 ? -8.714 -19.104 -7.616 1.00 91.81 371 GLU A C 1
ATOM 3031 O O . GLU A 1 371 ? -8.209 -17.994 -7.426 1.00 91.81 371 GLU A O 1
ATOM 3036 N N . LYS A 1 372 ? -8.465 -20.145 -6.819 1.00 87.81 372 LYS A N 1
ATOM 3037 C CA . LYS A 1 372 ? -7.449 -20.137 -5.769 1.00 87.81 372 LYS A CA 1
ATOM 3038 C C . LYS A 1 372 ? -6.181 -20.758 -6.341 1.00 87.81 372 LYS A C 1
ATOM 3040 O O . LYS A 1 372 ? -6.108 -21.969 -6.523 1.00 87.81 372 LYS A O 1
ATOM 3045 N N . ILE A 1 373 ? -5.188 -19.929 -6.634 1.00 79.12 373 ILE A N 1
ATOM 3046 C CA . ILE A 1 373 ? -3.896 -20.390 -7.136 1.00 79.12 373 ILE A CA 1
ATOM 3047 C C . ILE A 1 373 ? -3.027 -20.697 -5.921 1.00 79.12 373 ILE A C 1
ATOM 3049 O O . ILE A 1 373 ? -2.638 -19.789 -5.182 1.00 79.12 373 ILE A O 1
ATOM 3053 N N . SER A 1 374 ? -2.753 -21.979 -5.680 1.00 73.50 374 SER A N 1
ATOM 3054 C CA . SER A 1 374 ? -1.781 -22.389 -4.667 1.00 73.50 374 SER A CA 1
ATOM 3055 C C . SER A 1 374 ? -0.417 -21.779 -4.987 1.00 73.50 374 SER A C 1
ATOM 3057 O O . SER A 1 374 ? 0.014 -21.793 -6.138 1.00 73.50 374 SER A O 1
ATOM 3059 N N . GLY A 1 375 ? 0.262 -21.239 -3.970 1.00 65.50 375 GLY A N 1
ATOM 3060 C CA . GLY A 1 375 ? 1.581 -20.620 -4.127 1.00 65.50 375 GLY A CA 1
ATOM 3061 C C . GLY A 1 375 ? 2.649 -21.577 -4.668 1.00 65.50 375 GLY A C 1
ATOM 3062 O O . GLY A 1 375 ? 3.580 -21.132 -5.338 1.00 65.50 375 GLY A O 1
ATOM 3063 N N . HIS A 1 376 ? 2.484 -22.884 -4.445 1.00 70.75 376 HIS A N 1
ATOM 3064 C CA . HIS A 1 376 ? 3.328 -23.910 -5.045 1.00 70.75 376 HIS A CA 1
ATOM 3065 C C . HIS A 1 376 ? 2.994 -24.065 -6.522 1.00 70.75 376 HIS A C 1
ATOM 3067 O O . HIS A 1 376 ? 2.025 -24.727 -6.898 1.00 70.75 376 HIS A O 1
ATOM 3073 N N . LYS A 1 377 ? 3.819 -23.432 -7.347 1.00 80.19 377 LYS A N 1
ATOM 3074 C CA . LYS A 1 377 ? 3.891 -23.708 -8.772 1.00 80.19 377 LYS A CA 1
ATOM 3075 C C . LYS A 1 377 ? 4.619 -25.029 -8.965 1.00 80.19 377 LYS A C 1
ATOM 3077 O O . LYS A 1 377 ? 5.770 -25.157 -8.550 1.00 80.19 377 LYS A O 1
ATOM 3082 N N . LYS A 1 378 ? 3.976 -25.990 -9.614 1.00 87.25 378 LYS A N 1
ATOM 3083 C CA . LYS A 1 378 ? 4.613 -27.236 -10.043 1.00 87.25 378 LYS A CA 1
ATOM 3084 C C . LYS A 1 378 ? 5.332 -26.989 -11.363 1.00 87.25 378 LYS A C 1
ATOM 3086 O O . LYS A 1 378 ? 4.864 -27.375 -12.424 1.00 87.25 378 LYS A O 1
ATOM 3091 N N . HIS A 1 379 ? 6.435 -26.248 -11.300 1.00 87.94 379 HIS A N 1
ATOM 3092 C CA . HIS A 1 379 ? 7.305 -26.101 -12.460 1.00 87.94 379 HIS A CA 1
ATOM 3093 C C . HIS A 1 379 ? 7.901 -27.463 -12.826 1.00 87.94 379 HIS A C 1
ATOM 3095 O O . HIS A 1 379 ? 8.332 -28.193 -11.935 1.00 87.94 379 HIS A O 1
ATOM 3101 N N . ASP A 1 380 ? 7.985 -27.772 -14.119 1.00 87.56 380 ASP A N 1
ATOM 3102 C CA . ASP A 1 380 ? 8.838 -28.866 -14.572 1.00 87.56 380 ASP A CA 1
ATOM 3103 C C . ASP A 1 380 ? 10.292 -28.582 -14.162 1.00 87.56 380 ASP A C 1
ATOM 3105 O O . ASP A 1 380 ? 10.848 -27.536 -14.510 1.00 87.56 380 ASP A O 1
ATOM 3109 N N . ILE A 1 381 ? 10.879 -29.505 -13.398 1.00 88.50 381 ILE A N 1
ATOM 3110 C CA . ILE A 1 381 ? 12.242 -29.438 -12.850 1.00 88.50 381 ILE A CA 1
ATOM 3111 C C . ILE A 1 381 ? 13.330 -29.785 -13.877 1.00 88.50 381 ILE A C 1
ATOM 3113 O O . ILE A 1 381 ? 14.519 -29.668 -13.584 1.00 88.50 381 ILE A O 1
ATOM 3117 N N . SER A 1 382 ? 12.939 -30.201 -15.080 1.00 89.62 382 SER A N 1
ATOM 3118 C CA . SER A 1 382 ? 13.849 -30.607 -16.145 1.00 89.62 382 SER A CA 1
ATOM 3119 C C . SER A 1 382 ? 14.612 -29.418 -16.734 1.00 89.62 382 SER A C 1
ATOM 3121 O O . SER A 1 382 ? 14.093 -28.308 -16.883 1.00 89.62 382 SER A O 1
ATOM 3123 N N . ASN A 1 383 ? 15.857 -29.669 -17.138 1.00 91.75 383 ASN A N 1
ATOM 3124 C CA . ASN A 1 383 ? 16.569 -28.786 -18.057 1.00 91.75 383 ASN A CA 1
ATOM 3125 C C . ASN A 1 383 ? 16.087 -29.059 -19.484 1.00 91.75 383 ASN A C 1
ATOM 3127 O O . ASN A 1 383 ? 15.776 -30.197 -19.829 1.00 91.75 383 ASN A O 1
ATOM 3131 N N . TYR A 1 384 ? 16.076 -28.035 -20.332 1.00 92.12 384 TYR A N 1
ATOM 3132 C CA . TYR A 1 384 ? 15.559 -28.162 -21.693 1.00 92.12 384 TYR A CA 1
ATOM 3133 C C . TYR A 1 384 ? 16.645 -27.916 -22.728 1.00 92.12 384 TYR A C 1
ATOM 3135 O O . TYR A 1 384 ? 17.182 -26.811 -22.832 1.00 92.12 384 TYR A O 1
ATOM 3143 N N . GLN A 1 385 ? 16.925 -28.932 -23.542 1.00 93.38 385 GLN A N 1
ATOM 3144 C CA . GLN A 1 385 ? 17.769 -28.796 -24.722 1.00 93.38 385 GLN A CA 1
ATOM 3145 C C . GLN A 1 385 ? 16.924 -28.317 -25.908 1.00 93.38 385 GLN A C 1
ATOM 3147 O O . GLN A 1 385 ? 16.165 -29.067 -26.513 1.00 93.38 385 GLN A O 1
ATOM 3152 N N . CYS A 1 386 ? 17.054 -27.037 -26.240 1.00 91.25 386 CYS A N 1
ATOM 3153 C CA . CYS A 1 386 ? 16.433 -26.422 -27.404 1.00 91.25 386 CYS A CA 1
ATOM 3154 C C . CYS A 1 386 ? 17.480 -26.304 -28.517 1.00 91.25 386 CYS A C 1
ATOM 3156 O O . CYS A 1 386 ? 18.322 -25.402 -28.494 1.00 91.25 386 CYS A O 1
ATOM 3158 N N . TYR A 1 387 ? 17.427 -27.200 -29.505 1.00 90.88 387 TYR A N 1
ATOM 3159 C CA . TYR A 1 387 ? 18.433 -27.291 -30.569 1.00 90.88 387 TYR A CA 1
ATOM 3160 C C . TYR A 1 387 ? 19.850 -27.498 -29.987 1.00 90.88 387 TYR A C 1
ATOM 3162 O O . TYR A 1 387 ? 20.102 -28.497 -29.316 1.00 90.88 387 TYR A O 1
ATOM 3170 N N . LYS A 1 388 ? 20.776 -26.557 -30.204 1.00 92.50 388 LYS A N 1
ATOM 3171 C CA . LYS A 1 388 ? 22.165 -26.611 -29.706 1.00 92.50 388 LYS A CA 1
ATOM 3172 C C . LYS A 1 388 ? 22.356 -25.978 -28.323 1.00 92.50 388 LYS A C 1
ATOM 3174 O O . LYS A 1 388 ? 23.491 -25.830 -27.882 1.00 92.50 388 LYS A O 1
ATOM 3179 N N . LYS A 1 389 ? 21.279 -25.543 -27.663 1.00 94.38 389 LYS A N 1
ATOM 3180 C CA . LYS A 1 389 ? 21.359 -24.786 -26.412 1.00 94.38 389 LYS A CA 1
ATOM 3181 C C . LYS A 1 389 ? 20.576 -25.452 -25.293 1.00 94.38 389 LYS A C 1
ATOM 3183 O O . LYS A 1 389 ? 19.407 -25.777 -25.470 1.00 94.38 389 LYS A O 1
ATOM 3188 N N . THR A 1 390 ? 21.206 -25.575 -24.131 1.00 94.94 390 THR A N 1
ATOM 3189 C CA . THR A 1 390 ? 20.565 -26.083 -22.917 1.00 94.94 390 THR A CA 1
ATOM 3190 C C . THR A 1 390 ? 20.180 -24.922 -22.018 1.00 94.94 390 THR A C 1
ATOM 3192 O O . THR A 1 390 ? 21.022 -24.101 -21.660 1.00 94.94 390 THR A O 1
ATOM 3195 N N . PHE A 1 391 ? 18.905 -24.858 -21.654 1.00 93.75 391 PHE A N 1
ATOM 3196 C CA . PHE A 1 391 ? 18.379 -23.909 -20.684 1.00 93.75 391 PHE A CA 1
ATOM 3197 C C . PHE A 1 391 ? 18.180 -24.613 -19.354 1.00 93.75 391 PHE A C 1
ATOM 3199 O O . PHE A 1 391 ? 17.541 -25.668 -19.286 1.00 93.75 391 PHE A O 1
ATOM 3206 N N . ARG A 1 392 ? 18.736 -24.019 -18.301 1.00 93.62 392 ARG A N 1
ATOM 3207 C CA . ARG A 1 392 ? 18.591 -24.541 -16.948 1.00 93.62 392 ARG A CA 1
ATOM 3208 C C . ARG A 1 392 ? 17.188 -24.271 -16.410 1.00 93.62 392 ARG A C 1
ATOM 3210 O O . ARG A 1 392 ? 16.564 -23.264 -16.755 1.00 93.62 392 ARG A O 1
ATOM 3217 N N . HIS A 1 393 ? 16.715 -25.151 -15.535 1.00 91.94 393 HIS A N 1
ATOM 3218 C CA . HIS A 1 393 ? 15.415 -25.021 -14.880 1.00 91.94 393 HIS A CA 1
ATOM 3219 C C . HIS A 1 393 ? 15.199 -23.634 -14.240 1.00 91.94 393 HIS A C 1
ATOM 3221 O O . HIS A 1 393 ? 14.198 -22.968 -14.503 1.00 91.94 393 HIS A O 1
ATOM 3227 N N . ASP A 1 394 ? 16.167 -23.152 -13.461 1.00 88.50 394 ASP A N 1
ATOM 3228 C CA . ASP A 1 394 ? 16.117 -21.848 -12.788 1.00 88.50 394 ASP A CA 1
ATOM 3229 C C . ASP A 1 394 ? 15.941 -20.670 -13.763 1.00 88.50 394 ASP A C 1
ATOM 3231 O O . ASP A 1 394 ? 15.153 -19.753 -13.513 1.00 88.50 394 ASP A O 1
ATOM 3235 N N . GLN A 1 395 ? 16.604 -20.723 -14.917 1.00 91.75 395 GLN A N 1
ATOM 3236 C CA . GLN A 1 395 ? 16.469 -19.734 -15.985 1.00 91.75 395 GLN A CA 1
ATOM 3237 C C . GLN A 1 395 ? 15.062 -19.738 -16.604 1.00 91.75 395 GLN A C 1
ATOM 3239 O O . GLN A 1 395 ? 14.488 -18.673 -16.856 1.00 91.75 395 GLN A O 1
ATOM 3244 N N . LEU A 1 396 ? 14.478 -20.919 -16.819 1.00 94.38 396 LEU A N 1
ATOM 3245 C CA . LEU A 1 396 ? 13.115 -21.059 -17.340 1.00 94.38 396 LEU A CA 1
ATOM 3246 C C . LEU A 1 396 ? 12.079 -20.558 -16.333 1.00 94.38 396 LEU A C 1
ATOM 3248 O O . LEU A 1 396 ? 11.156 -19.835 -16.711 1.00 94.38 396 LEU A O 1
ATOM 3252 N N . VAL A 1 397 ? 12.258 -20.866 -15.047 1.00 92.06 397 VAL A N 1
ATOM 3253 C CA . VAL A 1 397 ? 11.408 -20.361 -13.959 1.00 92.06 397 VAL A CA 1
ATOM 3254 C C . VAL A 1 397 ? 11.495 -18.837 -13.860 1.00 92.06 397 VAL A C 1
ATOM 3256 O O . VAL A 1 397 ? 10.469 -18.162 -13.736 1.00 92.06 397 VAL A O 1
ATOM 3259 N N . ALA A 1 398 ? 12.694 -18.262 -13.979 1.00 89.44 398 ALA A N 1
ATOM 3260 C CA . ALA A 1 398 ? 12.882 -16.814 -13.990 1.00 89.44 398 ALA A CA 1
ATOM 3261 C C . ALA A 1 398 ? 12.142 -16.152 -15.169 1.00 89.44 398 ALA A C 1
ATOM 3263 O O . ALA A 1 398 ? 11.403 -15.176 -14.977 1.00 89.44 398 ALA A O 1
ATOM 3264 N N . ALA A 1 399 ? 12.258 -16.724 -16.372 1.00 93.56 399 ALA A N 1
ATOM 3265 C CA . ALA A 1 399 ? 11.530 -16.269 -17.554 1.00 93.56 399 ALA A CA 1
ATOM 3266 C C . ALA A 1 399 ? 10.005 -16.425 -17.394 1.00 93.56 399 ALA A C 1
ATOM 3268 O O . ALA A 1 399 ? 9.259 -15.497 -17.708 1.00 93.56 399 ALA A O 1
ATOM 3269 N N . ALA A 1 400 ? 9.529 -17.537 -16.829 1.00 94.50 400 ALA A N 1
ATOM 3270 C CA . ALA A 1 400 ? 8.114 -17.784 -16.548 1.00 94.50 400 ALA A CA 1
ATOM 3271 C C . ALA A 1 400 ? 7.530 -16.782 -15.540 1.00 94.50 400 ALA A C 1
ATOM 3273 O O . ALA A 1 400 ? 6.431 -16.253 -15.727 1.00 94.50 400 ALA A O 1
ATOM 3274 N N . ASN A 1 401 ? 8.275 -16.449 -14.486 1.00 89.88 401 ASN A N 1
ATOM 3275 C CA . ASN A 1 401 ? 7.874 -15.430 -13.518 1.00 89.88 401 ASN A CA 1
ATOM 3276 C C . ASN A 1 401 ? 7.799 -14.038 -14.164 1.00 89.88 401 ASN A C 1
ATOM 3278 O O . ASN A 1 401 ? 6.849 -13.276 -13.932 1.00 89.88 401 ASN A O 1
ATOM 3282 N N . GLN A 1 402 ? 8.749 -13.719 -15.044 1.00 91.19 402 GLN A N 1
ATOM 3283 C CA . GLN A 1 402 ? 8.713 -12.482 -15.814 1.00 91.19 402 GLN A CA 1
ATOM 3284 C C . GLN A 1 402 ? 7.527 -12.440 -16.792 1.00 91.19 402 GLN A C 1
ATOM 3286 O O . GLN A 1 402 ? 6.829 -11.428 -16.878 1.00 91.19 402 GLN A O 1
ATOM 3291 N N . ALA A 1 403 ? 7.253 -13.541 -17.483 1.00 92.44 403 ALA A N 1
ATOM 3292 C CA . ALA A 1 403 ? 6.094 -13.695 -18.350 1.00 92.44 403 ALA A CA 1
ATOM 3293 C C . ALA A 1 403 ? 4.793 -13.455 -17.579 1.00 92.44 403 ALA A C 1
ATOM 3295 O O . ALA A 1 403 ? 3.974 -12.630 -17.975 1.00 92.44 403 ALA A O 1
ATOM 3296 N N . CYS A 1 404 ? 4.653 -14.087 -16.415 1.00 89.94 404 CYS A N 1
ATOM 3297 C CA . CYS A 1 404 ? 3.484 -13.979 -15.548 1.00 89.94 404 CYS A CA 1
ATOM 3298 C C . CYS A 1 404 ? 3.224 -12.540 -15.078 1.00 89.94 404 CYS A C 1
ATOM 3300 O O . CYS A 1 404 ? 2.087 -12.064 -15.057 1.00 89.94 404 CYS A O 1
ATOM 3302 N N . THR A 1 405 ? 4.280 -11.802 -14.721 1.00 84.25 405 THR A N 1
ATOM 3303 C CA . THR A 1 405 ? 4.140 -10.380 -14.362 1.00 84.25 405 THR A CA 1
ATOM 3304 C C . THR A 1 405 ? 3.740 -9.513 -15.557 1.00 84.25 405 THR A C 1
ATOM 3306 O O . THR A 1 405 ? 3.061 -8.499 -15.368 1.00 84.25 405 THR A O 1
ATOM 3309 N N . LYS A 1 406 ? 4.115 -9.913 -16.778 1.00 86.06 406 LYS A N 1
ATOM 3310 C CA . LYS A 1 406 ? 3.749 -9.241 -18.031 1.00 86.06 406 LYS A CA 1
ATOM 3311 C C . LYS A 1 406 ? 2.364 -9.624 -18.558 1.00 86.06 406 LYS A C 1
ATOM 3313 O O . LYS A 1 406 ? 1.728 -8.742 -19.121 1.00 86.06 406 LYS A O 1
ATOM 3318 N N . MET A 1 407 ? 1.844 -10.827 -18.284 1.00 80.38 407 MET A N 1
ATOM 3319 C CA . MET A 1 407 ? 0.450 -11.215 -18.599 1.00 80.38 407 MET A CA 1
ATOM 3320 C C . MET A 1 407 ? -0.571 -10.232 -18.032 1.00 80.38 407 MET A C 1
ATOM 3322 O O . MET A 1 407 ? -1.627 -10.015 -18.612 1.00 80.38 407 MET A O 1
ATOM 3326 N N . LYS A 1 408 ? -0.240 -9.595 -16.904 1.00 71.75 408 LYS A N 1
ATOM 3327 C CA . LYS A 1 408 ? -1.086 -8.580 -16.265 1.00 71.75 408 LYS A CA 1
ATOM 3328 C C . LYS A 1 408 ? -1.193 -7.273 -17.070 1.00 71.75 408 LYS A C 1
ATOM 3330 O O . LYS A 1 408 ? -1.890 -6.365 -16.630 1.00 71.75 408 LYS A O 1
ATOM 3335 N N . ARG A 1 409 ? -0.475 -7.118 -18.190 1.00 73.94 409 ARG A N 1
ATOM 3336 C CA . ARG A 1 409 ? -0.457 -5.902 -19.018 1.00 73.94 409 ARG A CA 1
ATOM 3337 C C . ARG A 1 409 ? -1.046 -6.194 -20.395 1.00 73.94 409 ARG A C 1
ATOM 3339 O O . ARG A 1 409 ? -0.571 -7.071 -21.100 1.00 73.94 409 ARG A O 1
ATOM 3346 N N . LEU A 1 410 ? -2.021 -5.389 -20.804 1.00 57.53 410 LEU A N 1
ATOM 3347 C CA . LEU A 1 410 ? -2.818 -5.613 -22.017 1.00 57.53 410 LEU A CA 1
ATOM 3348 C C . LEU A 1 410 ? -2.118 -5.305 -23.352 1.00 57.53 410 LEU A C 1
ATOM 3350 O O . LEU A 1 410 ? -2.710 -5.545 -24.396 1.00 57.53 410 LEU A O 1
ATOM 3354 N N . VAL A 1 411 ? -0.907 -4.737 -23.343 1.00 66.75 411 VAL A N 1
ATOM 3355 C CA . VAL A 1 411 ? -0.282 -4.135 -24.543 1.00 66.75 411 VAL A CA 1
ATOM 3356 C C . VAL A 1 411 ? 1.123 -4.688 -24.808 1.00 66.75 411 VAL A C 1
ATOM 3358 O O . VAL A 1 411 ? 2.021 -3.957 -25.212 1.00 66.75 411 VAL A O 1
ATOM 3361 N N . LEU A 1 412 ? 1.376 -5.965 -24.516 1.00 75.44 412 LEU A N 1
ATOM 3362 C CA . LEU A 1 412 ? 2.687 -6.572 -24.760 1.00 75.44 412 LEU A CA 1
ATOM 3363 C C . LEU A 1 412 ? 2.591 -7.717 -25.765 1.00 75.44 412 LEU A C 1
ATOM 3365 O O . LEU A 1 412 ? 1.699 -8.550 -25.675 1.00 75.44 412 LEU A O 1
ATOM 3369 N N . ASN A 1 413 ? 3.582 -7.796 -26.660 1.00 86.19 413 ASN A N 1
ATOM 3370 C CA . ASN A 1 413 ? 3.753 -8.918 -27.593 1.00 86.19 413 ASN A CA 1
ATOM 3371 C C . ASN A 1 413 ? 4.010 -10.248 -26.869 1.00 86.19 413 ASN A C 1
ATOM 3373 O O . ASN A 1 413 ? 3.843 -11.310 -27.457 1.00 86.19 413 ASN A O 1
ATOM 3377 N N . PHE A 1 414 ? 4.447 -10.187 -25.607 1.00 89.44 414 PHE A N 1
ATOM 3378 C CA . PHE A 1 414 ? 4.745 -11.351 -24.790 1.00 89.44 414 PHE A CA 1
ATOM 3379 C C . PHE A 1 414 ? 4.197 -11.207 -23.361 1.00 89.44 414 PHE A C 1
ATOM 3381 O O . PHE A 1 414 ? 4.275 -10.115 -22.784 1.00 89.44 414 PHE A O 1
ATOM 3388 N N . PRO A 1 415 ? 3.766 -12.319 -22.744 1.00 91.69 415 PRO A N 1
ATOM 3389 C CA . PRO A 1 415 ? 3.753 -13.660 -23.333 1.00 91.69 415 PRO A CA 1
ATOM 3390 C C . PRO A 1 415 ? 2.672 -13.828 -24.409 1.00 91.69 415 PRO A C 1
ATOM 3392 O O . PRO A 1 415 ? 1.608 -13.221 -24.336 1.00 91.69 415 PRO A O 1
ATOM 3395 N N . ALA A 1 416 ? 2.996 -14.612 -25.435 1.00 90.81 416 ALA A N 1
ATOM 3396 C CA . ALA A 1 416 ? 2.148 -14.841 -26.601 1.00 90.81 416 ALA A CA 1
ATOM 3397 C C . ALA A 1 416 ? 1.415 -16.177 -26.462 1.00 90.81 416 ALA A C 1
ATOM 3399 O O . ALA A 1 416 ? 2.003 -17.138 -25.973 1.00 90.81 416 ALA A O 1
ATOM 3400 N N . MET A 1 417 ? 0.164 -16.265 -26.915 1.00 90.81 417 MET A N 1
ATOM 3401 C CA . MET A 1 417 ? -0.584 -17.528 -26.911 1.00 90.81 417 MET A CA 1
ATOM 3402 C C . MET A 1 417 ? 0.137 -18.578 -27.769 1.00 90.81 417 MET A C 1
ATOM 3404 O O . MET A 1 417 ? 0.496 -18.308 -28.916 1.00 90.81 417 MET A O 1
ATOM 3408 N N . TYR A 1 418 ? 0.356 -19.766 -27.213 1.00 93.44 418 TYR A N 1
ATOM 3409 C CA . TYR A 1 418 ? 0.976 -20.886 -27.911 1.00 93.44 418 TYR A CA 1
ATOM 3410 C C . TYR A 1 418 ? -0.073 -21.659 -28.717 1.00 93.44 418 TYR A C 1
ATOM 3412 O O . TYR A 1 418 ? -1.164 -21.926 -28.220 1.00 93.44 418 TYR A O 1
ATOM 3420 N N . ARG A 1 419 ? 0.260 -22.020 -29.960 1.00 90.06 419 ARG A N 1
ATOM 3421 C CA . ARG A 1 419 ? -0.624 -22.770 -30.875 1.00 90.06 419 ARG A CA 1
ATOM 3422 C C . ARG A 1 419 ? -0.015 -24.089 -31.371 1.00 90.06 419 ARG A C 1
ATOM 3424 O O . ARG A 1 419 ? -0.496 -24.640 -32.353 1.00 90.06 419 ARG A O 1
ATOM 3431 N N . GLY A 1 420 ? 1.074 -24.547 -30.755 1.00 90.44 420 GLY A N 1
ATOM 3432 C CA . GLY A 1 420 ? 1.737 -25.796 -31.138 1.00 90.44 420 GLY A CA 1
ATOM 3433 C C . GLY A 1 420 ? 1.146 -27.036 -30.449 1.00 90.44 420 GLY A C 1
ATOM 3434 O O . GLY A 1 420 ? 0.060 -26.954 -29.867 1.00 90.44 420 GLY A O 1
ATOM 3435 N N . PRO A 1 421 ? 1.853 -28.181 -30.514 1.00 91.38 421 PRO A N 1
ATOM 3436 C CA . PRO A 1 421 ? 1.456 -29.423 -29.849 1.00 91.38 421 PRO A CA 1
ATOM 3437 C C . PRO A 1 421 ? 1.196 -29.237 -28.352 1.00 91.38 421 PRO A C 1
ATOM 3439 O O . PRO A 1 421 ? 1.906 -28.493 -27.684 1.00 91.38 421 PRO A O 1
ATOM 3442 N N . LYS A 1 422 ? 0.188 -29.916 -27.804 1.00 90.12 422 LYS A N 1
ATOM 3443 C CA . LYS A 1 422 ? -0.139 -29.812 -26.374 1.00 90.12 422 LYS A CA 1
ATOM 3444 C C . LYS A 1 422 ? 0.979 -30.394 -25.498 1.00 90.12 422 LYS A C 1
ATOM 3446 O O . LYS A 1 422 ? 1.630 -31.361 -25.887 1.00 90.12 422 LYS A O 1
ATOM 3451 N N . PHE A 1 423 ? 1.156 -29.818 -24.311 1.00 91.12 423 PHE A N 1
ATOM 3452 C CA . PHE A 1 423 ? 2.002 -30.376 -23.252 1.00 91.12 423 PHE A CA 1
ATOM 3453 C C . PHE A 1 423 ? 1.196 -31.373 -22.401 1.00 91.12 423 PHE A C 1
ATOM 3455 O O . PHE A 1 423 ? -0.009 -31.524 -22.600 1.00 91.12 423 PHE A O 1
ATOM 3462 N N . MET A 1 424 ? 1.848 -32.057 -21.453 1.00 85.06 424 MET A N 1
ATOM 3463 C CA . MET A 1 424 ? 1.185 -33.054 -20.594 1.00 85.06 424 MET A CA 1
ATOM 3464 C C . MET A 1 424 ? 0.016 -32.466 -19.785 1.00 85.06 424 MET A C 1
ATOM 3466 O O . MET A 1 424 ? -1.018 -33.112 -19.627 1.00 85.06 424 MET A O 1
ATOM 3470 N N . ASP A 1 425 ? 0.151 -31.227 -19.313 1.00 79.81 425 ASP A N 1
ATOM 3471 C CA . ASP A 1 425 ? -0.897 -30.550 -18.552 1.00 79.81 425 ASP A CA 1
ATOM 3472 C C . ASP A 1 425 ? -1.964 -29.975 -19.475 1.00 79.81 425 ASP A C 1
ATOM 3474 O O . ASP A 1 425 ? -1.677 -29.045 -20.216 1.00 79.81 425 ASP A O 1
ATOM 3478 N N . ASN A 1 426 ? -3.211 -30.432 -19.402 1.00 80.56 426 ASN A N 1
ATOM 3479 C CA . ASN A 1 426 ? -4.295 -29.849 -20.199 1.00 80.56 426 ASN A CA 1
ATOM 3480 C C . ASN A 1 426 ? -4.513 -28.352 -19.885 1.00 80.56 426 ASN A C 1
ATOM 3482 O O . ASN A 1 426 ? -4.730 -27.981 -18.732 1.00 80.56 426 ASN A O 1
ATOM 3486 N N . GLY A 1 427 ? -4.528 -27.494 -20.912 1.00 83.88 427 GLY A N 1
ATOM 3487 C CA . GLY A 1 427 ? -4.890 -26.081 -20.767 1.00 83.88 427 GLY A CA 1
ATOM 3488 C C . GLY A 1 427 ? -4.378 -25.174 -21.885 1.00 83.88 427 GLY A C 1
ATOM 3489 O O . GLY A 1 427 ? -3.759 -25.629 -22.846 1.00 83.88 427 GLY A O 1
ATOM 3490 N N . ASP A 1 428 ? -4.645 -23.875 -21.738 1.00 88.81 428 ASP A N 1
ATOM 3491 C CA . ASP A 1 428 ? -4.036 -22.839 -22.571 1.00 88.81 428 ASP A CA 1
ATOM 3492 C C . ASP A 1 428 ? -2.579 -22.617 -22.153 1.00 88.81 428 ASP A C 1
ATOM 3494 O O . ASP A 1 428 ? -2.273 -22.455 -20.964 1.00 88.81 428 ASP A O 1
ATOM 3498 N N . TYR A 1 429 ? -1.690 -22.534 -23.144 1.00 93.75 429 TYR A N 1
ATOM 3499 C CA . TYR A 1 429 ? -0.282 -22.225 -22.922 1.00 93.75 429 TYR A CA 1
ATOM 3500 C C . TYR A 1 429 ? 0.114 -20.906 -23.563 1.00 93.75 429 TYR A C 1
ATOM 3502 O O . TYR A 1 429 ? -0.453 -20.440 -24.556 1.00 93.75 429 TYR A O 1
ATOM 3510 N N . PHE A 1 430 ? 1.161 -20.327 -23.003 1.00 94.81 430 PHE A N 1
ATOM 3511 C CA . PHE A 1 430 ? 1.757 -19.093 -23.456 1.00 94.81 430 PHE A CA 1
ATOM 3512 C C . PHE A 1 430 ? 3.258 -19.281 -23.594 1.00 94.81 430 PHE A C 1
ATOM 3514 O O . PHE A 1 430 ? 3.877 -20.032 -22.851 1.00 94.81 430 PHE A O 1
ATOM 3521 N N . THR A 1 431 ? 3.861 -18.572 -24.536 1.00 95.88 431 THR A N 1
ATOM 3522 C CA . THR A 1 431 ? 5.304 -18.573 -24.743 1.00 95.88 431 THR A CA 1
ATOM 3523 C C . THR A 1 431 ? 5.912 -17.243 -24.348 1.00 95.88 431 THR A C 1
ATOM 3525 O O . THR A 1 431 ? 5.316 -16.177 -24.541 1.00 95.88 431 THR A O 1
ATOM 3528 N N . PHE A 1 432 ? 7.125 -17.292 -23.808 1.00 95.81 432 PHE A N 1
ATOM 3529 C CA . PHE A 1 432 ? 7.874 -16.102 -23.435 1.00 95.81 432 PHE A CA 1
ATOM 3530 C C . PHE A 1 432 ? 9.359 -16.245 -23.791 1.00 95.81 432 PHE A C 1
ATOM 3532 O O . PHE A 1 432 ? 9.890 -17.345 -23.664 1.00 95.81 432 PHE A O 1
ATOM 3539 N N . PRO A 1 433 ? 10.048 -15.184 -24.250 1.00 96.00 433 PRO A N 1
ATOM 3540 C CA . PRO A 1 433 ? 11.454 -15.274 -24.637 1.00 96.00 433 PRO A CA 1
ATOM 3541 C C . PRO A 1 433 ? 12.379 -15.652 -23.482 1.00 96.00 433 PRO A C 1
ATOM 3543 O O . PRO A 1 433 ? 12.219 -15.151 -22.369 1.00 96.00 433 PRO A O 1
ATOM 3546 N N . VAL A 1 434 ? 13.375 -16.489 -23.782 1.00 94.44 434 VAL A N 1
ATOM 3547 C CA . VAL A 1 434 ? 14.452 -16.864 -22.855 1.00 94.44 434 VAL A CA 1
ATOM 3548 C C . VAL A 1 434 ? 15.776 -16.390 -23.445 1.00 94.44 434 VAL A C 1
ATOM 3550 O O . VAL A 1 434 ? 16.112 -16.732 -24.579 1.00 94.44 434 VAL A O 1
ATOM 3553 N N . ILE A 1 435 ? 16.511 -15.577 -22.685 1.00 90.06 435 ILE A N 1
ATOM 3554 C CA . ILE A 1 435 ? 17.822 -15.041 -23.065 1.00 90.06 435 ILE A CA 1
ATOM 3555 C C . ILE A 1 435 ? 18.867 -15.631 -22.123 1.00 90.06 435 ILE A C 1
ATOM 3557 O O . ILE A 1 435 ? 18.581 -15.893 -20.956 1.00 90.06 435 ILE A O 1
ATOM 3561 N N . ASP A 1 436 ? 20.065 -15.890 -22.644 1.00 84.62 436 ASP A N 1
ATOM 3562 C CA . ASP A 1 436 ? 21.154 -16.434 -21.837 1.00 84.62 436 ASP A CA 1
ATOM 3563 C C . ASP A 1 436 ? 21.595 -15.466 -20.753 1.00 84.62 436 ASP A C 1
ATOM 3565 O O . ASP A 1 436 ? 21.858 -14.307 -21.063 1.00 84.62 436 ASP A O 1
ATOM 3569 N N . GLY A 1 437 ? 21.655 -15.932 -19.507 1.00 79.12 437 GLY A N 1
ATOM 3570 C CA . GLY A 1 437 ? 22.108 -15.129 -18.368 1.00 79.12 437 GLY A CA 1
ATOM 3571 C C . GLY A 1 437 ? 21.290 -13.865 -18.057 1.00 79.12 437 GLY A C 1
ATOM 3572 O O . GLY A 1 437 ? 21.601 -13.176 -17.091 1.00 79.12 437 GLY A O 1
ATOM 3573 N N . GLU A 1 438 ? 20.243 -13.544 -18.826 1.00 82.81 438 GLU A N 1
ATOM 3574 C CA . GLU A 1 438 ? 19.518 -12.276 -18.724 1.00 82.81 438 GLU A CA 1
ATOM 3575 C C . GLU A 1 438 ? 17.995 -12.430 -18.862 1.00 82.81 438 GLU A C 1
ATOM 3577 O O . GLU A 1 438 ? 17.468 -13.319 -19.531 1.00 82.81 438 GLU A O 1
ATOM 3582 N N . LEU A 1 439 ? 17.259 -11.494 -18.256 1.00 85.19 439 LEU A N 1
ATOM 3583 C CA . LEU A 1 439 ? 15.802 -11.400 -18.361 1.00 85.19 439 LEU A CA 1
ATOM 3584 C C . LEU A 1 439 ? 15.366 -10.591 -19.596 1.00 85.19 439 LEU A C 1
ATOM 3586 O O . LEU A 1 439 ? 15.917 -9.536 -19.913 1.00 85.19 439 LEU A O 1
ATOM 3590 N N . PHE A 1 440 ? 14.290 -11.020 -20.259 1.00 85.12 440 PHE A N 1
ATOM 3591 C CA . PHE A 1 440 ? 13.770 -10.377 -21.470 1.00 85.12 440 PHE A CA 1
ATOM 3592 C C . PHE A 1 440 ? 13.067 -9.032 -21.192 1.00 85.12 440 PHE A C 1
ATOM 3594 O O . PHE A 1 440 ? 12.054 -8.964 -20.489 1.00 85.12 440 PHE A O 1
ATOM 3601 N N . GLY A 1 441 ? 13.510 -7.941 -21.830 1.00 70.06 441 GLY A N 1
ATOM 3602 C CA . GLY A 1 441 ? 12.857 -6.621 -21.748 1.00 70.06 441 GLY A CA 1
ATOM 3603 C C . GLY A 1 441 ? 13.653 -5.504 -21.062 1.00 70.06 441 GLY A C 1
ATOM 3604 O O . GLY A 1 441 ? 13.038 -4.589 -20.515 1.00 70.06 441 GLY A O 1
ATOM 3605 N N . GLY A 1 442 ? 14.986 -5.578 -21.100 1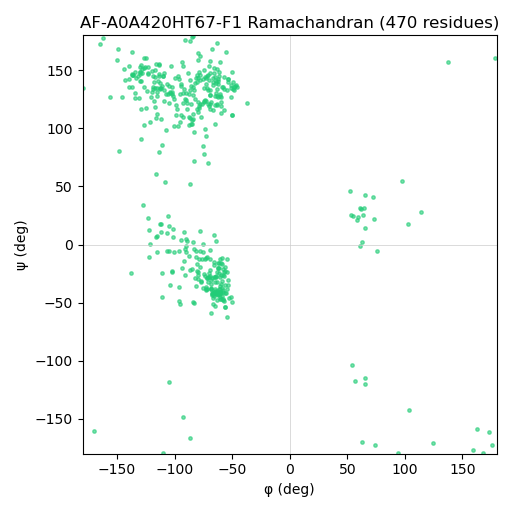.00 76.44 442 GLY A N 1
ATOM 3606 C CA . GLY A 1 442 ? 15.908 -4.470 -20.820 1.00 76.44 442 GLY A CA 1
ATOM 3607 C C . GLY A 1 442 ? 16.519 -3.910 -22.112 1.00 76.44 442 GLY A C 1
ATOM 3608 O O . GLY A 1 442 ? 15.796 -3.441 -22.992 1.00 76.44 442 GLY A O 1
ATOM 3609 N N . LYS A 1 443 ? 17.852 -3.997 -22.242 1.00 73.00 443 LYS A N 1
ATOM 3610 C CA . LYS A 1 443 ? 18.581 -3.681 -23.488 1.00 73.00 443 LYS A CA 1
ATOM 3611 C C . LYS A 1 443 ? 18.210 -4.635 -24.635 1.00 73.00 443 LYS A C 1
ATOM 3613 O O . LYS A 1 443 ? 18.194 -4.234 -25.795 1.00 73.00 443 LYS A O 1
ATOM 3618 N N . ASN A 1 444 ? 17.809 -5.862 -24.303 1.00 71.62 444 ASN A N 1
ATOM 3619 C CA . ASN A 1 444 ? 17.434 -6.875 -25.283 1.00 71.62 444 ASN A CA 1
ATOM 3620 C C . ASN A 1 444 ? 15.957 -6.763 -25.662 1.00 71.62 444 ASN A C 1
ATOM 3622 O O . ASN A 1 444 ? 15.066 -7.183 -24.917 1.00 71.62 444 ASN A O 1
ATOM 3626 N N . ARG A 1 445 ? 15.712 -6.184 -26.842 1.00 84.00 445 ARG A N 1
ATOM 3627 C CA . ARG A 1 445 ? 14.382 -6.119 -27.470 1.00 84.00 445 ARG A CA 1
ATOM 3628 C C . ARG A 1 445 ? 14.121 -7.265 -28.441 1.00 84.00 445 ARG A C 1
ATOM 3630 O O . ARG A 1 445 ? 12.963 -7.554 -28.723 1.00 84.00 445 ARG A O 1
ATOM 3637 N N . ASN A 1 446 ? 15.174 -7.915 -28.933 1.00 89.62 446 ASN A N 1
ATOM 3638 C CA . ASN A 1 446 ? 15.041 -9.066 -29.812 1.00 89.62 446 ASN A CA 1
ATOM 3639 C C . ASN A 1 446 ? 14.701 -10.307 -28.968 1.00 89.62 446 ASN A C 1
ATOM 3641 O O . ASN A 1 446 ? 15.492 -10.668 -28.095 1.00 89.62 446 ASN A O 1
ATOM 3645 N N . PRO A 1 447 ? 13.544 -10.956 -29.184 1.00 89.56 447 PRO A N 1
ATOM 3646 C CA . PRO A 1 447 ? 13.170 -12.133 -28.412 1.00 89.56 447 PRO A CA 1
ATOM 3647 C C . PRO A 1 447 ? 14.041 -13.365 -28.728 1.00 89.56 447 PRO A C 1
ATOM 3649 O O . PRO A 1 447 ? 13.972 -14.348 -27.998 1.00 89.56 447 PRO A O 1
ATOM 3652 N N . GLY A 1 448 ? 14.843 -13.361 -29.801 1.00 92.00 448 GLY A N 1
ATOM 3653 C CA . GLY A 1 448 ? 15.609 -14.538 -30.234 1.00 92.00 448 GLY A CA 1
ATOM 3654 C C . GLY A 1 448 ? 14.699 -15.714 -30.632 1.00 92.00 448 GLY A C 1
ATOM 3655 O O . GLY A 1 448 ? 13.485 -15.527 -30.740 1.00 92.00 448 GLY A O 1
ATOM 3656 N N . PRO A 1 449 ? 15.235 -16.927 -30.852 1.00 94.56 449 PRO A N 1
ATOM 3657 C CA . PRO A 1 449 ? 14.437 -18.091 -31.258 1.00 94.56 449 PRO A CA 1
ATOM 3658 C C . PRO A 1 449 ? 13.930 -18.944 -30.084 1.00 94.56 449 PRO A C 1
ATOM 3660 O O . PRO A 1 449 ? 13.052 -19.780 -30.264 1.00 94.56 449 PRO A O 1
ATOM 3663 N N . TYR A 1 450 ? 14.463 -18.764 -28.875 1.00 95.75 450 TYR A N 1
ATOM 3664 C CA . TYR A 1 450 ? 14.156 -19.637 -27.740 1.00 95.75 450 TYR A CA 1
ATOM 3665 C C . TYR A 1 450 ? 13.019 -19.083 -26.881 1.00 95.75 450 TYR A C 1
ATOM 3667 O O . TYR A 1 450 ? 12.944 -17.877 -26.608 1.00 95.75 450 TYR A O 1
ATOM 3675 N N . ARG A 1 451 ? 12.112 -19.961 -26.457 1.00 95.81 451 ARG A N 1
ATOM 3676 C CA . ARG A 1 451 ? 10.956 -19.618 -25.626 1.00 95.81 451 ARG A CA 1
ATOM 3677 C C . ARG A 1 451 ? 10.795 -20.614 -24.486 1.00 95.81 451 ARG A C 1
ATOM 3679 O O . ARG A 1 451 ? 11.044 -21.799 -24.662 1.00 95.81 451 ARG A O 1
ATOM 3686 N N . VAL A 1 452 ? 10.289 -20.138 -23.356 1.00 96.50 452 VAL A N 1
ATOM 3687 C CA . VAL A 1 452 ? 9.689 -20.977 -22.317 1.00 96.50 452 VAL A CA 1
ATOM 3688 C C . VAL A 1 452 ? 8.193 -21.064 -22.587 1.00 96.50 452 VAL A C 1
ATOM 3690 O O . VAL A 1 452 ? 7.563 -20.044 -22.881 1.00 96.50 452 VAL A O 1
ATOM 3693 N N . ALA A 1 453 ? 7.637 -22.269 -22.519 1.00 96.50 453 ALA A N 1
ATOM 3694 C CA . ALA A 1 453 ? 6.205 -22.511 -22.512 1.00 96.50 453 ALA A CA 1
ATOM 3695 C C . ALA A 1 453 ? 5.706 -22.519 -21.068 1.00 96.50 453 ALA A C 1
ATOM 3697 O O . ALA A 1 453 ? 6.273 -23.192 -20.203 1.00 96.50 453 ALA A O 1
ATOM 3698 N N . ILE A 1 454 ? 4.646 -21.761 -20.810 1.00 95.75 454 ILE A N 1
ATOM 3699 C CA . ILE A 1 454 ? 4.017 -21.662 -19.500 1.00 95.75 454 ILE A CA 1
ATOM 3700 C C . ILE A 1 454 ? 2.514 -21.876 -19.594 1.00 95.75 454 ILE A C 1
ATOM 3702 O O . ILE A 1 454 ? 1.891 -21.470 -20.573 1.00 95.75 454 ILE A O 1
ATOM 3706 N N . ASN A 1 455 ? 1.916 -22.472 -18.569 1.00 93.62 455 ASN A N 1
ATOM 3707 C CA . ASN A 1 455 ? 0.459 -22.576 -18.465 1.00 93.62 455 ASN A CA 1
ATOM 3708 C C . ASN A 1 455 ? -0.158 -21.310 -17.825 1.00 93.62 455 ASN A C 1
ATOM 3710 O O . ASN A 1 455 ? 0.545 -20.379 -17.413 1.00 93.62 455 ASN A O 1
ATOM 3714 N N . SER A 1 456 ? -1.488 -21.266 -17.706 1.00 86.69 456 SER A N 1
ATOM 3715 C CA . SER A 1 456 ? -2.226 -20.154 -17.074 1.00 86.69 456 SER A CA 1
ATOM 3716 C C . SER A 1 456 ? -1.903 -19.941 -15.584 1.00 86.69 456 SER A C 1
ATOM 3718 O O . SER A 1 456 ? -2.088 -18.839 -15.055 1.00 86.69 456 SER A O 1
ATOM 3720 N N . LYS A 1 457 ? -1.355 -20.960 -14.908 1.00 87.25 457 LYS A N 1
ATOM 3721 C CA . LYS A 1 457 ? -0.851 -20.891 -13.526 1.00 87.25 457 LYS A CA 1
ATOM 3722 C C . LYS A 1 457 ? 0.579 -20.349 -13.446 1.00 87.25 457 LYS A C 1
ATOM 3724 O O . LYS A 1 457 ? 1.122 -20.180 -12.353 1.00 87.25 457 LYS A O 1
ATOM 3729 N N . CYS A 1 458 ? 1.164 -19.982 -14.587 1.00 90.81 458 CYS A N 1
ATOM 3730 C CA . CYS A 1 458 ? 2.538 -19.518 -14.716 1.00 90.81 458 CYS A CA 1
ATOM 3731 C C . CYS A 1 458 ? 3.576 -20.566 -14.283 1.00 90.81 458 CYS A C 1
ATOM 3733 O O . CYS A 1 458 ? 4.628 -20.192 -13.750 1.00 90.81 458 CYS A O 1
ATOM 3735 N N . GLU A 1 459 ? 3.260 -21.846 -14.478 1.00 93.75 459 GLU A N 1
ATOM 3736 C CA . GLU A 1 459 ? 4.168 -22.980 -14.306 1.00 93.75 459 GLU A CA 1
ATOM 3737 C C . GLU A 1 459 ? 4.907 -23.227 -15.621 1.00 93.75 459 GLU A C 1
ATOM 3739 O O . GLU A 1 459 ? 4.369 -22.961 -16.695 1.00 93.75 459 GLU A O 1
ATOM 3744 N N . VAL A 1 460 ? 6.153 -23.694 -15.534 1.00 94.94 460 VAL A N 1
ATOM 3745 C CA . VAL A 1 460 ? 6.948 -24.058 -16.714 1.00 94.94 460 VAL A CA 1
ATOM 3746 C C . VAL A 1 460 ? 6.473 -25.433 -17.146 1.00 94.94 460 VAL A C 1
ATOM 3748 O O . VAL A 1 460 ? 6.522 -26.352 -16.335 1.00 94.94 460 VAL A O 1
ATOM 3751 N N . VAL A 1 461 ? 6.027 -25.548 -18.396 1.00 95.06 461 VAL A N 1
ATOM 3752 C CA . VAL A 1 461 ? 5.556 -26.814 -18.985 1.00 95.06 461 VAL A CA 1
ATOM 3753 C C . VAL A 1 461 ? 6.435 -27.288 -20.143 1.00 95.06 461 VAL A C 1
ATOM 3755 O O . VAL A 1 461 ? 6.193 -28.356 -20.695 1.00 95.06 461 VAL A O 1
ATOM 3758 N N . GLY A 1 462 ? 7.407 -26.471 -20.567 1.00 94.88 462 GLY A N 1
ATOM 3759 C CA . GLY A 1 462 ? 8.207 -26.755 -21.753 1.00 94.88 462 GLY A CA 1
ATOM 3760 C C . GLY A 1 462 ? 9.248 -25.694 -22.104 1.00 94.88 462 GLY A C 1
ATOM 3761 O O . GLY A 1 462 ? 9.127 -24.523 -21.736 1.00 94.88 462 GLY A O 1
ATOM 3762 N N . GLY A 1 463 ? 10.232 -26.090 -22.909 1.00 94.31 463 GLY A N 1
ATOM 3763 C CA . GLY A 1 463 ? 11.109 -25.214 -23.686 1.00 94.31 463 GLY A CA 1
ATOM 3764 C C . GLY A 1 463 ? 10.842 -25.393 -25.182 1.00 94.31 463 GLY A C 1
ATOM 3765 O O . GLY A 1 463 ? 10.629 -26.509 -25.645 1.00 94.31 463 GLY A O 1
ATOM 3766 N N . ILE A 1 464 ? 10.821 -24.298 -25.942 1.00 93.88 464 ILE A N 1
ATOM 3767 C CA . ILE A 1 464 ? 10.525 -24.308 -27.379 1.00 93.88 464 ILE A CA 1
ATOM 3768 C C . ILE A 1 464 ? 11.642 -23.598 -28.142 1.00 93.88 464 ILE A C 1
ATOM 3770 O O . ILE A 1 464 ? 12.056 -22.488 -27.794 1.00 93.88 464 ILE A O 1
ATOM 3774 N N . HIS A 1 465 ? 12.067 -24.212 -29.243 1.00 93.44 465 HIS A N 1
ATOM 3775 C CA . HIS A 1 465 ? 12.842 -23.555 -30.286 1.00 93.44 465 HIS A CA 1
ATOM 3776 C C . HIS A 1 465 ? 11.908 -23.151 -31.431 1.00 93.44 465 HIS A C 1
ATOM 3778 O O . HIS A 1 465 ? 11.350 -24.003 -32.117 1.00 93.44 465 HIS A O 1
ATOM 3784 N N . GLN A 1 466 ? 11.709 -21.848 -31.616 1.00 86.50 466 GLN A N 1
ATOM 3785 C CA . GLN A 1 466 ? 10.929 -21.311 -32.721 1.00 86.50 466 GLN A CA 1
ATOM 3786 C C . GLN A 1 466 ? 11.846 -21.171 -33.938 1.00 86.50 466 GLN A C 1
ATOM 3788 O O . GLN A 1 466 ? 12.660 -20.246 -34.005 1.00 86.50 466 GLN A O 1
ATOM 3793 N N . THR A 1 467 ? 11.723 -22.092 -34.894 1.00 80.25 467 THR A N 1
ATOM 3794 C CA . THR A 1 467 ? 12.319 -21.918 -36.218 1.00 80.25 467 THR A CA 1
ATOM 3795 C C . THR A 1 467 ? 11.545 -20.811 -36.924 1.00 80.25 467 THR A C 1
ATOM 3797 O O . THR A 1 467 ? 10.337 -20.902 -37.141 1.00 80.25 467 THR A O 1
ATOM 3800 N N . PHE A 1 468 ? 12.218 -19.702 -37.227 1.00 67.31 468 PHE A N 1
ATOM 3801 C CA . PHE A 1 468 ? 11.642 -18.699 -38.111 1.00 67.31 468 PHE A CA 1
ATOM 3802 C C . PHE A 1 468 ? 11.682 -19.287 -39.520 1.00 67.31 468 PHE A C 1
ATOM 3804 O O . PHE A 1 468 ? 12.704 -19.190 -40.195 1.00 67.31 468 PHE A O 1
ATOM 3811 N N . HIS A 1 469 ? 10.594 -19.928 -39.950 1.00 52.50 469 HIS A N 1
ATOM 3812 C CA . HIS A 1 469 ? 10.379 -20.109 -41.378 1.00 52.50 469 HIS A CA 1
ATOM 3813 C C . HIS A 1 469 ? 10.184 -18.714 -41.962 1.00 52.50 469 HIS A C 1
ATOM 3815 O O . HIS A 1 469 ? 9.176 -18.048 -41.726 1.00 52.50 469 HIS A O 1
ATOM 3821 N N . SER A 1 470 ? 11.232 -18.228 -42.624 1.00 43.66 470 SER A N 1
ATOM 3822 C CA . SER A 1 470 ? 11.171 -17.062 -43.491 1.00 43.66 470 SER A CA 1
ATOM 3823 C C . SER A 1 470 ? 10.389 -17.458 -44.738 1.00 43.66 470 SER A C 1
ATOM 3825 O O . SER A 1 470 ? 10.968 -17.574 -45.813 1.00 43.66 470 SER A O 1
ATOM 3827 N N . ASP A 1 471 ? 9.086 -17.669 -44.593 1.00 45.12 471 ASP A N 1
ATOM 3828 C CA . ASP A 1 471 ? 8.189 -17.647 -45.740 1.00 45.12 471 ASP A CA 1
ATOM 3829 C C . ASP A 1 471 ? 8.011 -16.167 -46.097 1.00 45.12 471 ASP A C 1
ATOM 3831 O O . ASP A 1 471 ? 7.151 -15.459 -45.564 1.00 45.12 471 ASP A O 1
ATOM 3835 N N . ARG A 1 472 ? 8.968 -15.677 -46.889 1.00 38.97 472 ARG A N 1
ATOM 3836 C CA . ARG A 1 472 ? 8.873 -14.438 -47.654 1.00 38.97 472 ARG A CA 1
ATOM 3837 C C . ARG A 1 472 ? 8.442 -14.771 -49.064 1.00 38.97 472 ARG A C 1
ATOM 3839 O O . ARG A 1 472 ? 9.042 -15.715 -49.623 1.00 38.97 472 ARG A O 1
#

Radius of gyration: 27.83 Å; Cα contacts (8 Å, |Δi|>4): 801; chains: 1; bounding box: 92×70×79 Å

Foldseek 3Di:
DPDVVVVVVVVVVPPPPDDDPPQCLVVLLVVVLPFWFWADFQDTGGPVQLVLQQVVQLVCPPVPFQPQDWDDQCQVPVCVVPFTKTKAAGDDPDHGDDRRDDPLPGQKIFMWTDDPSGTDTDFMWGQFPLRWIATTQTRDNPDSDQPPQPPPHDFFQFWAATSPDTDGVVLVVVQLVVCVVDVPACPQDQADGDSRHSVQVKTKDARDDDDDPVCPRVVHPCGAQKIFIAHNVSDGDFIWGQGPPRGTGTTRRHHDPDQPPPPDPCSVVVFPFFWKWWAAPLAIDTVVLVVSQLVVLLSCCVVPVPVSPVFWDWDADPPQNATWTKGAADSLSHGDDDDDGAFKIWTAHPNSHTSAIWGQDVNDTGGTDTDGQGSDFPADQDWDDAPPDIHHSVQLLLQLVVQLVCSSPDDDPPQAWDDDDDFPDDATKTWTAGDPPDYPDDPDPDSAQKIFIAGPSSHTRDIYGHDPPPPD

Organism: NCBI:txid212602

Secondary structure (DSSP, 8-state):
--SHHHHHHHHHHHTT--PPPPPHHHHHHHHTTT--EEEETTEEEEHHHHHHHHHHHHHHTTTT-SSSEEE--TTTSGGGGTS-EEEEEE-SSSSPPPTTS-GGG--EEEEEEEETTEEEEEEEEEE-GGG-EEEPEEE-TT----S---TTSPPP-EEE-SSS-EEEHHHHHHHHHHHHH-TTSS-SEEP-SSSS-GGGT-EEEEPPSSS-GGGTTTT-S---SEEEEE-TT--EEEEEEE-GGG-EEEPEEE---PPPPTT-GGGGTS-PPPEEEEEETTEEEEHHHHHHHHHHHHHHHHH-HHHHTTT-EEE-STTTTS-EEEEEB-TTS-B--SSS--SEEEEE-TT--EEEEEEEETTEEEEPEEEEE-S--------EEETTEEEPHHHHHHHHHHHHHHHT-TT-S-SEEP-SS--SS-S-EEEEE-BTTB-SSSS-----SEEEEEETT--EEEEEE-------

Mean predicted aligned error: 12.75 Å

Solvent-accessible surface area (backbone atoms only — not comparable to full-atom values): 27671 Å² total; per-residue (Å²): 140,89,68,78,68,62,62,59,60,56,56,66,71,63,69,79,72,70,71,76,75,74,58,73,66,58,57,58,47,55,78,44,51,88,51,41,27,34,42,47,37,72,43,71,46,40,50,68,62,54,49,52,48,48,56,53,33,61,77,31,52,90,69,84,48,66,26,44,30,81,51,86,66,45,63,81,38,69,61,47,83,83,42,68,33,30,35,41,63,54,65,92,76,85,64,82,69,64,46,74,63,79,76,87,76,62,48,30,32,39,30,27,39,63,57,94,92,44,78,40,85,72,51,44,36,30,50,32,64,90,89,29,38,34,64,34,47,72,40,44,68,87,53,81,62,71,77,78,73,54,92,89,53,77,79,62,51,24,28,39,53,30,47,94,36,76,47,43,45,70,60,51,51,59,48,50,56,48,51,73,75,46,71,89,54,74,37,70,30,73,28,58,49,70,73,46,35,40,91,80,38,23,25,31,38,73,57,84,90,83,80,76,69,70,60,56,68,70,71,41,94,79,69,64,53,35,27,40,30,24,43,82,82,69,45,85,72,49,47,32,23,49,35,58,97,60,26,43,32,65,31,48,78,32,60,74,81,72,74,64,53,90,82,41,82,64,34,71,76,60,62,55,74,60,48,46,34,35,39,46,87,95,46,74,46,47,46,71,48,54,51,54,46,43,54,53,48,52,46,42,41,70,76,38,58,78,69,35,58,82,52,48,40,83,37,73,44,77,72,75,66,48,70,25,31,35,32,53,28,40,100,86,60,40,76,63,85,80,86,80,86,58,52,34,34,40,33,22,36,88,85,59,46,80,74,48,46,30,28,52,55,95,90,40,59,41,66,27,50,76,42,76,42,62,58,77,61,78,46,56,79,61,64,38,74,41,85,98,42,75,45,52,35,70,59,44,50,52,35,30,52,52,28,50,66,34,62,80,45,97,85,53,85,49,44,30,81,56,84,71,85,84,57,93,69,90,74,68,40,30,31,27,45,51,50,86,100,47,76,74,71,67,93,52,77,72,53,74,50,37,27,32,32,22,39,86,82,46,22,38,70,46,66,42,65,54,78,80,78,81,84,120

Nearest PDB structures (foldseek):
  1tto-assembly3_C  TM=7.812E-01  e=1.731E-04  Aspergillus oryzae
  7rnt-assembly1_A  TM=7.796E-01  e=2.424E-04  Aspergillus oryzae
  1rn1-assembly2_A  TM=7.898E-01  e=3.034E-04  Aspergillus oryzae
  3hoh-assembly4_D  TM=8.003E-01  e=3.034E-04  Aspergillus oryzae
  3bir-assembly1_A  TM=7.751E-01  e=4.756E-04  Aspergillus oryzae

InterPro domains:
  IPR016191 Ribonuclease/ribotoxin [SSF53933] (383-469)

Sequence (472 aa):
MRLNTIFLTLYFQFGNVFAPPPSNLEFLLSLYQFSNGFLCGNSFYEDTEVLDVKRTAEQNFGKGLRFPQEYKDDVLHSEVKYKKYFQYPIRKIGGLYLPNVKAKTFLHMVIFNRNKDELEVVDVIAKLTYYDSAKCIRINTGLVTPSPVAPDSEPPNGYQCGRNKFIDDQMVEKTHERVLEDRNNFYPAPSFGNIFRADLGYQIWPIFRKGPMILYKNGGKNIGRYFLVLDKKYRLVNVVVKGHEKELFICIKSRKHRQAPASDPLSELFVPPPLIKYQCGKISFNEEVVLKIADTIKYRVESNPKKIGTYLHRHEGPPFNERGFIVTITKDGQLYEHGARGPFRMIFTPTYQIIGLAMFVNNELKACNKEKISGHKKHDISNYQCYKKTFRHDQLVAAANQACTKMKRLVLNFPAMYRGPKFMDNGDYFTFPVIDGELFGGKNRNPGPYRVAINSKCEVVGGIHQTFHSDR